Protein AF-0000000084934833 (afdb_homodimer)

Solvent-accessible surface area (backbone atoms only — not comparable to full-atom values): 34252 Å² total; per-residue (Å²): 130,84,77,78,69,78,85,46,54,41,43,64,57,50,47,69,66,39,55,29,42,50,41,44,22,23,47,27,40,52,50,52,29,27,51,71,47,42,46,58,76,69,54,52,85,82,41,74,50,31,28,41,59,51,14,61,78,47,73,44,45,51,70,42,43,42,53,52,50,48,32,36,35,31,34,58,46,26,35,73,41,86,92,50,44,84,56,68,53,63,14,30,31,28,51,30,95,57,37,67,57,52,47,24,46,19,10,36,38,39,32,50,48,55,14,37,31,44,54,45,76,40,40,52,58,50,41,70,34,74,81,60,62,57,72,78,54,60,56,39,62,68,44,39,54,54,17,48,50,29,34,26,68,67,20,48,47,52,55,55,48,53,57,47,57,74,64,62,50,54,24,36,29,29,41,52,29,51,48,31,60,70,56,50,53,49,40,68,75,33,80,84,28,35,36,31,32,28,21,60,49,64,68,32,43,53,48,19,53,52,48,26,47,76,70,70,43,39,94,38,48,45,76,43,81,37,50,68,68,51,32,48,83,49,45,67,82,43,60,65,15,35,28,40,35,33,54,69,44,72,46,77,32,21,65,89,37,43,70,51,50,50,38,29,47,28,39,51,46,66,28,30,36,94,75,11,36,38,39,37,34,40,57,32,49,57,39,77,47,92,88,28,6,24,32,8,11,44,56,38,43,47,32,42,75,53,62,62,24,44,61,50,43,70,64,54,49,50,52,54,44,45,72,36,61,30,75,46,75,44,80,40,83,35,27,31,61,36,31,35,37,37,42,30,33,75,130,84,76,78,69,79,86,44,53,40,42,64,56,51,47,69,65,38,55,30,42,50,40,44,22,25,48,26,40,52,50,51,30,28,51,70,48,43,45,58,76,70,53,52,87,82,40,74,48,31,28,42,59,53,13,63,77,47,74,45,46,51,69,40,41,43,54,51,51,47,33,36,36,31,35,58,47,25,35,72,42,86,92,50,45,84,57,69,53,62,14,29,33,27,52,30,94,57,36,67,57,52,46,26,46,19,10,35,37,38,32,50,48,54,13,38,31,45,54,46,77,40,40,53,58,50,42,71,34,74,80,59,62,55,72,77,54,61,56,41,63,70,44,38,53,53,16,47,50,30,33,27,67,64,18,47,46,51,56,55,48,52,58,49,57,74,63,62,49,56,25,36,29,29,40,51,29,51,48,31,62,70,56,51,54,50,41,70,76,34,81,82,28,36,37,32,32,28,21,63,48,64,69,33,44,53,48,19,52,52,48,28,48,75,71,71,43,39,92,39,49,45,76,43,81,38,50,68,69,50,31,48,81,49,45,69,80,43,61,66,16,35,28,40,35,32,54,70,43,71,47,77,32,20,64,88,38,42,68,50,50,49,38,28,48,29,38,52,45,67,26,31,38,94,77,11,37,38,39,37,34,39,56,32,50,57,37,76,46,92,88,28,6,24,32,7,11,44,56,36,45,47,31,41,74,52,61,62,25,43,61,50,42,71,63,54,48,49,51,52,45,44,72,35,60,30,75,45,73,44,80,41,84,34,27,30,62,37,31,33,36,36,42,29,32,73

pLDDT: mean 93.3, std 9.24, range [32.09, 98.88]

Secondary structure (DSSP, 8-state):
----GGGS--HHHHHHHPPPHHHHHHHHHHHHHHHHHTHHHHPPTT-EEEHHHHHHHHT--HHHHHHHHHHHHHHTSEEEPTTS--SSTT-EEEE-TTHHHHHHHHHHHIIIIIITHHHHHTHHHHHH-TT--GGGS---HHHHHHHHHHHHHHHTHHHHHHHHHHH--SEEEEET-TT-HHHHHHHHH-TT-EEEEEES-HHHHHHHHHHHHHTT-GGGEEEEE--GGGGGT--GGGTTEEEEEEES-GGGGTTTTHHHHHHHHHHHHHHEEEEEEEEEEEE-S---STTTHHHHHHHHHIIIIIS---PPPHHHHHHHHHHTT-SEEEEEE-SSTTEEEEEEE-/-----TTS--HHHHHHHPPPHHHHHHHHHHHHHHHHHTHHHHPPTT-EEEHHHHHHHHT--HHHHHHHHHHHHHHTSEEEPTTS--SSTT-EEEE-TTHHHHHHHHHHHIIIIIITHHHHHTHHHHHH-TT--GGGS---HHHHHHHHHHHHHHHTHHHHHHHHHHH--SEEEEET-TT-HHHHHHHHH-TT-EEEEEES-HHHHHHHHHHHHHTT-GGGEEEEE--GGGGGT--GGGTTEEEEEEES-GGGGTTTTHHHHHHHHHHHHHHEEEEEEEEEEEE-S---STTTHHHHHHHHHIIIIIS---PPPHHHHHHHHHHTT-SEEEEEE-SSTTEEEEEEE-

Structure (mmCIF, N/CA/C/O backbone):
data_AF-0000000084934833-model_v1
#
loop_
_entity.id
_entity.type
_entity.pdbx_description
1 polymer 'Methyltransferase type 12 domain-containing protein'
#
loop_
_atom_site.group_PDB
_atom_site.id
_atom_site.type_symbol
_atom_site.label_atom_id
_atom_site.label_alt_id
_atom_site.label_comp_id
_atom_site.label_asym_id
_atom_site.label_entity_id
_atom_site.label_seq_id
_atom_site.pdbx_PDB_ins_code
_atom_site.Cartn_x
_atom_site.Cartn_y
_atom_site.Cartn_z
_atom_site.occupancy
_atom_site.B_iso_or_equiv
_atom_site.auth_seq_id
_atom_site.auth_comp_id
_atom_site.auth_asym_id
_atom_site.auth_atom_id
_atom_site.pdbx_PDB_model_num
ATOM 1 N N . MET A 1 1 ? -5.719 39.406 -0.603 1 32.09 1 MET A N 1
ATOM 2 C CA . MET A 1 1 ? -4.605 38.812 -1.353 1 32.09 1 MET A CA 1
ATOM 3 C C . MET A 1 1 ? -5.012 37.5 -2.004 1 32.09 1 MET A C 1
ATOM 5 O O . MET A 1 1 ? -5.395 36.562 -1.313 1 32.09 1 MET A O 1
ATOM 9 N N . THR A 1 2 ? -5.488 37.625 -3.215 1 39.72 2 THR A N 1
ATOM 10 C CA . THR A 1 2 ? -5.895 36.438 -3.967 1 39.72 2 THR A CA 1
ATOM 11 C C . THR A 1 2 ? -4.699 35.531 -4.219 1 39.72 2 THR A C 1
ATOM 13 O O . THR A 1 2 ? -3.691 35.969 -4.789 1 39.72 2 THR A O 1
ATOM 16 N N . PHE A 1 3 ? -4.488 34.594 -3.428 1 42.62 3 PHE A N 1
ATOM 17 C CA . PHE A 1 3 ? -3.418 33.625 -3.559 1 42.62 3 PHE A CA 1
ATOM 18 C C . PHE A 1 3 ? -3.465 32.938 -4.926 1 42.62 3 PHE A C 1
ATOM 20 O O . PHE A 1 3 ? -4.531 32.531 -5.387 1 42.62 3 PHE A O 1
ATOM 27 N N . ASP A 1 4 ? -2.496 33.312 -5.812 1 43.16 4 ASP A N 1
ATOM 28 C CA . ASP A 1 4 ? -2.371 32.688 -7.141 1 43.16 4 ASP A CA 1
ATOM 29 C C . ASP A 1 4 ? -2.213 31.188 -7.043 1 43.16 4 ASP A C 1
ATOM 31 O O . ASP A 1 4 ? -1.311 30.688 -6.359 1 43.16 4 ASP A O 1
ATOM 35 N N . LYS A 1 5 ? -2.998 30.453 -7.555 1 47.62 5 LYS A N 1
ATOM 36 C CA . LYS A 1 5 ? -3.207 29 -7.574 1 47.62 5 LYS A CA 1
ATOM 37 C C . LYS A 1 5 ? -2.172 28.312 -8.461 1 47.62 5 LYS A C 1
ATOM 39 O O . LYS A 1 5 ? -2.166 27.078 -8.57 1 47.62 5 LYS A O 1
ATOM 44 N N . THR A 1 6 ? -1.358 29.125 -9.102 1 44 6 THR A N 1
ATOM 45 C CA . THR A 1 6 ? -0.667 28.578 -10.258 1 44 6 THR A CA 1
ATOM 46 C C . THR A 1 6 ? 0.425 27.609 -9.82 1 44 6 THR A C 1
ATOM 48 O O . THR A 1 6 ? 0.78 26.688 -10.562 1 44 6 THR A O 1
ATOM 51 N N . THR A 1 7 ? 1.211 27.734 -8.688 1 47.09 7 THR A N 1
ATOM 52 C CA . THR A 1 7 ? 2.387 26.938 -8.398 1 47.09 7 THR A CA 1
ATOM 53 C C . THR A 1 7 ? 1.989 25.641 -7.691 1 47.09 7 THR A C 1
ATOM 55 O O . THR A 1 7 ? 2.836 24.781 -7.43 1 47.09 7 THR A O 1
ATOM 58 N N . GLN A 1 8 ? 0.711 25.516 -7.406 1 55.84 8 GLN A N 1
ATOM 59 C CA . GLN A 1 8 ? 0.257 24.422 -6.551 1 55.84 8 GLN A CA 1
ATOM 60 C C . GLN A 1 8 ? -0.037 23.172 -7.371 1 55.84 8 GLN A C 1
ATOM 62 O O . GLN A 1 8 ? -0.68 23.25 -8.422 1 55.84 8 GLN A O 1
ATOM 67 N N . ARG A 1 9 ? 0.884 22.203 -7.105 1 63.25 9 ARG A N 1
ATOM 68 C CA . ARG A 1 9 ? 0.438 20.969 -7.738 1 63.25 9 ARG A CA 1
ATOM 69 C C . ARG A 1 9 ? -1.024 20.688 -7.41 1 63.25 9 ARG A C 1
ATOM 71 O O . ARG A 1 9 ? -1.407 20.641 -6.238 1 63.25 9 ARG A O 1
ATOM 78 N N . SER A 1 10 ? -1.708 20.656 -8.453 1 74.69 10 SER A N 1
ATOM 79 C CA . SER A 1 10 ? -3.137 20.422 -8.281 1 74.69 10 SER A CA 1
ATOM 80 C C . SER A 1 10 ? -3.422 18.953 -7.98 1 74.69 10 SER A C 1
ATOM 82 O O . SER A 1 10 ? -2.611 18.078 -8.297 1 74.69 10 SER A O 1
ATOM 84 N N . LEU A 1 11 ? -4.402 18.75 -7.227 1 77.75 11 LEU A N 1
ATOM 85 C CA . LEU A 1 11 ? -4.887 17.391 -6.992 1 77.75 11 LEU A CA 1
ATOM 86 C C . LEU A 1 11 ? -5.066 16.641 -8.305 1 77.75 11 LEU A C 1
ATOM 88 O O . LEU A 1 11 ? -4.773 15.445 -8.391 1 77.75 11 LEU A O 1
ATOM 92 N N . GLU A 1 12 ? -5.422 17.359 -9.281 1 78.88 12 GLU A N 1
ATOM 93 C CA . GLU A 1 12 ? -5.602 16.766 -10.594 1 78.88 12 GLU A CA 1
ATOM 94 C C . GLU A 1 12 ? -4.281 16.234 -11.148 1 78.88 12 GLU A C 1
ATOM 96 O O . GLU A 1 12 ? -4.223 15.117 -11.68 1 78.88 12 GLU A O 1
ATOM 101 N N . ALA A 1 13 ? -3.271 17.047 -10.984 1 78.12 13 ALA A N 1
ATOM 102 C CA . ALA A 1 13 ? -1.952 16.641 -11.461 1 78.12 13 ALA A CA 1
ATOM 103 C C . ALA A 1 13 ? -1.446 15.422 -10.688 1 78.12 13 ALA A C 1
ATOM 105 O O . ALA A 1 13 ? -0.81 14.531 -11.266 1 78.12 13 ALA A O 1
ATOM 106 N N . GLU A 1 14 ? -1.783 15.43 -9.477 1 75.06 14 GLU A N 1
ATOM 107 C CA . GLU A 1 14 ? -1.414 14.305 -8.625 1 75.06 14 GLU A CA 1
ATOM 108 C C . GLU A 1 14 ? -2.09 13.016 -9.094 1 75.06 14 GLU A C 1
ATOM 110 O O . GLU A 1 14 ? -1.447 11.969 -9.18 1 75.06 14 GLU A O 1
ATOM 115 N N . ILE A 1 15 ? -3.285 13.062 -9.367 1 77.31 15 ILE A N 1
ATOM 116 C CA . ILE A 1 15 ? -4.086 11.922 -9.789 1 77.31 15 ILE A CA 1
ATOM 117 C C . ILE A 1 15 ? -3.598 11.422 -11.148 1 77.31 15 ILE A C 1
ATOM 119 O O . ILE A 1 15 ? -3.43 10.219 -11.352 1 77.31 15 ILE A O 1
ATOM 123 N N . GLU A 1 16 ? -3.232 12.273 -11.953 1 79.06 16 GLU A N 1
ATOM 124 C CA . GLU A 1 16 ? -2.807 11.922 -13.305 1 79.06 16 GLU A CA 1
ATOM 125 C C . GLU A 1 16 ? -1.426 11.273 -13.297 1 79.06 16 GLU A C 1
ATOM 127 O O . GLU A 1 16 ? -1.131 10.422 -14.141 1 79.06 16 GLU A O 1
ATOM 132 N N . ALA A 1 17 ? -0.723 11.57 -12.32 1 79.5 17 ALA A N 1
ATOM 133 C CA . ALA A 1 17 ? 0.667 11.125 -12.281 1 79.5 17 ALA A CA 1
ATOM 134 C C . ALA A 1 17 ? 0.785 9.766 -11.602 1 79.5 17 ALA A C 1
ATOM 136 O O . ALA A 1 17 ? 1.845 9.133 -11.641 1 79.5 17 ALA A O 1
ATOM 137 N N . SER A 1 18 ? -0.295 9.266 -11.156 1 84.38 18 SER A N 1
ATOM 138 C CA . SER A 1 18 ? -0.21 8.047 -10.359 1 84.38 18 SER A CA 1
ATOM 139 C C . SER A 1 18 ? 0.046 6.828 -11.25 1 84.38 18 SER A C 1
ATOM 141 O O . SER A 1 18 ? -0.507 6.727 -12.344 1 84.38 18 SER A O 1
ATOM 143 N N . GLY A 1 19 ? 0.907 5.945 -10.82 1 83.81 19 GLY A N 1
ATOM 144 C CA . GLY A 1 19 ? 1.149 4.676 -11.492 1 83.81 19 GLY A CA 1
ATOM 145 C C . GLY A 1 19 ? 0.124 3.613 -11.148 1 83.81 19 GLY A C 1
ATOM 146 O O . GLY A 1 19 ? -0.735 3.828 -10.289 1 83.81 19 GLY A O 1
ATOM 147 N N . PRO A 1 20 ? 0.251 2.486 -11.875 1 91.88 20 PRO A N 1
ATOM 148 C CA . PRO A 1 20 ? -0.686 1.398 -11.586 1 91.88 20 PRO A CA 1
ATOM 149 C C . PRO A 1 20 ? -0.432 0.75 -10.227 1 91.88 20 PRO A C 1
ATOM 151 O O . PRO A 1 20 ? 0.669 0.859 -9.68 1 91.88 20 PRO A O 1
ATOM 154 N N . ALA A 1 21 ? -1.44 0.011 -9.711 1 94.56 21 ALA A N 1
ATOM 155 C CA . ALA A 1 21 ? -1.457 -0.54 -8.359 1 94.56 21 ALA A CA 1
ATOM 156 C C . ALA A 1 21 ? -0.23 -1.411 -8.102 1 94.56 21 ALA A C 1
ATOM 158 O O . ALA A 1 21 ? 0.463 -1.242 -7.098 1 94.56 21 ALA A O 1
ATOM 159 N N . PRO A 1 22 ? 0.141 -2.33 -9.047 1 95.31 22 PRO A N 1
ATOM 160 C CA . PRO A 1 22 ? 1.313 -3.16 -8.766 1 95.31 22 PRO A CA 1
ATOM 161 C C . PRO A 1 22 ? 2.607 -2.354 -8.703 1 95.31 22 PRO A C 1
ATOM 163 O O . PRO A 1 22 ? 3.475 -2.635 -7.871 1 95.31 22 PRO A O 1
ATOM 166 N N . ALA A 1 23 ? 2.734 -1.35 -9.547 1 95.75 23 ALA A N 1
ATOM 167 C CA . ALA A 1 23 ? 3.939 -0.525 -9.562 1 95.75 23 ALA A CA 1
ATOM 168 C C . ALA A 1 23 ? 4.043 0.316 -8.289 1 95.75 23 ALA A C 1
ATOM 170 O O . ALA A 1 23 ? 5.129 0.466 -7.727 1 95.75 23 ALA A O 1
ATOM 171 N N . LEU A 1 24 ? 2.926 0.852 -7.887 1 96.44 24 LEU A N 1
ATOM 172 C CA . LEU A 1 24 ? 2.893 1.661 -6.676 1 96.44 24 LEU A CA 1
ATOM 173 C C . LEU A 1 24 ? 3.256 0.825 -5.453 1 96.44 24 LEU A C 1
ATOM 175 O O . LEU A 1 24 ? 4.027 1.27 -4.598 1 96.44 24 LEU A O 1
ATOM 179 N N . ALA A 1 25 ? 2.729 -0.376 -5.383 1 97.69 25 ALA A N 1
ATOM 180 C CA . ALA A 1 25 ? 3.016 -1.283 -4.277 1 97.69 25 ALA A CA 1
ATOM 181 C C . ALA A 1 25 ? 4.5 -1.632 -4.223 1 97.69 25 ALA A C 1
ATOM 183 O O . ALA A 1 25 ? 5.117 -1.593 -3.156 1 97.69 25 ALA A O 1
ATOM 184 N N . ALA A 1 26 ? 5.023 -1.922 -5.367 1 98.12 26 ALA A N 1
ATOM 185 C CA . ALA A 1 26 ? 6.434 -2.289 -5.465 1 98.12 26 ALA A CA 1
ATOM 186 C C . ALA A 1 26 ? 7.332 -1.139 -5.027 1 98.12 26 ALA A C 1
ATOM 188 O O . ALA A 1 26 ? 8.258 -1.333 -4.238 1 98.12 26 ALA A O 1
ATOM 189 N N . ALA A 1 27 ? 7.039 0.029 -5.555 1 97.5 27 ALA A N 1
ATOM 190 C CA . ALA A 1 27 ? 7.84 1.207 -5.227 1 97.5 27 ALA A CA 1
ATOM 191 C C . ALA A 1 27 ? 7.781 1.51 -3.732 1 97.5 27 ALA A C 1
ATOM 193 O O . ALA A 1 27 ? 8.805 1.826 -3.117 1 97.5 27 ALA A O 1
ATOM 194 N N . ALA A 1 28 ? 6.609 1.407 -3.178 1 98.25 28 ALA A N 1
ATOM 195 C CA . ALA A 1 28 ? 6.445 1.704 -1.758 1 98.25 28 ALA A CA 1
ATOM 196 C C . ALA A 1 28 ? 7.258 0.74 -0.898 1 98.25 28 ALA A C 1
ATOM 198 O O . ALA A 1 28 ? 7.906 1.154 0.064 1 98.25 28 ALA A O 1
ATOM 199 N N . ALA A 1 29 ? 7.238 -0.547 -1.216 1 98.44 29 ALA A N 1
ATOM 200 C CA . ALA A 1 29 ? 7.996 -1.547 -0.467 1 98.44 29 ALA A CA 1
ATOM 201 C C . ALA A 1 29 ? 9.492 -1.292 -0.574 1 98.44 29 ALA A C 1
ATOM 203 O O . ALA A 1 29 ? 10.211 -1.309 0.433 1 98.44 29 ALA A O 1
ATOM 204 N N . LEU A 1 30 ? 9.914 -1.031 -1.777 1 98.44 30 LEU A N 1
ATOM 205 C CA . LEU A 1 30 ? 11.344 -0.81 -2.01 1 98.44 30 LEU A CA 1
ATOM 206 C C . LEU A 1 30 ? 11.812 0.471 -1.33 1 98.44 30 LEU A C 1
ATOM 208 O O . LEU A 1 30 ? 12.898 0.509 -0.751 1 98.44 30 LEU A O 1
ATOM 212 N N . MET A 1 31 ? 10.969 1.489 -1.375 1 97.44 31 MET A N 1
ATOM 213 C CA . MET A 1 31 ? 11.336 2.754 -0.741 1 97.44 31 MET A CA 1
ATOM 214 C C . MET A 1 31 ? 11.414 2.602 0.774 1 97.44 31 MET A C 1
ATOM 216 O O . MET A 1 31 ? 12.32 3.135 1.412 1 97.44 31 MET A O 1
ATOM 220 N N . GLU A 1 32 ? 10.484 1.915 1.37 1 97.06 32 GLU A N 1
ATOM 221 C CA . GLU A 1 32 ? 10.531 1.699 2.812 1 97.06 32 GLU A CA 1
ATOM 222 C C . GLU A 1 32 ? 11.766 0.9 3.217 1 97.06 32 GLU A C 1
ATOM 224 O O . GLU A 1 32 ? 12.406 1.201 4.227 1 97.06 32 GLU A O 1
ATOM 229 N N . MET A 1 33 ? 12.047 -0.129 2.463 1 97.5 33 MET A N 1
ATOM 230 C CA . MET A 1 33 ? 13.266 -0.888 2.736 1 97.5 33 MET A CA 1
ATOM 231 C C . MET A 1 33 ? 14.5 0.006 2.643 1 97.5 33 MET A C 1
ATOM 233 O O . MET A 1 33 ? 15.383 -0.06 3.498 1 97.5 33 MET A O 1
ATOM 237 N N . GLY A 1 34 ? 14.516 0.83 1.604 1 97.62 34 GLY A N 1
ATOM 238 C CA . GLY A 1 34 ? 15.625 1.75 1.44 1 97.62 34 GLY A CA 1
ATOM 239 C C . GLY A 1 34 ? 15.805 2.688 2.619 1 97.62 34 GLY A C 1
ATOM 240 O O . GLY A 1 34 ? 16.938 2.973 3.029 1 97.62 34 GLY A O 1
ATOM 241 N N . ASP A 1 35 ? 14.734 3.168 3.119 1 96.19 35 ASP A N 1
ATOM 242 C CA . ASP A 1 35 ? 14.773 4.027 4.297 1 96.19 35 ASP A CA 1
ATOM 243 C C . ASP A 1 35 ? 15.344 3.283 5.5 1 96.19 35 ASP A C 1
ATOM 245 O O . ASP A 1 35 ? 16.188 3.818 6.227 1 96.19 35 ASP A O 1
ATOM 249 N N . ARG A 1 36 ? 14.953 2.061 5.684 1 95 36 ARG A N 1
ATOM 250 C CA . ARG A 1 36 ? 15.406 1.26 6.816 1 95 36 ARG A CA 1
ATOM 251 C C . ARG A 1 36 ? 16.875 0.868 6.664 1 95 36 ARG A C 1
ATOM 253 O O . ARG A 1 36 ? 17.578 0.681 7.656 1 95 36 ARG A O 1
ATOM 260 N N . LEU A 1 37 ? 17.281 0.813 5.461 1 97.19 37 LEU A N 1
ATOM 261 C CA . LEU A 1 37 ? 18.672 0.473 5.172 1 97.19 37 LEU A CA 1
ATOM 262 C C . LEU A 1 37 ? 19.547 1.714 5.227 1 97.19 37 LEU A C 1
ATOM 264 O O . LEU A 1 37 ? 20.781 1.606 5.195 1 97.19 37 LEU A O 1
ATOM 268 N N . GLY A 1 38 ? 18.938 2.887 5.297 1 95.5 38 GLY A N 1
ATOM 269 C CA . GLY A 1 38 ? 19.672 4.137 5.27 1 95.5 38 GLY A CA 1
ATOM 270 C C . GLY A 1 38 ? 20.094 4.551 3.871 1 95.5 38 GLY A C 1
ATOM 271 O O . GLY A 1 38 ? 20.859 5.504 3.703 1 95.5 38 GLY A O 1
ATOM 272 N N . ILE A 1 39 ? 19.594 3.885 2.91 1 95.94 39 ILE A N 1
ATOM 273 C CA . ILE A 1 39 ? 20.062 4.098 1.547 1 95.94 39 ILE A CA 1
ATOM 274 C C . ILE A 1 39 ? 19.359 5.305 0.938 1 95.94 39 ILE A C 1
ATOM 276 O O . ILE A 1 39 ? 19.969 6.102 0.227 1 95.94 39 ILE A O 1
ATOM 280 N N . THR A 1 40 ? 18.078 5.48 1.199 1 93.06 40 THR A N 1
ATOM 281 C CA . THR A 1 40 ? 17.344 6.609 0.645 1 93.06 40 THR A CA 1
ATOM 282 C C . THR A 1 40 ? 17.938 7.93 1.128 1 93.06 40 THR A C 1
ATOM 284 O O . THR A 1 40 ? 17.906 8.93 0.404 1 93.06 40 THR A O 1
ATOM 287 N N . ASP A 1 41 ? 18.5 7.91 2.281 1 89.25 41 ASP A N 1
ATOM 288 C CA . ASP A 1 41 ? 19.141 9.102 2.822 1 89.25 41 ASP A CA 1
ATOM 289 C C . ASP A 1 41 ? 20.516 9.32 2.188 1 89.25 41 ASP A C 1
ATOM 291 O O . ASP A 1 41 ? 21 10.445 2.119 1 89.25 41 ASP A O 1
ATOM 295 N N . ALA A 1 42 ? 21.125 8.234 1.79 1 91.62 42 ALA A N 1
ATOM 296 C CA . ALA A 1 42 ? 22.5 8.273 1.301 1 91.62 42 ALA A CA 1
ATOM 297 C C . ALA A 1 42 ? 22.547 8.688 -0.167 1 91.62 42 ALA A C 1
ATOM 299 O O . ALA A 1 42 ? 23.594 9.078 -0.676 1 91.62 42 ALA A O 1
ATOM 300 N N . ILE A 1 43 ? 21.391 8.586 -0.792 1 89.81 43 ILE A N 1
ATOM 301 C CA . ILE A 1 43 ? 21.391 8.93 -2.209 1 89.81 43 ILE A CA 1
ATOM 302 C C . ILE A 1 43 ? 20.906 10.367 -2.391 1 89.81 43 ILE A C 1
ATOM 304 O O . ILE A 1 43 ? 20.016 10.828 -1.668 1 89.81 43 ILE A O 1
ATOM 308 N N . THR A 1 44 ? 21.609 11.125 -3.158 1 79.88 44 THR A N 1
ATOM 309 C CA . THR A 1 44 ? 21.234 12.492 -3.51 1 79.88 44 THR A CA 1
ATOM 310 C C . THR A 1 44 ? 20.656 12.547 -4.918 1 79.88 44 THR A C 1
ATOM 312 O O . THR A 1 44 ? 21.297 12.117 -5.879 1 79.88 44 THR A O 1
ATOM 315 N N . VAL A 1 45 ? 19.516 13.125 -4.938 1 79.31 45 VAL A N 1
ATOM 316 C CA . VAL A 1 45 ? 18.828 13.195 -6.227 1 79.31 45 VAL A CA 1
ATOM 317 C C . VAL A 1 45 ? 19.688 13.969 -7.227 1 79.31 45 VAL A C 1
ATOM 319 O O . VAL A 1 45 ? 20.188 15.047 -6.914 1 79.31 45 VAL A O 1
ATOM 322 N N . GLY A 1 46 ? 19.875 13.344 -8.383 1 80.62 46 GLY A N 1
ATOM 323 C CA . GLY A 1 46 ? 20.625 13.977 -9.461 1 80.62 46 GLY A CA 1
ATOM 324 C C . GLY A 1 46 ? 22.094 13.625 -9.445 1 80.62 46 GLY A C 1
ATOM 325 O O . GLY A 1 46 ? 22.797 13.836 -10.438 1 80.62 46 GLY A O 1
ATOM 326 N N . GLU A 1 47 ? 22.531 13.062 -8.406 1 89.31 47 GLU A N 1
ATOM 327 C CA . GLU A 1 47 ? 23.922 12.68 -8.32 1 89.31 47 GLU A CA 1
ATOM 328 C C . GLU A 1 47 ? 24.109 11.18 -8.516 1 89.31 47 GLU A C 1
ATOM 330 O O . GLU A 1 47 ? 23.188 10.398 -8.234 1 89.31 47 GLU A O 1
ATOM 335 N N . GLU A 1 48 ? 25.297 10.93 -9.008 1 95.38 48 GLU A N 1
ATOM 336 C CA . GLU A 1 48 ? 25.641 9.523 -9.203 1 95.38 48 GLU A CA 1
ATOM 337 C C . GLU A 1 48 ? 26.219 8.914 -7.922 1 95.38 48 GLU A C 1
ATOM 339 O O . GLU A 1 48 ? 26.766 9.625 -7.086 1 95.38 48 GLU A O 1
ATOM 344 N N . PHE A 1 49 ? 26.031 7.637 -7.73 1 96.69 49 PHE A N 1
ATOM 345 C CA . PHE A 1 49 ? 26.578 6.895 -6.594 1 96.69 49 PHE A CA 1
ATOM 346 C C . PHE A 1 49 ? 26.922 5.465 -6.996 1 96.69 49 PHE A C 1
ATOM 348 O O . PHE A 1 49 ? 26.375 4.938 -7.965 1 96.69 49 PHE A O 1
ATOM 355 N N . THR A 1 50 ? 27.859 4.883 -6.285 1 96.94 50 THR A N 1
ATOM 356 C CA . THR A 1 50 ? 28.266 3.51 -6.57 1 96.94 50 THR A CA 1
ATOM 357 C C . THR A 1 50 ? 27.828 2.57 -5.449 1 96.94 50 THR A C 1
ATOM 359 O O . THR A 1 50 ? 27.484 3.021 -4.355 1 96.94 50 THR A O 1
ATOM 362 N N . VAL A 1 51 ? 27.844 1.294 -5.75 1 97.75 51 VAL A N 1
ATOM 363 C CA . VAL A 1 51 ? 27.562 0.263 -4.754 1 97.75 51 VAL A CA 1
ATOM 364 C C . VAL A 1 51 ? 28.531 0.408 -3.582 1 97.75 51 VAL A C 1
ATOM 366 O O . VAL A 1 51 ? 28.109 0.372 -2.42 1 97.75 51 VAL A O 1
ATOM 369 N N . GLY A 1 52 ? 29.75 0.592 -3.859 1 97.62 52 GLY A N 1
ATOM 370 C CA . GLY A 1 52 ? 30.781 0.715 -2.826 1 97.62 52 GLY A CA 1
ATOM 371 C C . GLY A 1 52 ? 30.562 1.909 -1.916 1 97.62 52 GLY A C 1
ATOM 372 O O . GLY A 1 52 ? 30.734 1.81 -0.7 1 97.62 52 GLY A O 1
ATOM 373 N N . GLU A 1 53 ? 30.234 3.078 -2.482 1 96.94 53 GLU A N 1
ATOM 374 C CA . GLU A 1 53 ? 29.969 4.289 -1.709 1 96.94 53 GLU A CA 1
ATOM 375 C C . GLU A 1 53 ? 28.781 4.094 -0.764 1 96.94 53 GLU A C 1
ATOM 377 O O . GLU A 1 53 ? 28.859 4.469 0.409 1 96.94 53 GLU A O 1
ATOM 382 N N . ILE A 1 54 ? 27.719 3.459 -1.272 1 97.38 54 ILE A N 1
ATOM 383 C CA . ILE A 1 54 ? 26.516 3.248 -0.478 1 97.38 54 ILE A CA 1
ATOM 384 C C . ILE A 1 54 ? 26.797 2.236 0.63 1 97.38 54 ILE A C 1
ATOM 386 O O . ILE A 1 54 ? 26.359 2.412 1.768 1 97.38 54 ILE A O 1
ATOM 390 N N . ALA A 1 55 ? 27.531 1.197 0.291 1 97.75 55 ALA A N 1
ATOM 391 C CA . ALA A 1 55 ? 27.906 0.204 1.298 1 97.75 55 ALA A CA 1
ATOM 392 C C . ALA A 1 55 ? 28.688 0.843 2.436 1 97.75 55 ALA A C 1
ATOM 394 O O . ALA A 1 55 ? 28.438 0.569 3.609 1 97.75 55 ALA A O 1
ATOM 395 N N . ALA A 1 56 ? 29.562 1.684 2.137 1 97.38 56 ALA A N 1
ATOM 396 C CA . ALA A 1 56 ? 30.422 2.33 3.117 1 97.38 56 ALA A CA 1
ATOM 397 C C . ALA A 1 56 ? 29.625 3.256 4.031 1 97.38 56 ALA A C 1
ATOM 399 O O . ALA A 1 56 ? 29.766 3.205 5.254 1 97.38 56 ALA A O 1
ATOM 400 N N . VAL A 1 57 ? 28.766 4.07 3.457 1 96.06 57 VAL A N 1
ATOM 401 C CA . VAL A 1 57 ? 28.078 5.098 4.23 1 96.06 57 VAL A CA 1
ATOM 402 C C . VAL A 1 57 ? 27 4.449 5.098 1 96.06 57 VAL A C 1
ATOM 404 O O . VAL A 1 57 ? 26.688 4.945 6.184 1 96.06 57 VAL A O 1
ATOM 407 N N . THR A 1 58 ? 26.484 3.281 4.672 1 96.69 58 THR A N 1
ATOM 408 C CA . THR A 1 58 ? 25.391 2.641 5.395 1 96.69 58 THR A CA 1
ATOM 409 C C . THR A 1 58 ? 25.906 1.527 6.297 1 96.69 58 THR A C 1
ATOM 411 O O . THR A 1 58 ? 25.156 0.954 7.086 1 96.69 58 THR A O 1
ATOM 414 N N . ASP A 1 59 ? 27.156 1.215 6.188 1 96.88 59 ASP A N 1
ATOM 415 C CA . ASP A 1 59 ? 27.766 0.116 6.926 1 96.88 59 ASP A CA 1
ATOM 416 C C . ASP A 1 59 ? 27.047 -1.201 6.656 1 96.88 59 ASP A C 1
ATOM 418 O O . ASP A 1 59 ? 26.609 -1.88 7.586 1 96.88 59 ASP A O 1
ATOM 422 N N . LEU A 1 60 ? 26.844 -1.508 5.352 1 97.19 60 LEU A N 1
ATOM 423 C CA . LEU A 1 60 ? 26.203 -2.736 4.895 1 97.19 60 LEU A CA 1
ATOM 424 C C . LEU A 1 60 ? 27.141 -3.523 3.977 1 97.19 60 LEU A C 1
ATOM 426 O O . LEU A 1 60 ? 28.031 -2.947 3.344 1 97.19 60 LEU A O 1
ATOM 430 N N . PRO A 1 61 ? 26.969 -4.836 3.984 1 96.5 61 PRO A N 1
ATOM 431 C CA . PRO A 1 61 ? 27.781 -5.629 3.047 1 96.5 61 PRO A CA 1
ATOM 432 C C . PRO A 1 61 ? 27.531 -5.25 1.59 1 96.5 61 PRO A C 1
ATOM 434 O O . PRO A 1 61 ? 26.375 -5.047 1.189 1 96.5 61 PRO A O 1
ATOM 437 N N . GLU A 1 62 ? 28.562 -5.172 0.803 1 96.44 62 GLU A N 1
ATOM 438 C CA . GLU A 1 62 ? 28.516 -4.746 -0.592 1 96.44 62 GLU A CA 1
ATOM 439 C C . GLU A 1 62 ? 27.562 -5.621 -1.4 1 96.44 62 GLU A C 1
ATOM 441 O O . GLU A 1 62 ? 26.812 -5.121 -2.242 1 96.44 62 GLU A O 1
ATOM 446 N N . ASP A 1 63 ? 27.594 -6.922 -1.136 1 95.25 63 ASP A N 1
ATOM 447 C CA . ASP A 1 63 ? 26.75 -7.832 -1.901 1 95.25 63 ASP A CA 1
ATOM 448 C C . ASP A 1 63 ? 25.266 -7.535 -1.676 1 95.25 63 ASP A C 1
ATOM 450 O O . ASP A 1 63 ? 24.469 -7.586 -2.613 1 95.25 63 ASP A O 1
ATOM 454 N N . GLY A 1 64 ? 24.984 -7.273 -0.426 1 95.62 64 GLY A N 1
ATOM 455 C CA . GLY A 1 64 ? 23.609 -6.914 -0.098 1 95.62 64 GLY A CA 1
ATOM 456 C C . GLY A 1 64 ? 23.172 -5.609 -0.732 1 95.62 64 GLY A C 1
ATOM 457 O O . GLY A 1 64 ? 22.062 -5.516 -1.264 1 95.62 64 GLY A O 1
ATOM 458 N N . VAL A 1 65 ? 24.031 -4.621 -0.692 1 97.25 65 VAL A N 1
ATOM 459 C CA . VAL A 1 65 ? 23.734 -3.32 -1.292 1 97.25 65 VAL A CA 1
ATOM 460 C C . VAL A 1 65 ? 23.578 -3.475 -2.803 1 97.25 65 VAL A C 1
ATOM 462 O O . VAL A 1 65 ? 22.641 -2.912 -3.393 1 97.25 65 VAL A O 1
ATOM 465 N N . ALA A 1 66 ? 24.453 -4.262 -3.385 1 97.19 66 ALA A N 1
ATOM 466 C CA . ALA A 1 66 ? 24.375 -4.492 -4.824 1 97.19 66 ALA A CA 1
ATOM 467 C C . ALA A 1 66 ? 23.047 -5.113 -5.215 1 97.19 66 ALA A C 1
ATOM 469 O O . ALA A 1 66 ? 22.438 -4.715 -6.211 1 97.19 66 ALA A O 1
ATOM 470 N N . GLY A 1 67 ? 22.625 -6.125 -4.457 1 96.62 67 GLY A N 1
ATOM 471 C CA . GLY A 1 67 ? 21.359 -6.766 -4.719 1 96.62 67 GLY A CA 1
ATOM 472 C C . GLY A 1 67 ? 20.172 -5.816 -4.609 1 96.62 67 GLY A C 1
ATOM 473 O O . GLY A 1 67 ? 19.266 -5.852 -5.438 1 96.62 67 GLY A O 1
ATOM 474 N N . TYR A 1 68 ? 20.219 -5.027 -3.58 1 97.75 68 TYR A N 1
ATOM 475 C CA . TYR A 1 68 ? 19.141 -4.062 -3.385 1 97.75 68 TYR A CA 1
ATOM 476 C C . TYR A 1 68 ? 19.125 -3.023 -4.496 1 97.75 68 TYR A C 1
ATOM 478 O O . TYR A 1 68 ? 18.062 -2.688 -5.031 1 97.75 68 TYR A O 1
ATOM 486 N N . LEU A 1 69 ? 20.266 -2.506 -4.883 1 97.88 69 LEU A N 1
ATOM 487 C CA . LEU A 1 69 ? 20.344 -1.502 -5.938 1 97.88 69 LEU A CA 1
ATOM 488 C C . LEU A 1 69 ? 19.938 -2.096 -7.285 1 97.88 69 LEU A C 1
ATOM 490 O O . LEU A 1 69 ? 19.344 -1.408 -8.117 1 97.88 69 LEU A O 1
ATOM 494 N N . GLU A 1 70 ? 20.25 -3.332 -7.508 1 97.31 70 GLU A N 1
ATOM 495 C CA . GLU A 1 70 ? 19.766 -4.008 -8.703 1 97.31 70 GLU A CA 1
ATOM 496 C C . GLU A 1 70 ? 18.234 -4.027 -8.75 1 97.31 70 GLU A C 1
ATOM 498 O O . GLU A 1 70 ? 17.641 -3.812 -9.805 1 97.31 70 GLU A O 1
ATOM 503 N N . ALA A 1 71 ? 17.625 -4.316 -7.637 1 97.88 71 ALA A N 1
ATOM 504 C CA . ALA A 1 71 ? 16.172 -4.316 -7.562 1 97.88 71 ALA A CA 1
ATOM 505 C C . ALA A 1 71 ? 15.602 -2.934 -7.871 1 97.88 71 ALA A C 1
ATOM 507 O O . ALA A 1 71 ? 14.617 -2.807 -8.594 1 97.88 71 ALA A O 1
ATOM 508 N N . LEU A 1 72 ? 16.219 -1.877 -7.316 1 97.88 72 LEU A N 1
ATOM 509 C CA . LEU A 1 72 ? 15.773 -0.514 -7.594 1 97.88 72 LEU A CA 1
ATOM 510 C C . LEU A 1 72 ? 15.898 -0.193 -9.078 1 97.88 72 LEU A C 1
ATOM 512 O O . LEU A 1 72 ? 15.016 0.434 -9.664 1 97.88 72 LEU A O 1
ATOM 516 N N . GLU A 1 73 ? 17.062 -0.577 -9.641 1 97.25 73 GLU A N 1
ATOM 517 C CA . GLU A 1 73 ? 17.297 -0.338 -11.062 1 97.25 73 GLU A CA 1
ATOM 518 C C . GLU A 1 73 ? 16.281 -1.081 -11.922 1 97.25 73 GLU A C 1
ATOM 520 O O . GLU A 1 73 ? 15.711 -0.511 -12.859 1 97.25 73 GLU A O 1
ATOM 525 N N . SER A 1 74 ? 16.047 -2.344 -11.578 1 97.25 74 SER A N 1
ATOM 526 C CA . SER A 1 74 ? 15.07 -3.146 -12.305 1 97.25 74 SER A CA 1
ATOM 527 C C . SER A 1 74 ? 13.672 -2.543 -12.203 1 97.25 74 SER A C 1
ATOM 529 O O . SER A 1 74 ? 12.883 -2.627 -13.148 1 97.25 74 SER A O 1
ATOM 531 N N . ALA A 1 75 ? 13.367 -1.907 -11.109 1 97.75 75 ALA A N 1
ATOM 532 C CA . ALA A 1 75 ? 12.062 -1.302 -10.867 1 97.75 75 ALA A CA 1
ATOM 533 C C . ALA A 1 75 ? 11.945 0.047 -11.578 1 97.75 75 ALA A C 1
ATOM 535 O O . ALA A 1 75 ? 10.852 0.609 -11.68 1 97.75 75 ALA A O 1
ATOM 536 N N . GLY A 1 76 ? 13.023 0.578 -12.023 1 96.44 76 GLY A N 1
ATOM 537 C CA . GLY A 1 76 ? 13.016 1.872 -12.688 1 96.44 76 GLY A CA 1
ATOM 538 C C . GLY A 1 76 ? 13.062 3.039 -11.719 1 96.44 76 GLY A C 1
ATOM 539 O O . GLY A 1 76 ? 12.68 4.156 -12.07 1 96.44 76 GLY A O 1
ATOM 540 N N . ILE A 1 77 ? 13.508 2.814 -10.508 1 96.88 77 ILE A N 1
ATOM 541 C CA . ILE A 1 77 ? 13.602 3.854 -9.484 1 96.88 77 ILE A CA 1
ATOM 542 C C . ILE A 1 77 ? 14.945 4.566 -9.594 1 96.88 77 ILE A C 1
ATOM 544 O O . ILE A 1 77 ? 15.047 5.77 -9.336 1 96.88 77 ILE A O 1
ATOM 548 N N . ILE A 1 78 ? 15.945 3.809 -9.914 1 97 78 ILE A N 1
ATOM 549 C CA . ILE A 1 78 ? 17.25 4.359 -10.289 1 97 78 ILE A CA 1
ATOM 550 C C . ILE A 1 78 ? 17.656 3.826 -11.656 1 97 78 ILE A C 1
ATOM 552 O O . ILE A 1 78 ? 17.062 2.881 -12.172 1 97 78 ILE A O 1
ATOM 556 N N . ASP A 1 79 ? 18.641 4.465 -12.234 1 96.06 79 ASP A N 1
ATOM 557 C CA . ASP A 1 79 ? 19.125 4.07 -13.547 1 96.06 79 ASP A CA 1
ATOM 558 C C . ASP A 1 79 ? 20.625 3.768 -13.5 1 96.06 79 ASP A C 1
ATOM 560 O O . ASP A 1 79 ? 21.375 4.449 -12.797 1 96.06 79 ASP A O 1
ATOM 564 N N . ALA A 1 80 ? 20.969 2.723 -14.18 1 95.75 80 ALA A N 1
ATOM 565 C CA . ALA A 1 80 ? 22.406 2.518 -14.414 1 95.75 80 ALA A CA 1
ATOM 566 C C . ALA A 1 80 ? 22.984 3.65 -15.25 1 95.75 80 ALA A C 1
ATOM 568 O O . ALA A 1 80 ? 22.344 4.145 -16.172 1 95.75 80 ALA A O 1
ATOM 569 N N . VAL A 1 81 ? 24.172 4.039 -14.906 1 95.75 81 VAL A N 1
ATOM 570 C CA . VAL A 1 81 ? 24.844 5.074 -15.688 1 95.75 81 VAL A CA 1
ATOM 571 C C . VAL A 1 81 ? 25.453 4.461 -16.953 1 95.75 81 VAL A C 1
ATOM 573 O O . VAL A 1 81 ? 26.25 3.521 -16.875 1 95.75 81 VAL A O 1
ATOM 576 N N . PRO A 1 82 ? 25.031 5.023 -18.094 1 92.88 82 PRO A N 1
ATOM 577 C CA . PRO A 1 82 ? 25.594 4.469 -19.328 1 92.88 82 PRO A CA 1
ATOM 578 C C . PRO A 1 82 ? 27.125 4.484 -19.344 1 92.88 82 PRO A C 1
ATOM 580 O O . PRO A 1 82 ? 27.734 5.492 -19 1 92.88 82 PRO A O 1
ATOM 583 N N . GLY A 1 83 ? 27.688 3.395 -19.75 1 92.25 83 GLY A N 1
ATOM 584 C CA . GLY A 1 83 ? 29.125 3.316 -19.891 1 92.25 83 GLY A CA 1
ATOM 585 C C . GLY A 1 83 ? 29.844 2.971 -18.594 1 92.25 83 GLY A C 1
ATOM 586 O O . GLY A 1 83 ? 31.031 2.68 -18.609 1 92.25 83 GLY A O 1
ATOM 587 N N . ALA A 1 84 ? 29.172 3.016 -17.5 1 90.44 84 ALA A N 1
ATOM 588 C CA . ALA A 1 84 ? 29.766 2.68 -16.219 1 90.44 84 ALA A CA 1
ATOM 589 C C . ALA A 1 84 ? 29.641 1.188 -15.922 1 90.44 84 ALA A C 1
ATOM 591 O O . ALA A 1 84 ? 28.953 0.465 -16.641 1 90.44 84 ALA A O 1
ATOM 592 N N . ALA A 1 85 ? 30.406 0.788 -14.914 1 89.69 85 ALA A N 1
ATOM 593 C CA . ALA A 1 85 ? 30.312 -0.598 -14.461 1 89.69 85 ALA A CA 1
ATOM 594 C C . ALA A 1 85 ? 28.906 -0.91 -13.953 1 89.69 85 ALA A C 1
ATOM 596 O O . ALA A 1 85 ? 28.266 -0.07 -13.312 1 89.69 85 ALA A O 1
ATOM 597 N N . THR A 1 86 ? 28.469 -2.146 -14.195 1 86.44 86 THR A N 1
ATOM 598 C CA . THR A 1 86 ? 27.125 -2.531 -13.781 1 86.44 86 THR A CA 1
ATOM 599 C C . THR A 1 86 ? 27.172 -3.578 -12.672 1 86.44 86 THR A C 1
ATOM 601 O O . THR A 1 86 ? 26.141 -3.982 -12.141 1 86.44 86 THR A O 1
ATOM 604 N N . THR A 1 87 ? 28.391 -3.992 -12.375 1 87.62 87 THR A N 1
ATOM 605 C CA . THR A 1 87 ? 28.531 -5.008 -11.344 1 87.62 87 THR A CA 1
ATOM 606 C C . THR A 1 87 ? 29.656 -4.641 -10.375 1 87.62 87 THR A C 1
ATOM 608 O O . THR A 1 87 ? 30.516 -3.822 -10.703 1 87.62 87 THR A O 1
ATOM 611 N N . GLY A 1 88 ? 29.5 -5.254 -9.211 1 89.69 88 GLY A N 1
ATOM 612 C CA . GLY A 1 88 ? 30.547 -5.051 -8.227 1 89.69 88 GLY A CA 1
ATOM 613 C C . GLY A 1 88 ? 30.469 -3.701 -7.539 1 89.69 88 GLY A C 1
ATOM 614 O O . GLY A 1 88 ? 29.516 -2.951 -7.738 1 89.69 88 GLY A O 1
ATOM 615 N N . ALA A 1 89 ? 31.453 -3.393 -6.785 1 92.88 89 ALA A N 1
ATOM 616 C CA . ALA A 1 89 ? 31.484 -2.184 -5.965 1 92.88 89 ALA A CA 1
ATOM 617 C C . ALA A 1 89 ? 31.469 -0.931 -6.84 1 92.88 89 ALA A C 1
ATOM 619 O O . ALA A 1 89 ? 30.984 0.124 -6.414 1 92.88 89 ALA A O 1
ATOM 620 N N . SER A 1 90 ? 31.891 -1.069 -8.094 1 94.88 90 SER A N 1
ATOM 621 C CA . SER A 1 90 ? 32.031 0.089 -8.969 1 94.88 90 SER A CA 1
ATOM 622 C C . SER A 1 90 ? 30.781 0.322 -9.797 1 94.88 90 SER A C 1
ATOM 624 O O . SER A 1 90 ? 30.672 1.313 -10.523 1 94.88 90 SER A O 1
ATOM 626 N N . ALA A 1 91 ? 29.828 -0.589 -9.672 1 96.44 91 ALA A N 1
ATOM 627 C CA . ALA A 1 91 ? 28.562 -0.342 -10.352 1 96.44 91 ALA A CA 1
ATOM 628 C C . ALA A 1 91 ? 27.984 1.022 -9.977 1 96.44 91 ALA A C 1
ATOM 630 O O . ALA A 1 91 ? 27.938 1.375 -8.797 1 96.44 91 ALA A O 1
ATOM 631 N N . ARG A 1 92 ? 27.562 1.802 -10.977 1 96.75 92 ARG A N 1
ATOM 632 C CA . ARG A 1 92 ? 27.188 3.197 -10.773 1 96.75 92 ARG A CA 1
ATOM 633 C C . ARG A 1 92 ? 25.75 3.439 -11.203 1 96.75 92 ARG A C 1
ATOM 635 O O . ARG A 1 92 ? 25.312 2.955 -12.25 1 96.75 92 ARG A O 1
ATOM 642 N N . PHE A 1 93 ? 25.047 4.16 -10.383 1 97.69 93 PHE A N 1
ATOM 643 C CA . PHE A 1 93 ? 23.641 4.441 -10.609 1 97.69 93 PHE A CA 1
ATOM 644 C C . PHE A 1 93 ? 23.344 5.918 -10.375 1 97.69 93 PHE A C 1
ATOM 646 O O . PHE A 1 93 ? 24.172 6.645 -9.82 1 97.69 93 PHE A O 1
ATOM 653 N N . ARG A 1 94 ? 22.234 6.344 -10.852 1 96.5 94 ARG A N 1
ATOM 654 C CA . ARG A 1 94 ? 21.625 7.641 -10.562 1 96.5 94 ARG A CA 1
ATOM 655 C C . ARG A 1 94 ? 20.125 7.516 -10.367 1 96.5 94 ARG A C 1
ATOM 657 O O . ARG A 1 94 ? 19.5 6.602 -10.906 1 96.5 94 ARG A O 1
ATOM 664 N N . THR A 1 95 ? 19.594 8.422 -9.602 1 95.5 95 THR A N 1
ATOM 665 C CA . THR A 1 95 ? 18.141 8.391 -9.422 1 95.5 95 THR A CA 1
ATOM 666 C C . THR A 1 95 ? 17.422 8.68 -10.734 1 95.5 95 THR A C 1
ATOM 668 O O . THR A 1 95 ? 17.922 9.461 -11.555 1 95.5 95 THR A O 1
ATOM 671 N N . ALA A 1 96 ? 16.281 8.008 -10.945 1 94.5 96 ALA A N 1
ATOM 672 C CA . ALA A 1 96 ? 15.445 8.289 -12.117 1 94.5 96 ALA A CA 1
ATOM 673 C C . ALA A 1 96 ? 14.867 9.695 -12.055 1 94.5 96 ALA A C 1
ATOM 675 O O . ALA A 1 96 ? 14.836 10.32 -10.992 1 94.5 96 ALA A O 1
ATOM 676 N N . ALA A 1 97 ? 14.391 10.203 -13.195 1 92.25 97 ALA A N 1
ATOM 677 C CA . ALA A 1 97 ? 13.875 11.57 -13.312 1 92.25 97 ALA A CA 1
ATOM 678 C C . ALA A 1 97 ? 12.633 11.766 -12.453 1 92.25 97 ALA A C 1
ATOM 680 O O . ALA A 1 97 ? 12.391 12.859 -11.938 1 92.25 97 ALA A O 1
ATOM 681 N N . ASP A 1 98 ? 11.938 10.703 -12.273 1 91.62 98 ASP A N 1
ATOM 682 C CA . ASP A 1 98 ? 10.68 10.805 -11.547 1 91.62 98 ASP A CA 1
ATOM 683 C C . ASP A 1 98 ? 10.82 10.258 -10.125 1 91.62 98 ASP A C 1
ATOM 685 O O . ASP A 1 98 ? 9.828 9.914 -9.484 1 91.62 98 ASP A O 1
ATOM 689 N N . TYR A 1 99 ? 12.023 10.211 -9.586 1 94.19 99 TYR A N 1
ATOM 690 C CA . TYR A 1 99 ? 12.312 9.664 -8.266 1 94.19 99 TYR A CA 1
ATOM 691 C C . TYR A 1 99 ? 11.477 10.352 -7.195 1 94.19 99 TYR A C 1
ATOM 693 O O . TYR A 1 99 ? 10.891 9.695 -6.336 1 94.19 99 TYR A O 1
ATOM 701 N N . ALA A 1 100 ? 11.398 11.664 -7.223 1 90.62 100 ALA A N 1
ATOM 702 C CA . ALA A 1 100 ? 10.656 12.438 -6.223 1 90.62 100 ALA A CA 1
ATOM 703 C C . ALA A 1 100 ? 9.172 12.086 -6.246 1 90.62 100 ALA A C 1
ATOM 705 O O . ALA A 1 100 ? 8.531 11.984 -5.195 1 90.62 100 ALA A O 1
ATOM 706 N N . ARG A 1 101 ? 8.672 11.93 -7.41 1 91.62 101 ARG A N 1
ATOM 707 C CA . ARG A 1 101 ? 7.273 11.547 -7.559 1 91.62 101 ARG A CA 1
ATOM 708 C C . ARG A 1 101 ? 7.027 10.148 -7.008 1 91.62 101 ARG A C 1
ATOM 710 O O . ARG A 1 101 ? 6.02 9.906 -6.34 1 91.62 101 ARG A O 1
ATOM 717 N N . ILE A 1 102 ? 7.918 9.234 -7.309 1 94 102 ILE A N 1
ATOM 718 C CA . ILE A 1 102 ? 7.809 7.855 -6.84 1 94 102 ILE A CA 1
ATOM 719 C C . ILE A 1 102 ? 7.789 7.832 -5.312 1 94 102 ILE A C 1
ATOM 721 O O . ILE A 1 102 ? 6.941 7.172 -4.707 1 94 102 ILE A O 1
ATOM 725 N N . GLN A 1 103 ? 8.672 8.555 -4.742 1 94 103 GLN A N 1
ATOM 726 C CA . GLN A 1 103 ? 8.758 8.633 -3.285 1 94 103 GLN A CA 1
ATOM 727 C C . GLN A 1 103 ? 7.5 9.25 -2.688 1 94 103 GLN A C 1
ATOM 729 O O . GLN A 1 103 ? 6.98 8.773 -1.681 1 94 103 GLN A O 1
ATOM 734 N N . HIS A 1 104 ? 7.055 10.273 -3.311 1 93.31 104 HIS A N 1
ATOM 735 C CA . HIS A 1 104 ? 5.84 10.961 -2.887 1 93.31 104 HIS A CA 1
ATOM 736 C C . HIS A 1 104 ? 4.645 10.008 -2.883 1 93.31 104 HIS A C 1
ATOM 738 O O . HIS A 1 104 ? 3.928 9.914 -1.885 1 93.31 104 HIS A O 1
ATOM 744 N N . GLN A 1 105 ? 4.488 9.281 -3.93 1 94.94 105 GLN A N 1
ATOM 745 C CA . GLN A 1 105 ? 3.375 8.352 -4.062 1 94.94 105 GLN A CA 1
ATOM 746 C C . GLN A 1 105 ? 3.504 7.199 -3.068 1 94.94 105 GLN A C 1
ATOM 748 O O . GLN A 1 105 ? 2.506 6.742 -2.508 1 94.94 105 GLN A O 1
ATOM 753 N N . ALA A 1 106 ? 4.715 6.777 -2.859 1 96.31 106 ALA A N 1
ATOM 754 C CA . ALA A 1 106 ? 4.984 5.73 -1.876 1 96.31 106 ALA A CA 1
ATOM 755 C C . ALA A 1 106 ? 4.551 6.164 -0.479 1 96.31 106 ALA A C 1
ATOM 757 O O . ALA A 1 106 ? 4.121 5.34 0.328 1 96.31 106 ALA A O 1
ATOM 758 N N . GLY A 1 107 ? 4.617 7.418 -0.234 1 96.5 107 GLY A N 1
ATOM 759 C CA . GLY A 1 107 ? 4.219 7.961 1.055 1 96.5 107 GLY A CA 1
ATOM 760 C C . GLY A 1 107 ? 2.766 7.684 1.396 1 96.5 107 GLY A C 1
ATOM 761 O O . GLY A 1 107 ? 2.441 7.363 2.541 1 96.5 107 GLY A O 1
ATOM 762 N N . TYR A 1 108 ? 1.901 7.75 0.405 1 96.69 108 TYR A N 1
ATOM 763 C CA . TYR A 1 108 ? 0.485 7.488 0.637 1 96.69 108 TYR A CA 1
ATOM 764 C C . TYR A 1 108 ? 0.264 6.051 1.092 1 96.69 108 TYR A C 1
ATOM 766 O O . TYR A 1 108 ? -0.516 5.797 2.014 1 96.69 108 TYR A O 1
ATOM 774 N N . LEU A 1 109 ? 0.944 5.145 0.416 1 97.88 109 LEU A N 1
ATOM 775 C CA . LEU A 1 109 ? 0.791 3.736 0.76 1 97.88 109 LEU A CA 1
ATOM 776 C C . LEU A 1 109 ? 1.395 3.441 2.129 1 97.88 109 LEU A C 1
ATOM 778 O O . LEU A 1 109 ? 0.766 2.785 2.961 1 97.88 109 LEU A O 1
ATOM 782 N N . SER A 1 110 ? 2.566 3.955 2.357 1 97.88 110 SER A N 1
ATOM 783 C CA . SER A 1 110 ? 3.291 3.697 3.598 1 97.88 110 SER A CA 1
ATOM 784 C C . SER A 1 110 ? 2.545 4.266 4.801 1 97.88 110 SER A C 1
ATOM 786 O O . SER A 1 110 ? 2.434 3.607 5.836 1 97.88 110 SER A O 1
ATOM 788 N N . TRP A 1 111 ? 2.029 5.477 4.68 1 97.5 111 TRP A N 1
ATOM 789 C CA . TRP A 1 111 ? 1.303 6.094 5.785 1 97.5 111 TRP A CA 1
ATOM 790 C C . TRP A 1 111 ? 0.026 5.32 6.098 1 97.5 111 TRP A C 1
ATOM 792 O O . TRP A 1 111 ? -0.249 5.008 7.258 1 97.5 111 TRP A O 1
ATOM 802 N N . THR A 1 112 ? -0.681 4.973 5.07 1 98 112 THR A N 1
ATOM 803 C CA . THR A 1 112 ? -2.016 4.406 5.227 1 98 112 THR A CA 1
ATOM 804 C C . THR A 1 112 ? -1.938 2.961 5.711 1 98 112 THR A C 1
ATOM 806 O O . THR A 1 112 ? -2.68 2.561 6.609 1 98 112 THR A O 1
ATOM 809 N N . MET A 1 113 ? -1.017 2.219 5.156 1 96.75 113 MET A N 1
ATOM 810 C CA . MET A 1 113 ? -1.033 0.771 5.355 1 96.75 113 MET A CA 1
ATOM 811 C C . MET A 1 113 ? -0.055 0.363 6.449 1 96.75 113 MET A C 1
ATOM 813 O O . MET A 1 113 ? -0.309 -0.587 7.191 1 96.75 113 MET A O 1
ATOM 817 N N . ASN A 1 114 ? 1.053 1.121 6.59 1 95.81 114 ASN A N 1
ATOM 818 C CA . ASN A 1 114 ? 2.113 0.612 7.453 1 95.81 114 ASN A CA 1
ATOM 819 C C . ASN A 1 114 ? 2.283 1.475 8.703 1 95.81 114 ASN A C 1
ATOM 821 O O . ASN A 1 114 ? 2.406 0.953 9.812 1 95.81 114 ASN A O 1
ATOM 825 N N . ALA A 1 115 ? 2.281 2.787 8.523 1 95.75 115 ALA A N 1
ATOM 826 C CA . ALA A 1 115 ? 2.369 3.645 9.703 1 95.75 115 ALA A CA 1
ATOM 827 C C . ALA A 1 115 ? 1.18 3.42 10.633 1 95.75 115 ALA A C 1
ATOM 829 O O . ALA A 1 115 ? 1.317 3.496 11.859 1 95.75 115 ALA A O 1
ATOM 830 N N . ASN A 1 116 ? 0.053 3.088 10.055 1 96.12 116 ASN A N 1
ATOM 831 C CA . ASN A 1 116 ? -1.188 2.898 10.797 1 96.12 116 ASN A CA 1
ATOM 832 C C . ASN A 1 116 ? -1.575 1.425 10.883 1 96.12 116 ASN A C 1
ATOM 834 O O . ASN A 1 116 ? -2.725 1.096 11.18 1 96.12 116 ASN A O 1
ATOM 838 N N . ARG A 1 117 ? -0.638 0.535 10.719 1 94.88 117 ARG A N 1
ATOM 839 C CA . ARG A 1 117 ? -0.867 -0.903 10.625 1 94.88 117 ARG A CA 1
ATOM 840 C C . ARG A 1 117 ? -1.545 -1.433 11.883 1 94.88 117 ARG A C 1
ATOM 842 O O . ARG A 1 117 ? -2.42 -2.299 11.805 1 94.88 117 ARG A O 1
ATOM 849 N N . PRO A 1 118 ? -1.212 -0.969 13.109 1 93.94 118 PRO A N 1
ATOM 850 C CA . PRO A 1 118 ? -1.86 -1.48 14.312 1 93.94 118 PRO A CA 1
ATOM 851 C C . PRO A 1 118 ? -3.371 -1.262 14.312 1 93.94 118 PRO A C 1
ATOM 853 O O . PRO A 1 118 ? -4.117 -2.064 14.883 1 93.94 118 PRO A O 1
ATOM 856 N N . PHE A 1 119 ? -3.828 -0.202 13.656 1 94.75 119 PHE A N 1
ATOM 857 C CA . PHE A 1 119 ? -5.258 0.059 13.555 1 94.75 119 PHE A CA 1
ATOM 858 C C . PHE A 1 119 ? -5.941 -0.999 12.695 1 94.75 119 PHE A C 1
ATOM 860 O O . PHE A 1 119 ? -7.004 -1.509 13.062 1 94.75 119 PHE A O 1
ATOM 867 N N . ILE A 1 120 ? -5.277 -1.344 11.594 1 95.5 120 ILE A N 1
ATOM 868 C CA . ILE A 1 120 ? -5.828 -2.316 10.656 1 95.5 120 ILE A CA 1
ATOM 869 C C . ILE A 1 120 ? -5.836 -3.703 11.297 1 95.5 120 ILE A C 1
ATOM 871 O O . ILE A 1 120 ? -6.855 -4.398 11.281 1 95.5 120 ILE A O 1
ATOM 875 N N . GLU A 1 121 ? -4.77 -4.051 11.945 1 93.44 121 GLU A N 1
ATOM 876 C CA . GLU A 1 121 ? -4.59 -5.379 12.523 1 93.44 121 GLU A CA 1
ATOM 877 C C . GLU A 1 121 ? -5.523 -5.59 13.711 1 93.44 121 GLU A C 1
ATOM 879 O O . GLU A 1 121 ? -5.934 -6.719 13.984 1 93.44 121 GLU A O 1
ATOM 884 N N . ASN A 1 122 ? -5.859 -4.531 14.375 1 94.38 122 ASN A N 1
ATOM 885 C CA . ASN A 1 122 ? -6.648 -4.66 15.594 1 94.38 122 ASN A CA 1
ATOM 886 C C . ASN A 1 122 ? -8.031 -4.031 15.445 1 94.38 122 ASN A C 1
ATOM 888 O O . ASN A 1 122 ? -8.641 -3.611 16.422 1 94.38 122 ASN A O 1
ATOM 892 N N . ALA A 1 123 ? -8.477 -3.918 14.258 1 95.06 123 ALA A N 1
ATOM 893 C CA . ALA A 1 123 ? -9.766 -3.287 13.969 1 95.06 123 ALA A CA 1
ATOM 894 C C . ALA A 1 123 ? -10.883 -3.916 14.797 1 95.06 123 ALA A C 1
ATOM 896 O O . ALA A 1 123 ? -11.742 -3.209 15.328 1 95.06 123 ALA A O 1
ATOM 897 N N . ARG A 1 124 ? -10.875 -5.23 14.953 1 95.25 124 ARG A N 1
ATOM 898 C CA . ARG A 1 124 ? -11.93 -5.914 15.688 1 95.25 124 ARG A CA 1
ATOM 899 C C . ARG A 1 124 ? -11.922 -5.512 17.156 1 95.25 124 ARG A C 1
ATOM 901 O O . ARG A 1 124 ? -12.977 -5.285 17.75 1 95.25 124 ARG A O 1
ATOM 908 N N . ALA A 1 125 ? -10.781 -5.441 17.734 1 93.75 125 ALA A N 1
ATOM 909 C CA . ALA A 1 125 ? -10.664 -5.043 19.141 1 93.75 125 ALA A CA 1
ATOM 910 C C . ALA A 1 125 ? -11.227 -3.643 19.359 1 93.75 125 ALA A C 1
ATOM 912 O O . ALA A 1 125 ? -11.898 -3.389 20.359 1 93.75 125 ALA A O 1
ATOM 913 N N . TYR A 1 126 ? -11.008 -2.766 18.438 1 91.56 126 TYR A N 1
ATOM 914 C CA . TYR A 1 126 ? -11.477 -1.392 18.578 1 91.56 126 TYR A CA 1
ATOM 915 C C . TYR A 1 126 ? -12.992 -1.317 18.438 1 91.56 126 TYR A C 1
ATOM 917 O O . TYR A 1 126 ? -13.641 -0.473 19.062 1 91.56 126 TYR A O 1
ATOM 925 N N . LEU A 1 127 ? -13.523 -2.189 17.609 1 93 127 LEU A N 1
ATOM 926 C CA . LEU A 1 127 ? -14.969 -2.174 17.438 1 93 127 LEU A CA 1
ATOM 927 C C . LEU A 1 127 ? -15.672 -2.848 18.609 1 93 127 LEU A C 1
ATOM 929 O O . LEU A 1 127 ? -16.766 -2.428 19.016 1 93 127 LEU A O 1
ATOM 933 N N . THR A 1 128 ? -15.078 -3.84 19.188 1 94.25 128 THR A N 1
ATOM 934 C CA . THR A 1 128 ? -15.727 -4.609 20.234 1 94.25 128 THR A CA 1
ATOM 935 C C . THR A 1 128 ? -15.516 -3.951 21.594 1 94.25 128 THR A C 1
ATOM 937 O O . THR A 1 128 ? -16.266 -4.211 22.547 1 94.25 128 THR A O 1
ATOM 940 N N . GLU A 1 129 ? -14.5 -3.154 21.703 1 90.75 129 GLU A N 1
ATOM 941 C CA . GLU A 1 129 ? -14.211 -2.406 22.922 1 90.75 129 GLU A CA 1
ATOM 942 C C . GLU A 1 129 ? -14.133 -0.908 22.641 1 90.75 129 GLU A C 1
ATOM 944 O O . GLU A 1 129 ? -13.055 -0.311 22.734 1 90.75 129 GLU A O 1
ATOM 949 N N . PRO A 1 130 ? -15.211 -0.329 22.484 1 80 130 PRO A N 1
ATOM 950 C CA . PRO A 1 130 ? -15.219 1.08 22.078 1 80 130 PRO A CA 1
ATOM 951 C C . PRO A 1 130 ? -14.539 1.988 23.109 1 80 130 PRO A C 1
ATOM 953 O O . PRO A 1 130 ? -14.086 3.084 22.766 1 80 130 PRO A O 1
ATOM 956 N N . GLY A 1 131 ? -14.43 1.542 24.328 1 79.69 131 GLY A N 1
ATOM 957 C CA . GLY A 1 131 ? -13.789 2.33 25.359 1 79.69 131 GLY A CA 1
ATOM 958 C C . GLY A 1 131 ? -12.289 2.111 25.438 1 79.69 131 GLY A C 1
ATOM 959 O O . GLY A 1 131 ? -11.609 2.695 26.281 1 79.69 131 GLY A O 1
ATOM 960 N N . ARG A 1 132 ? -11.797 1.362 24.547 1 79.62 132 ARG A N 1
ATOM 961 C CA . ARG A 1 132 ? -10.367 1.098 24.531 1 79.62 132 ARG A CA 1
ATOM 962 C C . ARG A 1 132 ? -9.57 2.389 24.375 1 79.62 132 ARG A C 1
ATOM 964 O O . ARG A 1 132 ? -9.914 3.232 23.547 1 79.62 132 ARG A O 1
ATOM 971 N N . PRO A 1 133 ? -8.539 2.484 25.172 1 77.12 133 PRO A N 1
ATOM 972 C CA . PRO A 1 133 ? -7.727 3.699 25.078 1 77.12 133 PRO A CA 1
ATOM 973 C C . PRO A 1 133 ? -6.969 3.799 23.75 1 77.12 133 PRO A C 1
ATOM 975 O O . PRO A 1 133 ? -6.625 2.775 23.156 1 77.12 133 PRO A O 1
ATOM 978 N N . THR A 1 134 ? -6.723 4.941 23.188 1 75.5 134 THR A N 1
ATOM 979 C CA . THR A 1 134 ? -6.012 5.211 21.953 1 75.5 134 THR A CA 1
ATOM 980 C C . THR A 1 134 ? -4.586 4.672 22.016 1 75.5 134 THR A C 1
ATOM 982 O O . THR A 1 134 ? -3.998 4.328 20.984 1 75.5 134 THR A O 1
ATOM 985 N N . GLY A 1 135 ? -4.141 4.398 23.188 1 77.44 135 GLY A N 1
ATOM 986 C CA . GLY A 1 135 ? -2.756 3.992 23.344 1 77.44 135 GLY A CA 1
ATOM 987 C C . GLY A 1 135 ? -2.58 2.488 23.422 1 77.44 135 GLY A C 1
ATOM 988 O O . GLY A 1 135 ? -1.453 1.991 23.484 1 77.44 135 GLY A O 1
ATOM 989 N N . ALA A 1 136 ? -3.588 1.782 23.203 1 78.69 136 ALA A N 1
ATOM 990 C CA . ALA A 1 136 ? -3.494 0.329 23.312 1 78.69 136 ALA A CA 1
ATOM 991 C C . ALA A 1 136 ? -2.684 -0.251 22.156 1 78.69 136 ALA A C 1
ATOM 993 O O . ALA A 1 136 ? -1.895 -1.181 22.344 1 78.69 136 ALA A O 1
ATOM 994 N N . TYR A 1 137 ? -2.904 0.327 20.969 1 86.31 137 TYR A N 1
ATOM 995 C CA . TYR A 1 137 ? -2.146 -0.032 19.781 1 86.31 137 TYR A CA 1
ATOM 996 C C . TYR A 1 137 ? -1.594 1.21 19.094 1 86.31 137 TYR A C 1
ATOM 998 O O . TYR A 1 137 ? -2.305 1.877 18.328 1 86.31 137 TYR A O 1
ATOM 1006 N N . THR A 1 138 ? -0.367 1.417 19.328 1 86.06 138 THR A N 1
ATOM 1007 C CA . THR A 1 138 ? 0.232 2.666 18.875 1 86.06 138 THR A CA 1
ATOM 1008 C C . THR A 1 138 ? 0.741 2.533 17.438 1 86.06 138 THR A C 1
ATOM 1010 O O . THR A 1 138 ? 1.293 1.496 17.062 1 86.06 138 THR A O 1
ATOM 1013 N N . ARG A 1 139 ? 0.489 3.584 16.719 1 89.88 139 ARG A N 1
ATOM 1014 C CA . ARG A 1 139 ? 1.063 3.662 15.383 1 89.88 139 ARG A CA 1
ATOM 1015 C C . ARG A 1 139 ? 2.588 3.682 15.438 1 89.88 139 ARG A C 1
ATOM 1017 O O . ARG A 1 139 ? 3.17 3.91 16.5 1 89.88 139 ARG A O 1
ATOM 1024 N N . ASP A 1 140 ? 3.184 3.348 14.297 1 88.19 140 ASP A N 1
ATOM 1025 C CA . ASP A 1 140 ? 4.633 3.432 14.164 1 88.19 140 ASP A CA 1
ATOM 1026 C C . ASP A 1 140 ? 5.082 4.875 13.945 1 88.19 140 ASP A C 1
ATOM 1028 O O . ASP A 1 140 ? 5.125 5.352 12.805 1 88.19 140 ASP A O 1
ATOM 1032 N N . GLY A 1 141 ? 5.504 5.516 15.039 1 86 141 GLY A N 1
ATOM 1033 C CA . GLY A 1 141 ? 5.836 6.93 15 1 86 141 GLY A CA 1
ATOM 1034 C C . GLY A 1 141 ? 6.895 7.27 13.969 1 86 141 GLY A C 1
ATOM 1035 O O . GLY A 1 141 ? 6.797 8.289 13.281 1 86 141 GLY A O 1
ATOM 1036 N N . ARG A 1 142 ? 7.895 6.48 13.898 1 85.75 142 ARG A N 1
ATOM 1037 C CA . ARG A 1 142 ? 8.945 6.695 12.914 1 85.75 142 ARG A CA 1
ATOM 1038 C C . ARG A 1 142 ? 8.383 6.641 11.5 1 85.75 142 ARG A C 1
ATOM 1040 O O . ARG A 1 142 ? 8.68 7.508 10.672 1 85.75 142 ARG A O 1
ATOM 1047 N N . GLN A 1 143 ? 7.566 5.637 11.234 1 92 143 GLN A N 1
ATOM 1048 C CA . GLN A 1 143 ? 7 5.48 9.898 1 92 143 GLN A CA 1
ATOM 1049 C C . GLN A 1 143 ? 5.996 6.59 9.602 1 92 143 GLN A C 1
ATOM 1051 O O . GLN A 1 143 ? 5.859 7.012 8.453 1 92 143 GLN A O 1
ATOM 1056 N N . VAL A 1 144 ? 5.285 7.062 10.633 1 92.25 144 VAL A N 1
ATOM 1057 C CA . VAL A 1 144 ? 4.395 8.203 10.453 1 92.25 144 VAL A CA 1
ATOM 1058 C C . VAL A 1 144 ? 5.195 9.422 9.992 1 92.25 144 VAL A C 1
ATOM 1060 O O . VAL A 1 144 ? 4.824 10.086 9.016 1 92.25 144 VAL A O 1
ATOM 1063 N N . ALA A 1 145 ? 6.297 9.656 10.625 1 87.62 145 ALA A N 1
ATOM 1064 C CA . ALA A 1 145 ? 7.117 10.82 10.305 1 87.62 145 ALA A CA 1
ATOM 1065 C C . ALA A 1 145 ? 7.66 10.734 8.883 1 87.62 145 ALA A C 1
ATOM 1067 O O . ALA A 1 145 ? 7.543 11.688 8.102 1 87.62 145 ALA A O 1
ATOM 1068 N N . ILE A 1 146 ? 8.172 9.609 8.508 1 90.75 146 ILE A N 1
ATOM 1069 C CA . ILE A 1 146 ? 8.82 9.43 7.215 1 90.75 146 ILE A CA 1
ATOM 1070 C C . ILE A 1 146 ? 7.773 9.492 6.102 1 90.75 146 ILE A C 1
ATOM 1072 O O . ILE A 1 146 ? 7.953 10.203 5.113 1 90.75 146 ILE A O 1
ATOM 1076 N N . SER A 1 147 ? 6.711 8.75 6.258 1 95 147 SER A N 1
ATOM 1077 C CA . SER A 1 147 ? 5.684 8.711 5.223 1 95 147 SER A CA 1
ATOM 1078 C C . SER A 1 147 ? 4.988 10.055 5.082 1 95 147 SER A C 1
ATOM 1080 O O . SER A 1 147 ? 4.621 10.461 3.975 1 95 147 SER A O 1
ATOM 1082 N N . SER A 1 148 ? 4.785 10.781 6.168 1 93 148 SER A N 1
ATOM 1083 C CA . SER A 1 148 ? 4.211 12.117 6.109 1 93 148 SER A CA 1
ATOM 1084 C C . SER A 1 148 ? 5.117 13.078 5.344 1 93 148 SER A C 1
ATOM 1086 O O . SER A 1 148 ? 4.633 13.914 4.574 1 93 148 SER A O 1
ATOM 1088 N N . GLN A 1 149 ? 6.379 12.977 5.621 1 90.12 149 GLN A N 1
ATOM 1089 C CA . GLN A 1 149 ? 7.344 13.781 4.883 1 90.12 149 GLN A CA 1
ATOM 1090 C C . GLN A 1 149 ? 7.277 13.484 3.387 1 90.12 149 GLN A C 1
ATOM 1092 O O . GLN A 1 149 ? 7.285 14.406 2.566 1 90.12 149 GLN A O 1
ATOM 1097 N N . TRP A 1 150 ? 7.223 12.211 3.033 1 93.25 150 TRP A N 1
ATOM 1098 C CA . TRP A 1 150 ? 7.16 11.812 1.631 1 93.25 150 TRP A CA 1
ATOM 1099 C C . TRP A 1 150 ? 5.895 12.344 0.967 1 93.25 150 TRP A C 1
ATOM 1101 O O . TRP A 1 150 ? 5.949 12.914 -0.124 1 93.25 150 TRP A O 1
ATOM 1111 N N . MET A 1 151 ? 4.781 12.211 1.631 1 92.38 151 MET A N 1
ATOM 1112 C CA . MET A 1 151 ? 3.512 12.703 1.105 1 92.38 151 MET A CA 1
ATOM 1113 C C . MET A 1 151 ? 3.527 14.227 0.996 1 92.38 151 MET A C 1
ATOM 1115 O O . MET A 1 151 ? 3.146 14.781 -0.036 1 92.38 151 MET A O 1
ATOM 1119 N N . GLY A 1 152 ? 3.986 14.828 1.989 1 89.62 152 GLY A N 1
ATOM 1120 C CA . GLY A 1 152 ? 3.857 16.266 2.145 1 89.62 152 GLY A CA 1
ATOM 1121 C C . GLY A 1 152 ? 4.801 17.047 1.2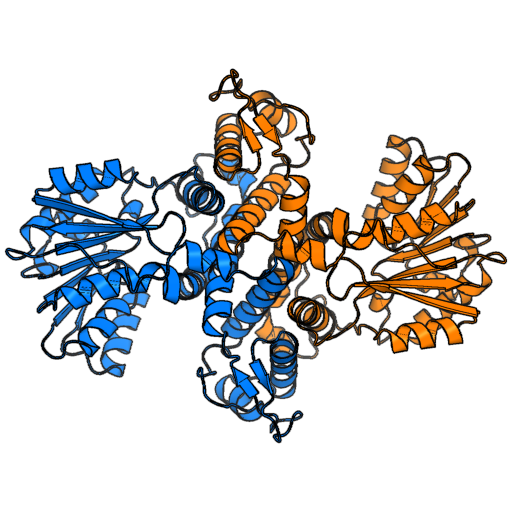53 1 89.62 152 GLY A C 1
ATOM 1122 O O . GLY A 1 152 ? 4.523 18.203 0.899 1 89.62 152 GLY A O 1
ATOM 1123 N N . ALA A 1 153 ? 5.883 16.422 0.873 1 85.81 153 ALA A N 1
ATOM 1124 C CA . ALA A 1 153 ? 6.914 17.109 0.098 1 85.81 153 ALA A CA 1
ATOM 1125 C C . ALA A 1 153 ? 6.328 17.703 -1.178 1 85.81 153 ALA A C 1
ATOM 1127 O O . ALA A 1 153 ? 6.754 18.781 -1.62 1 85.81 153 ALA A O 1
ATOM 1128 N N . GLU A 1 154 ? 5.262 17.062 -1.658 1 85.62 154 GLU A N 1
ATOM 1129 C CA . GLU A 1 154 ? 4.688 17.547 -2.908 1 85.62 154 GLU A CA 1
ATOM 1130 C C . GLU A 1 154 ? 3.221 17.938 -2.727 1 85.62 154 GLU A C 1
ATOM 1132 O O . GLU A 1 154 ? 2.648 18.625 -3.566 1 85.62 154 GLU A O 1
ATOM 1137 N N . ALA A 1 155 ? 2.67 17.547 -1.641 1 85.19 155 ALA A N 1
ATOM 1138 C CA . ALA A 1 155 ? 1.211 17.609 -1.644 1 85.19 155 ALA A CA 1
ATOM 1139 C C . ALA A 1 155 ? 0.713 18.672 -0.668 1 85.19 155 ALA A C 1
ATOM 1141 O O . ALA A 1 155 ? -0.352 19.266 -0.872 1 85.19 155 ALA A O 1
ATOM 1142 N N . PHE A 1 156 ? 1.322 18.922 0.389 1 81.25 156 PHE A N 1
ATOM 1143 C CA . PHE A 1 156 ? 0.703 19.922 1.244 1 81.25 156 PHE A CA 1
ATOM 1144 C C . PHE A 1 156 ? 1.738 20.922 1.73 1 81.25 156 PHE A C 1
ATOM 1146 O O . PHE A 1 156 ? 1.402 22.078 2.021 1 81.25 156 PHE A O 1
ATOM 1153 N N . TYR A 1 157 ? 2.982 20.734 1.748 1 85 157 TYR A N 1
ATOM 1154 C CA . TYR A 1 157 ? 3.965 21.688 2.238 1 85 157 TYR A CA 1
ATOM 1155 C C . TYR A 1 157 ? 4.16 22.828 1.243 1 85 157 TYR A C 1
ATOM 1157 O O . TYR A 1 157 ? 4.227 24 1.632 1 85 157 TYR A O 1
ATOM 1165 N N . PRO A 1 158 ? 4.148 22.531 0.012 1 85.69 158 PRO A N 1
ATOM 1166 C CA . PRO A 1 158 ? 4.445 23.594 -0.955 1 85.69 158 PRO A CA 1
ATOM 1167 C C . PRO A 1 158 ? 3.408 24.719 -0.937 1 85.69 158 PRO A C 1
ATOM 1169 O O . PRO A 1 158 ? 3.764 25.891 -1.044 1 85.69 158 PRO A O 1
ATOM 1172 N N . ALA A 1 159 ? 2.178 24.375 -0.808 1 87.81 159 ALA A N 1
ATOM 1173 C CA . ALA A 1 159 ? 1.134 25.391 -0.792 1 87.81 159 ALA A CA 1
ATOM 1174 C C . ALA A 1 159 ? 1.277 26.312 0.421 1 87.81 159 ALA A C 1
ATOM 1176 O O . ALA A 1 159 ? 1.108 27.531 0.313 1 87.81 159 ALA A O 1
ATOM 1177 N N . ALA A 1 160 ? 1.508 25.719 1.539 1 91.5 160 ALA A N 1
ATOM 1178 C CA . ALA A 1 160 ? 1.709 26.5 2.756 1 91.5 160 ALA A CA 1
ATOM 1179 C C . ALA A 1 160 ? 2.945 27.391 2.641 1 91.5 160 ALA A C 1
ATOM 1181 O O . ALA A 1 160 ? 2.902 28.562 2.988 1 91.5 160 ALA A O 1
ATOM 1182 N N . LEU A 1 161 ? 4.016 26.844 2.121 1 93 161 LEU A N 1
ATOM 1183 C CA . LEU A 1 161 ? 5.258 27.578 1.96 1 93 161 LEU A CA 1
ATOM 1184 C C . LEU A 1 161 ? 5.078 28.734 0.982 1 93 161 LEU A C 1
ATOM 1186 O O . LEU A 1 161 ? 5.551 29.844 1.232 1 93 161 LEU A O 1
ATOM 1190 N N . ASP A 1 162 ? 4.434 28.438 -0.076 1 91.75 162 ASP A N 1
ATOM 1191 C CA . ASP A 1 162 ? 4.188 29.484 -1.072 1 91.75 162 ASP A CA 1
ATOM 1192 C C . ASP A 1 162 ? 3.406 30.641 -0.471 1 91.75 162 ASP A C 1
ATOM 1194 O O . ASP A 1 162 ? 3.723 31.812 -0.727 1 91.75 162 ASP A O 1
ATOM 1198 N N . ALA A 1 163 ? 2.381 30.328 0.265 1 92 163 ALA A N 1
ATOM 1199 C CA . ALA A 1 163 ? 1.577 31.359 0.92 1 92 163 ALA A CA 1
ATOM 1200 C C . ALA A 1 163 ? 2.418 32.188 1.899 1 92 163 ALA A C 1
ATOM 1202 O O . ALA A 1 163 ? 2.305 33.406 1.958 1 92 163 ALA A O 1
ATOM 1203 N N . ILE A 1 164 ? 3.234 31.5 2.625 1 94.44 164 ILE A N 1
ATOM 1204 C CA . ILE A 1 164 ? 4.082 32.125 3.625 1 94.44 164 ILE A CA 1
ATOM 1205 C C . ILE A 1 164 ? 5.121 33.031 2.932 1 94.44 164 ILE A C 1
ATOM 1207 O O . ILE A 1 164 ? 5.352 34.156 3.346 1 94.44 164 ILE A O 1
ATOM 1211 N N . PHE A 1 165 ? 5.691 32.531 1.885 1 94.75 165 PHE A N 1
ATOM 1212 C CA . PHE A 1 165 ? 6.723 33.25 1.154 1 94.75 165 PHE A CA 1
ATOM 1213 C C . PHE A 1 165 ? 6.164 34.562 0.58 1 94.75 165 PHE A C 1
ATOM 1215 O O . PHE A 1 165 ? 6.836 35.594 0.593 1 94.75 165 PHE A O 1
ATOM 1222 N N . ARG A 1 166 ? 5 34.469 0.138 1 93.12 166 ARG A N 1
ATOM 1223 C CA . ARG A 1 166 ? 4.375 35.656 -0.451 1 93.12 166 ARG A CA 1
ATOM 1224 C C . ARG A 1 166 ? 4.176 36.75 0.593 1 93.12 166 ARG A C 1
ATOM 1226 O O . ARG A 1 166 ? 4.145 37.938 0.258 1 93.12 166 ARG A O 1
ATOM 1233 N N . LEU A 1 167 ? 4.07 36.375 1.826 1 93.94 167 LEU A N 1
ATOM 1234 C CA . LEU A 1 167 ? 3.838 37.312 2.91 1 93.94 167 LEU A CA 1
ATOM 1235 C C . LEU A 1 167 ? 5.148 37.938 3.391 1 93.94 167 LEU A C 1
ATOM 1237 O O . LEU A 1 167 ? 5.145 38.938 4.117 1 93.94 167 LEU A O 1
ATOM 1241 N N . GLU A 1 168 ? 6.273 37.344 3.004 1 95.31 168 GLU A N 1
ATOM 1242 C CA . GLU A 1 168 ? 7.605 37.844 3.369 1 95.31 168 GLU A CA 1
ATOM 1243 C C . GLU A 1 168 ? 7.688 38.156 4.859 1 95.31 168 GLU A C 1
ATOM 1245 O O . GLU A 1 168 ? 8.016 39.281 5.25 1 95.31 168 GLU A O 1
ATOM 1250 N N . PRO A 1 169 ? 7.453 37.156 5.637 1 97.25 169 PRO A N 1
ATOM 1251 C CA . PRO A 1 169 ? 7.34 37.438 7.066 1 97.25 169 PRO A CA 1
ATOM 1252 C C . PRO A 1 169 ? 8.672 37.844 7.695 1 97.25 169 PRO A C 1
ATOM 1254 O O . PRO A 1 169 ? 9.711 37.25 7.395 1 97.25 169 PRO A O 1
ATOM 1257 N N . GLY A 1 170 ? 8.594 38.906 8.547 1 98.06 170 GLY A N 1
ATOM 1258 C CA . GLY A 1 170 ? 9.719 39.219 9.414 1 98.06 170 GLY A CA 1
ATOM 1259 C C . GLY A 1 170 ? 9.844 38.281 10.602 1 98.06 170 GLY A C 1
ATOM 1260 O O . GLY A 1 170 ? 10.953 37.875 10.969 1 98.06 170 GLY A O 1
ATOM 1261 N N . HIS A 1 171 ? 8.773 37.906 11.172 1 98.69 171 HIS A N 1
ATOM 1262 C CA . HIS A 1 171 ? 8.703 36.969 12.305 1 98.69 171 HIS A CA 1
ATOM 1263 C C . HIS A 1 171 ? 7.598 35.938 12.109 1 98.69 171 HIS A C 1
ATOM 1265 O O . HIS A 1 171 ? 6.438 36.312 11.898 1 98.69 171 HIS A O 1
ATOM 1271 N N . ILE A 1 172 ? 7.969 34.656 12.141 1 98.75 172 ILE A N 1
ATOM 1272 C CA . ILE A 1 172 ? 7.02 33.562 11.875 1 98.75 172 ILE A CA 1
ATOM 1273 C C . ILE A 1 172 ? 7.027 32.594 13.039 1 98.75 172 ILE A C 1
ATOM 1275 O O . ILE A 1 172 ? 8.078 32.312 13.625 1 98.75 172 ILE A O 1
ATOM 1279 N N . VAL A 1 173 ? 5.859 32.062 13.344 1 98.81 173 VAL A N 1
ATOM 1280 C CA . VAL A 1 173 ? 5.684 31.047 14.367 1 98.81 173 VAL A CA 1
ATOM 1281 C C . VAL A 1 173 ? 5.031 29.812 13.766 1 98.81 173 VAL A C 1
ATOM 1283 O O . VAL A 1 173 ? 4.129 29.922 12.93 1 98.81 173 VAL A O 1
ATOM 1286 N N . ASP A 1 174 ? 5.527 28.625 14.133 1 98.69 174 ASP A N 1
ATOM 1287 C CA . ASP A 1 174 ? 4.922 27.359 13.734 1 98.69 174 ASP A CA 1
ATOM 1288 C C . ASP A 1 174 ? 4.504 26.531 14.945 1 98.69 174 ASP A C 1
ATOM 1290 O O . ASP A 1 174 ? 5.344 26.172 15.773 1 98.69 174 ASP A O 1
ATOM 1294 N N . LEU A 1 175 ? 3.205 26.297 15.062 1 98.5 175 LEU A N 1
ATOM 1295 C CA . LEU A 1 175 ? 2.633 25.469 16.125 1 98.5 175 LEU A CA 1
ATOM 1296 C C . LEU A 1 175 ? 2.611 24 15.734 1 98.5 175 LEU A C 1
ATOM 1298 O O . LEU A 1 175 ? 2.068 23.641 14.688 1 98.5 175 LEU A O 1
ATOM 1302 N N . GLY A 1 176 ? 3.129 23.141 16.594 1 96.94 176 GLY A N 1
ATOM 1303 C CA . GLY A 1 176 ? 3.361 21.766 16.188 1 96.94 176 GLY A CA 1
ATOM 1304 C C . GLY A 1 176 ? 4.422 21.641 15.109 1 96.94 176 GLY A C 1
ATOM 1305 O O . GLY A 1 176 ? 4.195 20.984 14.078 1 96.94 176 GLY A O 1
ATOM 1306 N N . ALA A 1 177 ? 5.578 22.172 15.398 1 96.56 177 ALA A N 1
ATOM 1307 C CA . ALA A 1 177 ? 6.551 22.453 14.352 1 96.56 177 ALA A CA 1
ATOM 1308 C C . ALA A 1 177 ? 7.398 21.234 14.031 1 96.56 177 ALA A C 1
ATOM 1310 O O . ALA A 1 177 ? 8.086 21.188 13.016 1 96.56 177 ALA A O 1
ATOM 1311 N N . GLY A 1 178 ? 7.324 20.172 14.906 1 93.31 178 GLY A N 1
ATOM 1312 C CA . GLY A 1 178 ? 8.195 19.016 14.711 1 93.31 178 GLY A CA 1
ATOM 1313 C C . GLY A 1 178 ? 9.664 19.375 14.695 1 93.31 178 GLY A C 1
ATOM 1314 O O . GLY A 1 178 ? 10.164 20.031 15.617 1 93.31 178 GLY A O 1
ATOM 1315 N N . THR A 1 179 ? 10.344 19.047 13.625 1 92.44 179 THR A N 1
ATOM 1316 C CA . THR A 1 179 ? 11.766 19.328 13.516 1 92.44 179 THR A CA 1
ATOM 1317 C C . THR A 1 179 ? 12.008 20.688 12.875 1 92.44 179 THR A C 1
ATOM 1319 O O . THR A 1 179 ? 13.125 21 12.453 1 92.44 179 THR A O 1
ATOM 1322 N N . CYS A 1 180 ? 11.008 21.422 12.68 1 96.56 180 CYS A N 1
ATOM 1323 C CA . CYS A 1 180 ? 11.031 22.812 12.227 1 96.56 180 CYS A CA 1
ATOM 1324 C C . CYS A 1 180 ? 11.562 22.906 10.797 1 96.56 180 CYS A C 1
ATOM 1326 O O . CYS A 1 180 ? 12.188 23.906 10.438 1 96.56 180 CYS A O 1
ATOM 1328 N N . ARG A 1 181 ? 11.312 21.953 9.992 1 93 181 ARG A N 1
ATOM 1329 C CA . ARG A 1 181 ? 11.789 21.969 8.617 1 93 181 ARG A CA 1
ATOM 1330 C C . ARG A 1 181 ? 11.18 23.141 7.844 1 93 181 ARG A C 1
ATOM 1332 O O . ARG A 1 181 ? 11.867 23.797 7.07 1 93 181 ARG A O 1
ATOM 1339 N N . LEU A 1 182 ? 9.914 23.359 7.996 1 94.62 182 LEU A N 1
ATOM 1340 C CA . LEU A 1 182 ? 9.234 24.469 7.336 1 94.62 182 LEU A CA 1
ATOM 1341 C C . LEU A 1 182 ? 9.875 25.797 7.707 1 94.62 182 LEU A C 1
ATOM 1343 O O . LEU A 1 182 ? 10.18 26.609 6.832 1 94.62 182 LEU A O 1
ATOM 1347 N N . LEU A 1 183 ? 10.141 25.984 8.961 1 97.88 183 LEU A N 1
ATOM 1348 C CA . LEU A 1 183 ? 10.711 27.234 9.445 1 97.88 183 LEU A CA 1
ATOM 1349 C C . LEU A 1 183 ? 12.125 27.422 8.914 1 97.88 183 LEU A C 1
ATOM 1351 O O . LEU A 1 183 ? 12.516 28.547 8.562 1 97.88 183 LEU A O 1
ATOM 1355 N N . ILE A 1 184 ? 12.852 26.375 8.93 1 97.31 184 ILE A N 1
ATOM 1356 C CA . ILE A 1 184 ? 14.227 26.438 8.438 1 97.31 184 ILE A CA 1
ATOM 1357 C C . ILE A 1 184 ? 14.219 26.875 6.969 1 97.31 184 ILE A C 1
ATOM 1359 O O . ILE A 1 184 ? 15.008 27.719 6.566 1 97.31 184 ILE A O 1
ATOM 1363 N N . GLU A 1 185 ? 13.328 26.344 6.215 1 95.69 185 GLU A N 1
ATOM 1364 C CA . GLU A 1 185 ? 13.211 26.734 4.809 1 95.69 185 GLU A CA 1
ATOM 1365 C C . GLU A 1 185 ? 12.852 28.203 4.664 1 95.69 185 GLU A C 1
ATOM 1367 O O . GLU A 1 185 ? 13.391 28.891 3.797 1 95.69 185 GLU A O 1
ATOM 1372 N N . VAL A 1 186 ? 12.008 28.688 5.445 1 97.25 186 VAL A N 1
ATOM 1373 C CA . VAL A 1 186 ? 11.602 30.094 5.406 1 97.25 186 VAL A CA 1
ATOM 1374 C C . VAL A 1 186 ? 12.789 30.984 5.777 1 97.25 186 VAL A C 1
ATOM 1376 O O . VAL A 1 186 ? 13.055 31.984 5.109 1 97.25 186 VAL A O 1
ATOM 1379 N N . LEU A 1 187 ? 13.477 30.578 6.832 1 98.25 187 LEU A N 1
ATOM 1380 C CA . LEU A 1 187 ? 14.602 31.375 7.312 1 98.25 187 LEU A CA 1
ATOM 1381 C C . LEU A 1 187 ? 15.719 31.406 6.281 1 98.25 187 LEU A C 1
ATOM 1383 O O . LEU A 1 187 ? 16.453 32.406 6.188 1 98.25 187 LEU A O 1
ATOM 1387 N N . GLN A 1 188 ? 15.852 30.375 5.551 1 97.5 188 GLN A N 1
ATOM 1388 C CA . GLN A 1 188 ? 16.844 30.344 4.477 1 97.5 188 GLN A CA 1
ATOM 1389 C C . GLN A 1 188 ? 16.438 31.281 3.338 1 97.5 188 GLN A C 1
ATOM 1391 O O . GLN A 1 188 ? 17.297 31.922 2.721 1 97.5 188 GLN A O 1
ATOM 1396 N N . ALA A 1 189 ? 15.211 31.438 3.078 1 96.62 189 ALA A N 1
ATOM 1397 C CA . ALA A 1 189 ? 14.711 32.25 1.985 1 96.62 189 ALA A CA 1
ATOM 1398 C C . ALA A 1 189 ? 14.727 33.75 2.365 1 96.62 189 ALA A C 1
ATOM 1400 O O . ALA A 1 189 ? 14.875 34.594 1.503 1 96.62 189 ALA A O 1
ATOM 1401 N N . PHE A 1 190 ? 14.555 34 3.646 1 97.94 190 PHE A N 1
ATOM 1402 C CA . PHE A 1 190 ? 14.477 35.375 4.137 1 97.94 190 PHE A CA 1
ATOM 1403 C C . PHE A 1 190 ? 15.516 35.625 5.227 1 97.94 190 PHE A C 1
ATOM 1405 O O . PHE A 1 190 ? 15.211 35.5 6.414 1 97.94 190 PHE A O 1
ATOM 1412 N N . PRO A 1 191 ? 16.609 36.156 4.91 1 97.12 191 PRO A N 1
ATOM 1413 C CA . PRO A 1 191 ? 17.75 36.25 5.82 1 97.12 191 PRO A CA 1
ATOM 1414 C C . PRO A 1 191 ? 17.484 37.156 7.027 1 97.12 191 PRO A C 1
ATOM 1416 O O . PRO A 1 191 ? 18.172 37.031 8.047 1 97.12 191 PRO A O 1
ATOM 1419 N N . ASP A 1 192 ? 16.547 38 6.938 1 97.62 192 ASP A N 1
ATOM 1420 C CA . ASP A 1 192 ? 16.297 38.938 8.023 1 97.62 192 ASP A CA 1
ATOM 1421 C C . ASP A 1 192 ? 15.148 38.469 8.914 1 97.62 192 ASP A C 1
ATOM 1423 O O . ASP A 1 192 ? 14.812 39.094 9.906 1 97.62 192 ASP A O 1
ATOM 1427 N N . SER A 1 193 ? 14.578 37.312 8.625 1 98.44 193 SER A N 1
ATOM 1428 C CA . SER A 1 193 ? 13.438 36.781 9.375 1 98.44 193 SER A CA 1
ATOM 1429 C C . SER A 1 193 ? 13.891 36.031 10.617 1 98.44 193 SER A C 1
ATOM 1431 O O . SER A 1 193 ? 15.016 35.531 10.68 1 98.44 193 SER A O 1
ATOM 1433 N N . THR A 1 194 ? 13.039 36.031 11.641 1 98.75 194 THR A N 1
ATOM 1434 C CA . THR A 1 194 ? 13.188 35.188 12.82 1 98.75 194 THR A CA 1
ATOM 1435 C C . THR A 1 194 ? 11.984 34.25 12.977 1 98.75 194 THR A C 1
ATOM 1437 O O . THR A 1 194 ? 10.938 34.469 12.367 1 98.75 194 THR A O 1
ATOM 1440 N N . ALA A 1 195 ? 12.234 33.156 13.758 1 98.81 195 ALA A N 1
ATOM 1441 C CA . ALA A 1 195 ? 11.156 32.188 13.844 1 98.81 195 ALA A CA 1
ATOM 1442 C C . ALA A 1 195 ? 11.094 31.547 15.234 1 98.81 195 ALA A C 1
ATOM 1444 O O . ALA A 1 195 ? 12.102 31.5 15.938 1 98.81 195 ALA A O 1
ATOM 1445 N N . VAL A 1 196 ? 9.906 31.156 15.586 1 98.88 196 VAL A N 1
ATOM 1446 C CA . VAL A 1 196 ? 9.656 30.359 16.766 1 98.88 196 VAL A CA 1
ATOM 1447 C C . VAL A 1 196 ? 8.922 29.078 16.375 1 98.88 196 VAL A C 1
ATOM 1449 O O . VAL A 1 196 ? 7.926 29.109 15.656 1 98.88 196 VAL A O 1
ATOM 1452 N N . GLY A 1 197 ? 9.438 27.953 16.781 1 98.69 197 GLY A N 1
ATOM 1453 C CA . GLY A 1 197 ? 8.758 26.672 16.641 1 98.69 197 GLY A CA 1
ATOM 1454 C C . GLY A 1 197 ? 8.359 26.062 17.969 1 98.69 197 GLY A C 1
ATOM 1455 O O . GLY A 1 197 ? 9.18 25.922 18.875 1 98.69 197 GLY A O 1
ATOM 1456 N N . LEU A 1 198 ? 7.133 25.734 18.094 1 98.44 198 LEU A N 1
ATOM 1457 C CA . LEU A 1 198 ? 6.594 25.125 19.312 1 98.44 198 LEU A CA 1
ATOM 1458 C C . LEU A 1 198 ? 6.199 23.672 19.047 1 98.44 198 LEU A C 1
ATOM 1460 O O . LEU A 1 198 ? 5.5 23.375 18.062 1 98.44 198 LEU A O 1
ATOM 1464 N N . ASP A 1 199 ? 6.672 22.719 19.859 1 97.31 199 ASP A N 1
ATOM 1465 C CA . ASP A 1 199 ? 6.301 21.312 19.75 1 97.31 199 ASP A CA 1
ATOM 1466 C C . ASP A 1 199 ? 6.363 20.625 21.109 1 97.31 199 ASP A C 1
ATOM 1468 O O . ASP A 1 199 ? 7.203 20.969 21.953 1 97.31 199 ASP A O 1
ATOM 1472 N N . LEU A 1 200 ? 5.543 19.625 21.297 1 96.31 200 LEU A N 1
ATOM 1473 C CA . LEU A 1 200 ? 5.453 18.953 22.594 1 96.31 200 LEU A CA 1
ATOM 1474 C C . LEU A 1 200 ? 6.52 17.875 22.719 1 96.31 200 LEU A C 1
ATOM 1476 O O . LEU A 1 200 ? 6.863 17.469 23.828 1 96.31 200 LEU A O 1
ATOM 1480 N N . ASP A 1 201 ? 7.039 17.359 21.672 1 94 201 ASP A N 1
ATOM 1481 C CA . ASP A 1 201 ? 7.945 16.219 21.672 1 94 201 ASP A CA 1
ATOM 1482 C C . ASP A 1 201 ? 9.391 16.656 21.859 1 94 201 ASP A C 1
ATOM 1484 O O . ASP A 1 201 ? 9.977 17.297 20.984 1 94 201 ASP A O 1
ATOM 1488 N N . PRO A 1 202 ? 10.039 16.188 22.906 1 96.12 202 PRO A N 1
ATOM 1489 C CA . PRO A 1 202 ? 11.414 16.625 23.188 1 96.12 202 PRO A CA 1
ATOM 1490 C C . PRO A 1 202 ? 12.406 16.188 22.109 1 96.12 202 PRO A C 1
ATOM 1492 O O . PRO A 1 202 ? 13.336 16.922 21.781 1 96.12 202 PRO A O 1
ATOM 1495 N N . ALA A 1 203 ? 12.211 15.07 21.609 1 92.62 203 ALA A N 1
ATOM 1496 C CA . ALA A 1 203 ? 13.125 14.57 20.578 1 92.62 203 ALA A CA 1
ATOM 1497 C C . ALA A 1 203 ? 13.047 15.43 19.312 1 92.62 203 ALA A C 1
ATOM 1499 O O . ALA A 1 203 ? 14.07 15.734 18.703 1 92.62 203 ALA A O 1
ATOM 1500 N N . SER A 1 204 ? 11.891 15.828 18.969 1 93.38 204 SER A N 1
ATOM 1501 C CA . SER A 1 204 ? 11.695 16.703 17.812 1 93.38 204 SER A CA 1
ATOM 1502 C C . SER A 1 204 ? 12.312 18.078 18.047 1 93.38 204 SER A C 1
ATOM 1504 O O . SER A 1 204 ? 12.938 18.641 17.141 1 93.38 204 SER A O 1
ATOM 1506 N N . CYS A 1 205 ? 12.172 18.531 19.219 1 97.19 205 CYS A N 1
ATOM 1507 C CA . CYS A 1 205 ? 12.734 19.844 19.547 1 97.19 205 CYS A CA 1
ATOM 1508 C C . CYS A 1 205 ? 14.25 19.828 19.453 1 97.19 205 CYS A C 1
ATOM 1510 O O . CYS A 1 205 ? 14.852 20.734 18.875 1 97.19 205 CYS A O 1
ATOM 1512 N N . ARG A 1 206 ? 14.82 18.766 19.969 1 97.19 206 ARG A N 1
ATOM 1513 C CA . ARG A 1 206 ? 16.266 18.641 19.891 1 97.19 206 ARG A CA 1
ATOM 1514 C C . ARG A 1 206 ? 16.734 18.516 18.453 1 97.19 206 ARG A C 1
ATOM 1516 O O . ARG A 1 206 ? 17.734 19.141 18.062 1 97.19 206 ARG A O 1
ATOM 1523 N N . ALA A 1 207 ? 16.031 17.797 17.719 1 94.25 207 ALA A N 1
ATOM 1524 C CA . ALA A 1 207 ? 16.359 17.641 16.312 1 94.25 207 ALA A CA 1
ATOM 1525 C C . ALA A 1 207 ? 16.234 18.969 15.562 1 94.25 207 ALA A C 1
ATOM 1527 O O . ALA A 1 207 ? 17.016 19.266 14.664 1 94.25 207 ALA A O 1
ATOM 1528 N N . ALA A 1 208 ? 15.273 19.703 15.898 1 96.5 208 ALA A N 1
ATOM 1529 C CA . ALA A 1 208 ? 15.055 21.016 15.289 1 96.5 208 ALA A CA 1
ATOM 1530 C C . ALA A 1 208 ? 16.234 21.953 15.555 1 96.5 208 ALA A C 1
ATOM 1532 O O . ALA A 1 208 ? 16.719 22.609 14.641 1 96.5 208 ALA A O 1
ATOM 1533 N N . GLU A 1 209 ? 16.656 21.938 16.75 1 98.06 209 GLU A N 1
ATOM 1534 C CA . GLU A 1 209 ? 17.781 22.797 17.125 1 98.06 209 GLU A CA 1
ATOM 1535 C C . GLU A 1 209 ? 19.047 22.375 16.391 1 98.06 209 GLU A C 1
ATOM 1537 O O . GLU A 1 209 ? 19.766 23.234 15.859 1 98.06 209 GLU A O 1
ATOM 1542 N N . LYS A 1 210 ? 19.281 21.125 16.359 1 97.38 210 LYS A N 1
ATOM 1543 C CA . LYS A 1 210 ? 20.438 20.609 15.656 1 97.38 210 LYS A CA 1
ATOM 1544 C C . LYS A 1 210 ? 20.375 20.953 14.172 1 97.38 210 LYS A C 1
ATOM 1546 O O . LYS A 1 210 ? 21.375 21.406 13.594 1 97.38 210 LYS A O 1
ATOM 1551 N N . ALA A 1 211 ? 19.281 20.781 13.609 1 95.69 211 ALA A N 1
ATOM 1552 C CA . ALA A 1 211 ? 19.094 21.078 12.188 1 95.69 211 ALA A CA 1
ATOM 1553 C C . ALA A 1 211 ? 19.297 22.578 11.914 1 95.69 211 ALA A C 1
ATOM 1555 O O . ALA A 1 211 ? 19.891 22.953 10.898 1 95.69 211 ALA A O 1
ATOM 1556 N N . ALA A 1 212 ? 18.781 23.375 12.758 1 97.94 212 ALA A N 1
ATOM 1557 C CA . ALA A 1 212 ? 18.891 24.828 12.594 1 97.94 212 ALA A CA 1
ATOM 1558 C C . ALA A 1 212 ? 20.344 25.266 12.586 1 97.94 212 ALA A C 1
ATOM 1560 O O . ALA A 1 212 ? 20.734 26.109 11.773 1 97.94 212 ALA A O 1
ATOM 1561 N N . VAL A 1 213 ? 21.094 24.672 13.453 1 97.94 213 VAL A N 1
ATOM 1562 C CA . VAL A 1 213 ? 22.516 24.984 13.531 1 97.94 213 VAL A CA 1
ATOM 1563 C C . VAL A 1 213 ? 23.219 24.516 12.258 1 97.94 213 VAL A C 1
ATOM 1565 O O . VAL A 1 213 ? 24 25.266 11.656 1 97.94 213 VAL A O 1
ATOM 1568 N N . GLN A 1 214 ? 22.938 23.359 11.906 1 96.38 214 GLN A N 1
ATOM 1569 C CA . GLN A 1 214 ? 23.562 22.781 10.727 1 96.38 214 GLN A CA 1
ATOM 1570 C C . GLN A 1 214 ? 23.234 23.578 9.469 1 96.38 214 GLN A C 1
ATOM 1572 O O . GLN A 1 214 ? 24.078 23.688 8.57 1 96.38 214 GLN A O 1
ATOM 1577 N N . GLU A 1 215 ? 22.078 24.172 9.477 1 96.62 215 GLU A N 1
ATOM 1578 C CA . GLU A 1 215 ? 21.609 24.891 8.281 1 96.62 215 GLU A CA 1
ATOM 1579 C C . GLU A 1 215 ? 21.938 26.375 8.367 1 96.62 215 GLU A C 1
ATOM 1581 O O . GLU A 1 215 ? 21.578 27.141 7.477 1 96.62 215 GLU A O 1
ATOM 1586 N N . GLY A 1 216 ? 22.5 26.781 9.398 1 97.38 216 GLY A N 1
ATOM 1587 C CA . GLY A 1 216 ? 23.031 28.141 9.516 1 97.38 216 GLY A CA 1
ATOM 1588 C C . GLY A 1 216 ? 21.984 29.141 9.977 1 97.38 216 GLY A C 1
ATOM 1589 O O . GLY A 1 216 ? 22.141 30.344 9.742 1 97.38 216 GLY A O 1
ATOM 1590 N N . VAL A 1 217 ? 20.906 28.688 10.625 1 98.31 217 VAL A N 1
ATOM 1591 C CA . VAL A 1 217 ? 19.859 29.625 11.023 1 98.31 217 VAL A CA 1
ATOM 1592 C C . VAL A 1 217 ? 19.609 29.516 12.523 1 98.31 217 VAL A C 1
ATOM 1594 O O . VAL A 1 217 ? 18.578 29.969 13.023 1 98.31 217 VAL A O 1
ATOM 1597 N N . GLY A 1 218 ? 20.469 28.906 13.242 1 98.06 218 GLY A N 1
ATOM 1598 C CA . GLY A 1 218 ? 20.312 28.594 14.656 1 98.06 218 GLY A CA 1
ATOM 1599 C C . GLY A 1 218 ? 20.062 29.828 15.508 1 98.06 218 GLY A C 1
ATOM 1600 O O . GLY A 1 218 ? 19.312 29.766 16.484 1 98.06 218 GLY A O 1
ATOM 1601 N N . SER A 1 219 ? 20.688 30.938 15.164 1 98.06 219 SER A N 1
ATOM 1602 C CA . SER A 1 219 ? 20.578 32.156 15.969 1 98.06 219 SER A CA 1
ATOM 1603 C C . SER A 1 219 ? 19.234 32.844 15.742 1 98.06 219 SER A C 1
ATOM 1605 O O . SER A 1 219 ? 18.844 33.719 16.516 1 98.06 219 SER A O 1
ATOM 1607 N N . ARG A 1 220 ? 18.5 32.406 14.719 1 98.56 220 ARG A N 1
ATOM 1608 C CA . ARG A 1 220 ? 17.266 33.094 14.352 1 98.56 220 ARG A CA 1
ATOM 1609 C C . ARG A 1 220 ? 16.047 32.219 14.617 1 98.56 220 ARG A C 1
ATOM 1611 O O . ARG A 1 220 ? 14.914 32.625 14.406 1 98.56 220 ARG A O 1
ATOM 1618 N N . LEU A 1 221 ? 16.312 30.984 15.055 1 98.75 221 LEU A N 1
ATOM 1619 C CA . LEU A 1 221 ? 15.227 30.047 15.359 1 98.75 221 LEU A CA 1
ATOM 1620 C C . LEU A 1 221 ? 15.164 29.766 16.859 1 98.75 221 LEU A C 1
ATOM 1622 O O . LEU A 1 221 ? 16.156 29.328 17.453 1 98.75 221 LEU A O 1
ATOM 1626 N N . THR A 1 222 ? 14.086 30.062 17.453 1 98.75 222 THR A N 1
ATOM 1627 C CA . THR A 1 222 ? 13.828 29.672 18.828 1 98.75 222 THR A CA 1
ATOM 1628 C C . THR A 1 222 ? 12.891 28.469 18.891 1 98.75 222 THR A C 1
ATOM 1630 O O . THR A 1 222 ? 11.812 28.484 18.297 1 98.75 222 THR A O 1
ATOM 1633 N N . VAL A 1 223 ? 13.305 27.438 19.578 1 98.69 223 VAL A N 1
ATOM 1634 C CA . VAL A 1 223 ? 12.484 26.25 19.75 1 98.69 223 VAL A CA 1
ATOM 1635 C C . VAL A 1 223 ? 11.914 26.203 21.156 1 98.69 223 VAL A C 1
ATOM 1637 O O . VAL A 1 223 ? 12.656 26.312 22.141 1 98.69 223 VAL A O 1
ATOM 1640 N N . VAL A 1 224 ? 10.648 26.031 21.234 1 98.5 224 VAL A N 1
ATOM 1641 C CA . VAL A 1 224 ? 9.945 25.984 22.516 1 98.5 224 VAL A CA 1
ATOM 1642 C C . VAL A 1 224 ? 9.305 24.609 22.688 1 98.5 224 VAL A C 1
ATOM 1644 O O . VAL A 1 224 ? 8.445 24.219 21.906 1 98.5 224 VAL A O 1
ATOM 1647 N N . GLU A 1 225 ? 9.75 23.859 23.75 1 98.31 225 GLU A N 1
ATOM 1648 C CA . GLU A 1 225 ? 9.133 22.578 24.062 1 98.31 225 GLU A CA 1
ATOM 1649 C C . GLU A 1 225 ? 7.867 22.766 24.891 1 98.31 225 GLU A C 1
ATOM 1651 O O . GLU A 1 225 ? 7.938 22.969 26.109 1 98.31 225 GLU A O 1
ATOM 1656 N N . ALA A 1 226 ? 6.742 22.688 24.266 1 98 226 ALA A N 1
ATOM 1657 C CA . ALA A 1 226 ? 5.441 22.875 24.906 1 98 226 ALA A CA 1
ATOM 1658 C C . ALA A 1 226 ? 4.312 22.375 24.016 1 98 226 ALA A C 1
ATOM 1660 O O . ALA A 1 226 ? 4.434 22.391 22.781 1 98 226 ALA A O 1
ATOM 1661 N N . PRO A 1 227 ? 3.254 21.953 24.578 1 97.5 227 PRO A N 1
ATOM 1662 C CA . PRO A 1 227 ? 2.076 21.625 23.766 1 97.5 227 PRO A CA 1
ATOM 1663 C C . PRO A 1 227 ? 1.369 22.859 23.219 1 97.5 227 PRO A C 1
ATOM 1665 O O . PRO A 1 227 ? 1.432 23.938 23.828 1 97.5 227 PRO A O 1
ATOM 1668 N N . ILE A 1 228 ? 0.708 22.75 22.125 1 97.81 228 ILE A N 1
ATOM 1669 C CA . ILE A 1 228 ? 0.009 23.875 21.516 1 97.81 228 ILE A CA 1
ATOM 1670 C C . ILE A 1 228 ? -1.062 24.391 22.469 1 97.81 228 ILE A C 1
ATOM 1672 O O . ILE A 1 228 ? -1.401 25.578 22.438 1 97.81 228 ILE A O 1
ATOM 1676 N N . GLN A 1 229 ? -1.536 23.594 23.344 1 98 229 GLN A N 1
ATOM 1677 C CA . GLN A 1 229 ? -2.535 23.984 24.344 1 98 229 GLN A CA 1
ATOM 1678 C C . GLN A 1 229 ? -2.01 25.078 25.25 1 98 229 GLN A C 1
ATOM 1680 O O . GLN A 1 229 ? -2.783 25.891 25.766 1 98 229 GLN A O 1
ATOM 1685 N N . SER A 1 230 ? -0.761 25.062 25.453 1 98.06 230 SER A N 1
ATOM 1686 C CA . SER A 1 230 ? -0.15 26.016 26.359 1 98.06 230 SER A CA 1
ATOM 1687 C C . SER A 1 230 ? -0.351 27.453 25.875 1 98.06 230 SER A C 1
ATOM 1689 O O . SER A 1 230 ? -0.346 28.391 26.672 1 98.06 230 SER A O 1
ATOM 1691 N N . VAL A 1 231 ? -0.541 27.641 24.594 1 98.06 231 VAL A N 1
ATOM 1692 C CA . VAL A 1 231 ? -0.718 28.969 23.984 1 98.06 231 VAL A CA 1
ATOM 1693 C C . VAL A 1 231 ? -1.979 29.625 24.547 1 98.06 231 VAL A C 1
ATOM 1695 O O . VAL A 1 231 ? -2.057 30.844 24.641 1 98.06 231 VAL A O 1
ATOM 1698 N N . ALA A 1 232 ? -2.932 28.844 24.938 1 98 232 ALA A N 1
ATOM 1699 C CA . ALA A 1 232 ? -4.191 29.359 25.453 1 98 232 ALA A CA 1
ATOM 1700 C C . ALA A 1 232 ? -3.959 30.25 26.672 1 98 232 ALA A C 1
ATOM 1702 O O . ALA A 1 232 ? -4.656 31.25 26.859 1 98 232 ALA A O 1
ATOM 1703 N N . THR A 1 233 ? -2.939 29.875 27.469 1 97.12 233 THR A N 1
ATOM 1704 C CA . THR A 1 233 ? -2.709 30.609 28.719 1 97.12 233 THR A CA 1
ATOM 1705 C C . THR A 1 233 ? -1.42 31.422 28.641 1 97.12 233 THR A C 1
ATOM 1707 O O . THR A 1 233 ? -1.241 32.375 29.375 1 97.12 233 THR A O 1
ATOM 1710 N N . ASP A 1 234 ? -0.533 31.016 27.734 1 97.44 234 ASP A N 1
ATOM 1711 C CA . ASP A 1 234 ? 0.728 31.734 27.562 1 97.44 234 ASP A CA 1
ATOM 1712 C C . ASP A 1 234 ? 1.015 31.984 26.078 1 97.44 234 ASP A C 1
ATOM 1714 O O . ASP A 1 234 ? 1.788 31.266 25.453 1 97.44 234 ASP A O 1
ATOM 1718 N N . PRO A 1 235 ? 0.535 33.094 25.562 1 96.62 235 PRO A N 1
ATOM 1719 C CA . PRO A 1 235 ? 0.743 33.375 24.156 1 96.62 235 PRO A CA 1
ATOM 1720 C C . PRO A 1 235 ? 2.084 34.062 23.875 1 96.62 235 PRO A C 1
ATOM 1722 O O . PRO A 1 235 ? 2.326 34.531 22.766 1 96.62 235 PRO A O 1
ATOM 1725 N N . GLY A 1 236 ? 2.988 34.125 24.844 1 97.12 236 GLY A N 1
ATOM 1726 C CA . GLY A 1 236 ? 4.273 34.781 24.734 1 97.12 236 GLY A CA 1
ATOM 1727 C C . GLY A 1 236 ? 5.051 34.406 23.484 1 97.12 236 GLY A C 1
ATOM 1728 O O . GLY A 1 236 ? 5.527 35.281 22.75 1 97.12 236 GLY A O 1
ATOM 1729 N N . PRO A 1 237 ? 5.141 33.188 23.25 1 97.25 237 PRO A N 1
ATOM 1730 C CA . PRO A 1 237 ? 5.918 32.719 22.094 1 97.25 237 PRO A CA 1
ATOM 1731 C C . PRO A 1 237 ? 5.383 33.25 20.766 1 97.25 237 PRO A C 1
ATOM 1733 O O . PRO A 1 237 ? 6.09 33.25 19.766 1 97.25 237 PRO A O 1
ATOM 1736 N N . LEU A 1 238 ? 4.148 33.75 20.719 1 98.25 238 LEU A N 1
ATOM 1737 C CA . LEU A 1 238 ? 3.512 34.188 19.469 1 98.25 238 LEU A CA 1
ATOM 1738 C C . LEU A 1 238 ? 3.725 35.688 19.25 1 98.25 238 LEU A C 1
ATOM 1740 O O . LEU A 1 238 ? 3.475 36.188 18.156 1 98.25 238 LEU A O 1
ATOM 1744 N N . ALA A 1 239 ? 4.246 36.375 20.203 1 95.75 239 ALA A N 1
ATOM 1745 C CA . ALA A 1 239 ? 4.254 37.844 20.234 1 95.75 239 ALA A CA 1
ATOM 1746 C C . ALA A 1 239 ? 4.957 38.406 19 1 95.75 239 ALA A C 1
ATOM 1748 O O . ALA A 1 239 ? 6.09 38.031 18.688 1 95.75 239 ALA A O 1
ATOM 1749 N N . GLY A 1 240 ? 4.203 39.219 18.297 1 93.88 240 GLY A N 1
ATOM 1750 C CA . GLY A 1 240 ? 4.793 39.969 17.188 1 93.88 240 GLY A CA 1
ATOM 1751 C C . GLY A 1 240 ? 4.879 39.188 15.906 1 93.88 240 GLY A C 1
ATOM 1752 O O . GLY A 1 240 ? 5.629 39.531 14.992 1 93.88 240 GLY A O 1
ATOM 1753 N N . ALA A 1 241 ? 4.137 38.188 15.766 1 98.31 241 ALA A N 1
ATOM 1754 C CA . ALA A 1 241 ? 4.207 37.312 14.586 1 98.31 241 ALA A CA 1
ATOM 1755 C C . ALA A 1 241 ? 3.559 37.969 13.383 1 98.31 241 ALA A C 1
ATOM 1757 O O . ALA A 1 241 ? 2.521 38.625 13.508 1 98.31 241 ALA A O 1
ATOM 1758 N N . ASP A 1 242 ? 4.25 37.875 12.234 1 98.44 242 ASP A N 1
ATOM 1759 C CA . ASP A 1 242 ? 3.646 38.219 10.953 1 98.44 242 ASP A CA 1
ATOM 1760 C C . ASP A 1 242 ? 2.789 37.062 10.422 1 98.44 242 ASP A C 1
ATOM 1762 O O . ASP A 1 242 ? 1.784 37.312 9.75 1 98.44 242 ASP A O 1
ATOM 1766 N N . VAL A 1 243 ? 3.271 35.906 10.68 1 98.62 243 VAL A N 1
ATOM 1767 C CA . VAL A 1 243 ? 2.594 34.688 10.242 1 98.62 243 VAL A CA 1
ATOM 1768 C C . VAL A 1 243 ? 2.631 33.625 11.359 1 98.62 243 VAL A C 1
ATOM 1770 O O . VAL A 1 243 ? 3.654 33.469 12.023 1 98.62 243 VAL A O 1
ATOM 1773 N N . ILE A 1 244 ? 1.559 33.062 11.625 1 98.81 244 ILE A N 1
ATOM 1774 C CA . ILE A 1 244 ? 1.463 31.875 12.477 1 98.81 244 ILE A CA 1
ATOM 1775 C C . ILE A 1 244 ? 0.96 30.688 11.648 1 98.81 244 ILE A C 1
ATOM 1777 O O . ILE A 1 244 ? -0.081 30.781 10.992 1 98.81 244 ILE A O 1
ATOM 1781 N N . HIS A 1 245 ? 1.737 29.656 11.648 1 98.44 245 HIS A N 1
ATOM 1782 C CA . HIS A 1 245 ? 1.373 28.438 10.938 1 98.44 245 HIS A CA 1
ATOM 1783 C C . HIS A 1 245 ? 1.062 27.312 11.906 1 98.44 245 HIS A C 1
ATOM 1785 O O . HIS A 1 245 ? 1.657 27.219 12.984 1 98.44 245 HIS A O 1
ATOM 1791 N N . ALA A 1 246 ? 0.115 26.516 11.625 1 98.19 246 ALA A N 1
ATOM 1792 C CA . ALA A 1 246 ? -0.205 25.266 12.312 1 98.19 246 ALA A CA 1
ATOM 1793 C C . ALA A 1 246 ? -0.581 24.172 11.312 1 98.19 246 ALA A C 1
ATOM 1795 O O . ALA A 1 246 ? -1.638 24.234 10.68 1 98.19 246 ALA A O 1
ATOM 1796 N N . GLY A 1 247 ? 0.276 23.203 11.195 1 96.25 247 GLY A N 1
ATOM 1797 C CA . GLY A 1 247 ? 0.036 22.141 10.234 1 96.25 247 GLY A CA 1
ATOM 1798 C C . GLY A 1 247 ? -0.312 20.812 10.875 1 96.25 247 GLY A C 1
ATOM 1799 O O . GLY A 1 247 ? 0.535 20.188 11.516 1 96.25 247 GLY A O 1
ATOM 1800 N N . PHE A 1 248 ? -1.54 20.359 10.656 1 95.06 248 PHE A N 1
ATOM 1801 C CA . PHE A 1 248 ? -2.016 19.047 11.07 1 95.06 248 PHE A CA 1
ATOM 1802 C C . PHE A 1 248 ? -1.803 18.844 12.57 1 95.06 248 PHE A C 1
ATOM 1804 O O . PHE A 1 248 ? -1.265 17.812 12.992 1 95.06 248 PHE A O 1
ATOM 1811 N N . VAL A 1 249 ? -2.242 19.812 13.383 1 96 249 VAL A N 1
ATOM 1812 C CA . VAL A 1 249 ? -2.008 19.703 14.82 1 96 249 VAL A CA 1
ATOM 1813 C C . VAL A 1 249 ? -3.271 20.094 15.586 1 96 249 VAL A C 1
ATOM 1815 O O . VAL A 1 249 ? -3.529 19.578 16.672 1 96 249 VAL A O 1
ATOM 1818 N N . PHE A 1 250 ? -4.117 20.984 15.039 1 96.81 250 PHE A N 1
ATOM 1819 C CA . PHE A 1 250 ? -5.25 21.516 15.781 1 96.81 250 PHE A CA 1
ATOM 1820 C C . PHE A 1 250 ? -6.27 20.422 16.062 1 96.81 250 PHE A C 1
ATOM 1822 O O . PHE A 1 250 ? -6.945 20.453 17.094 1 96.81 250 PHE A O 1
ATOM 1829 N N . HIS A 1 251 ? -6.379 19.484 15.141 1 95.31 251 HIS A N 1
ATOM 1830 C CA . HIS A 1 251 ? -7.363 18.422 15.32 1 95.31 251 HIS A CA 1
ATOM 1831 C C . HIS A 1 251 ? -7.051 17.578 16.562 1 95.31 251 HIS A C 1
ATOM 1833 O O . HIS A 1 251 ? -7.906 16.844 17.047 1 95.31 251 HIS A O 1
ATOM 1839 N N . ASP A 1 252 ? -5.895 17.688 17.078 1 93.5 252 ASP A N 1
ATOM 1840 C CA . ASP A 1 252 ? -5.512 16.938 18.266 1 93.5 252 ASP A CA 1
ATOM 1841 C C . ASP A 1 252 ? -6.289 17.422 19.484 1 93.5 252 ASP A C 1
ATOM 1843 O O . ASP A 1 252 ? -6.34 16.734 20.516 1 93.5 252 ASP A O 1
ATOM 1847 N N . MET A 1 253 ? -6.836 18.531 19.375 1 96.56 253 MET A N 1
ATOM 1848 C CA . MET A 1 253 ? -7.574 19.109 20.5 1 96.56 253 MET A CA 1
ATOM 1849 C C . MET A 1 253 ? -9.07 18.812 20.375 1 96.56 253 MET A C 1
ATOM 1851 O O . MET A 1 253 ? -9.836 19.094 21.297 1 96.56 253 MET A O 1
ATOM 1855 N N . MET A 1 254 ? -9.438 18.328 19.25 1 95.81 254 MET A N 1
ATOM 1856 C CA . MET A 1 254 ? -10.852 18.062 18.984 1 95.81 254 MET A CA 1
ATOM 1857 C C . MET A 1 254 ? -11.195 16.609 19.266 1 95.81 254 MET A C 1
ATOM 1859 O O . MET A 1 254 ? -10.43 15.711 18.906 1 95.81 254 MET A O 1
ATOM 1863 N N . PRO A 1 255 ? -12.336 16.141 19.984 1 94.19 255 PRO A N 1
ATOM 1864 C CA . PRO A 1 255 ? -13.383 17.094 20.391 1 94.19 255 PRO A CA 1
ATOM 1865 C C . PRO A 1 255 ? -13.242 17.516 21.844 1 94.19 255 PRO A C 1
ATOM 1867 O O . PRO A 1 255 ? -13.828 18.531 22.25 1 94.19 255 PRO A O 1
ATOM 1870 N N . GLU A 1 256 ? -12.414 16.922 22.578 1 93.56 256 GLU A N 1
ATOM 1871 C CA . GLU A 1 256 ? -12.453 17.016 24.031 1 93.56 256 GLU A CA 1
ATOM 1872 C C . GLU A 1 256 ? -11.969 18.375 24.516 1 93.56 256 GLU A C 1
ATOM 1874 O O . GLU A 1 256 ? -12.438 18.875 25.547 1 93.56 256 GLU A O 1
ATOM 1879 N N . GLU A 1 257 ? -11.031 18.953 23.828 1 97.44 257 GLU A N 1
ATOM 1880 C CA . GLU A 1 257 ? -10.453 20.234 24.219 1 97.44 257 GLU A CA 1
ATOM 1881 C C . GLU A 1 257 ? -10.797 21.328 23.234 1 97.44 257 GLU A C 1
ATOM 1883 O O . GLU A 1 257 ? -9.969 22.188 22.938 1 97.44 257 GLU A O 1
ATOM 1888 N N . GLU A 1 258 ? -11.93 21.219 22.719 1 97.44 258 GLU A N 1
ATOM 1889 C CA . GLU A 1 258 ? -12.359 22.172 21.703 1 97.44 258 GLU A CA 1
ATOM 1890 C C . GLU A 1 258 ? -12.32 23.594 22.234 1 97.44 258 GLU A C 1
ATOM 1892 O O . GLU A 1 258 ? -11.961 24.531 21.516 1 97.44 258 GLU A O 1
ATOM 1897 N N . HIS A 1 259 ? -12.68 23.828 23.484 1 97.38 259 HIS A N 1
ATOM 1898 C CA . HIS A 1 259 ? -12.648 25.141 24.094 1 97.38 259 HIS A CA 1
ATOM 1899 C C . HIS A 1 259 ? -11.227 25.688 24.172 1 97.38 259 HIS A C 1
ATOM 1901 O O . HIS A 1 259 ? -11.008 26.891 24.016 1 97.38 259 HIS A O 1
ATOM 1907 N N . VAL A 1 260 ? -10.281 24.812 24.422 1 98.25 260 VAL A N 1
ATOM 1908 C CA . VAL A 1 260 ? -8.875 25.203 24.438 1 98.25 260 VAL A CA 1
ATOM 1909 C C . VAL A 1 260 ? -8.43 25.609 23.047 1 98.25 260 VAL A C 1
ATOM 1911 O O . VAL A 1 260 ? -7.711 26.609 22.875 1 98.25 260 VAL A O 1
ATOM 1914 N N . ALA A 1 261 ? -8.852 24.859 22.047 1 98.31 261 ALA A N 1
ATOM 1915 C CA . ALA A 1 261 ? -8.539 25.203 20.656 1 98.31 261 ALA A CA 1
ATOM 1916 C C . ALA A 1 261 ? -9.055 26.594 20.312 1 98.31 261 ALA A C 1
ATOM 1918 O O . ALA A 1 261 ? -8.359 27.375 19.656 1 98.31 261 ALA A O 1
ATOM 1919 N N . ASP A 1 262 ? -10.242 26.906 20.766 1 98.44 262 ASP A N 1
ATOM 1920 C CA . ASP A 1 262 ? -10.828 28.234 20.516 1 98.44 262 ASP A CA 1
ATOM 1921 C C . ASP A 1 262 ? -10 29.328 21.172 1 98.44 262 ASP A C 1
ATOM 1923 O O . ASP A 1 262 ? -9.789 30.391 20.594 1 98.44 262 ASP A O 1
ATOM 1927 N N . GLN A 1 263 ? -9.562 29.047 22.359 1 98.5 263 GLN A N 1
ATOM 1928 C CA . GLN A 1 263 ? -8.727 30 23.062 1 98.5 263 GLN A CA 1
ATOM 1929 C C . GLN A 1 263 ? -7.387 30.203 22.359 1 98.5 263 GLN A C 1
ATOM 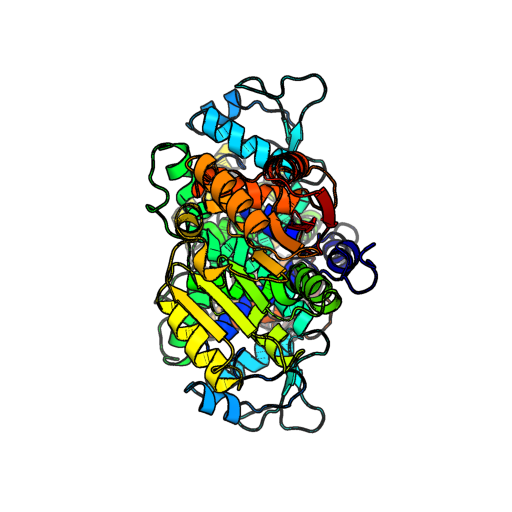1931 O O . GLN A 1 263 ? -6.879 31.312 22.266 1 98.5 263 GLN A O 1
ATOM 1936 N N . VAL A 1 264 ? -6.793 29.078 21.891 1 98.75 264 VAL A N 1
ATOM 1937 C CA . VAL A 1 264 ? -5.535 29.156 21.156 1 98.75 264 VAL A CA 1
ATOM 1938 C C . VAL A 1 264 ? -5.711 30.016 19.906 1 98.75 264 VAL A C 1
ATOM 1940 O O . VAL A 1 264 ? -4.875 30.875 19.609 1 98.75 264 VAL A O 1
ATOM 1943 N N . LEU A 1 265 ? -6.797 29.828 19.172 1 98.75 265 LEU A N 1
ATOM 1944 C CA . LEU A 1 265 ? -7.074 30.609 17.969 1 98.75 265 LEU A CA 1
ATOM 1945 C C . LEU A 1 265 ? -7.203 32.094 18.312 1 98.75 265 LEU A C 1
ATOM 1947 O O . LEU A 1 265 ? -6.688 32.938 17.594 1 98.75 265 LEU A O 1
ATOM 1951 N N . ALA A 1 266 ? -7.871 32.406 19.406 1 98.44 266 ALA A N 1
ATOM 1952 C CA . ALA A 1 266 ? -8.039 33.781 19.844 1 98.44 266 ALA A CA 1
ATOM 1953 C C . ALA A 1 266 ? -6.691 34.438 20.172 1 98.44 266 ALA A C 1
ATOM 1955 O O . ALA A 1 266 ? -6.438 35.594 19.812 1 98.44 266 ALA A O 1
ATOM 1956 N N . GLN A 1 267 ? -5.906 33.656 20.891 1 98.62 267 GLN A N 1
ATOM 1957 C CA . GLN A 1 267 ? -4.578 34.156 21.234 1 98.62 267 GLN A CA 1
ATOM 1958 C C . GLN A 1 267 ? -3.729 34.375 19.984 1 98.62 267 GLN A C 1
ATOM 1960 O O . GLN A 1 267 ? -2.957 35.344 19.906 1 98.62 267 GLN A O 1
ATOM 1965 N N . CYS A 1 268 ? -3.818 33.469 19.016 1 98.75 268 CYS A N 1
ATOM 1966 C CA . CYS A 1 268 ? -3.109 33.625 17.75 1 98.75 268 CYS A CA 1
ATOM 1967 C C . CYS A 1 268 ? -3.523 34.938 17.062 1 98.75 268 CYS A C 1
ATOM 1969 O O . CYS A 1 268 ? -2.674 35.719 16.625 1 98.75 268 CYS A O 1
ATOM 1971 N N . ARG A 1 269 ? -4.82 35.188 16.969 1 98.25 269 ARG A N 1
ATOM 1972 C CA . ARG A 1 269 ? -5.336 36.406 16.359 1 98.25 269 ARG A CA 1
ATOM 1973 C C . ARG A 1 269 ? -4.781 37.656 17.078 1 98.25 269 ARG A C 1
ATOM 1975 O O . ARG A 1 269 ? -4.324 38.594 16.422 1 98.25 269 ARG A O 1
ATOM 1982 N N . GLU A 1 270 ? -4.797 37.594 18.375 1 97.88 270 GLU A N 1
ATOM 1983 C CA . GLU A 1 270 ? -4.355 38.719 19.172 1 97.88 270 GLU A CA 1
ATOM 1984 C C . GLU A 1 270 ? -2.857 38.969 19 1 97.88 270 GLU A C 1
ATOM 1986 O O . GLU A 1 270 ? -2.4 40.125 19.016 1 97.88 270 GLU A O 1
ATOM 1991 N N . ALA A 1 271 ? -2.137 37.938 18.891 1 98 271 ALA A N 1
ATOM 1992 C CA . ALA A 1 271 ? -0.679 38.031 18.859 1 98 271 ALA A CA 1
ATOM 1993 C C . ALA A 1 271 ? -0.19 38.5 17.484 1 98 271 ALA A C 1
ATOM 1995 O O . ALA A 1 271 ? 0.92 39.031 17.375 1 98 271 ALA A O 1
ATOM 1996 N N . LEU A 1 272 ? -0.959 38.281 16.469 1 98.12 272 LEU A N 1
ATOM 1997 C CA . LEU A 1 272 ? -0.579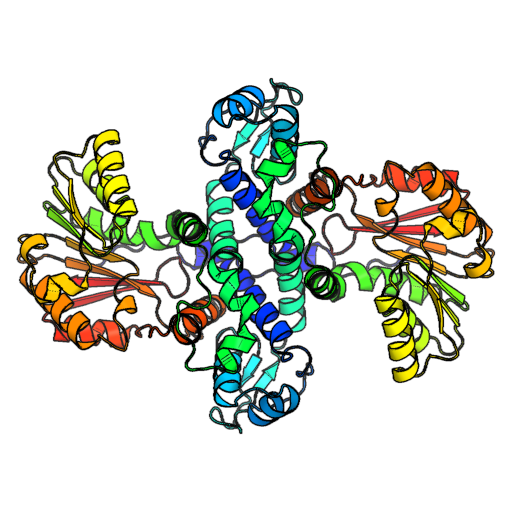 38.688 15.117 1 98.12 272 LEU A CA 1
ATOM 1998 C C . LEU A 1 272 ? -0.511 40.188 15.008 1 98.12 272 LEU A C 1
ATOM 2000 O O . LEU A 1 272 ? -1.363 40.906 15.555 1 98.12 272 LEU A O 1
ATOM 2004 N N . ARG A 1 273 ? 0.472 40.75 14.359 1 96.69 273 ARG A N 1
ATOM 2005 C CA . ARG A 1 273 ? 0.503 42.156 14.031 1 96.69 273 ARG A CA 1
ATOM 2006 C C . ARG A 1 273 ? -0.634 42.531 13.086 1 96.69 273 ARG A C 1
ATOM 2008 O O . ARG A 1 273 ? -1.22 41.656 12.438 1 96.69 273 ARG A O 1
ATOM 2015 N N . PRO A 1 274 ? -0.86 43.875 13.016 1 95 274 PRO A N 1
ATOM 2016 C CA . PRO A 1 274 ? -1.827 44.25 11.992 1 95 274 PRO A CA 1
ATOM 2017 C C . PRO A 1 274 ? -1.43 43.812 10.594 1 95 274 PRO A C 1
ATOM 2019 O O . PRO A 1 274 ? -0.282 44 10.18 1 95 274 PRO A O 1
ATOM 2022 N N . GLY A 1 275 ? -2.312 43.125 9.984 1 94.19 275 GLY A N 1
ATOM 2023 C CA . GLY A 1 275 ? -2.035 42.594 8.648 1 94.19 275 GLY A CA 1
ATOM 2024 C C . GLY A 1 275 ? -1.457 41.219 8.672 1 94.19 275 GLY A C 1
ATOM 2025 O O . GLY A 1 275 ? -1.272 40.594 7.613 1 94.19 275 GLY A O 1
ATOM 2026 N N . GLY A 1 276 ? -1.216 40.688 9.828 1 97.44 276 GLY A N 1
ATOM 2027 C CA . GLY A 1 276 ? -0.682 39.344 9.953 1 97.44 276 GLY A CA 1
ATOM 2028 C C . GLY A 1 276 ? -1.669 38.25 9.547 1 97.44 276 GLY A C 1
ATOM 2029 O O . GLY A 1 276 ? -2.859 38.531 9.375 1 97.44 276 GLY A O 1
ATOM 2030 N N . VAL A 1 277 ? -1.122 37.031 9.281 1 98.25 277 VAL A N 1
ATOM 2031 C CA . VAL A 1 277 ? -1.949 35.969 8.742 1 98.25 277 VAL A CA 1
ATOM 2032 C C . VAL A 1 277 ? -1.706 34.656 9.531 1 98.25 277 VAL A C 1
ATOM 2034 O O . VAL A 1 277 ? -0.566 34.344 9.891 1 98.25 277 VAL A O 1
ATOM 2037 N N . MET A 1 278 ? -2.779 34.031 9.812 1 98.5 278 MET A N 1
ATOM 2038 C CA . MET A 1 278 ? -2.691 32.656 10.305 1 98.5 278 MET A CA 1
ATOM 2039 C C . MET A 1 278 ? -2.918 31.672 9.172 1 98.5 278 MET A C 1
ATOM 2041 O O . MET A 1 278 ? -3.875 31.797 8.406 1 98.5 278 MET A O 1
ATOM 2045 N N . ALA A 1 279 ? -1.992 30.75 9.047 1 98 279 ALA A N 1
ATOM 2046 C CA . ALA A 1 279 ? -2.09 29.672 8.062 1 98 279 ALA A CA 1
ATOM 2047 C C . ALA A 1 279 ? -2.27 28.328 8.742 1 98 279 ALA A C 1
ATOM 2049 O O . ALA A 1 279 ? -1.373 27.859 9.445 1 98 279 ALA A O 1
ATOM 2050 N N . ILE A 1 280 ? -3.418 27.688 8.523 1 98.19 280 ILE A N 1
ATOM 2051 C CA . ILE A 1 280 ? -3.684 26.375 9.109 1 98.19 280 ILE A CA 1
ATOM 2052 C C . ILE A 1 280 ? -3.814 25.328 8.008 1 98.19 280 ILE A C 1
ATOM 2054 O O . ILE A 1 280 ? -4.629 25.484 7.094 1 98.19 280 ILE A O 1
ATOM 2058 N N . THR A 1 281 ? -3.002 24.375 8.055 1 96.44 281 THR A N 1
ATOM 2059 C CA . THR A 1 281 ? -3.141 23.203 7.199 1 96.44 281 THR A CA 1
ATOM 2060 C C . THR A 1 281 ? -3.736 22.031 7.973 1 96.44 281 THR A C 1
ATOM 2062 O O . THR A 1 281 ? -3.189 21.625 9 1 96.44 281 THR A O 1
ATOM 2065 N N . ASP A 1 282 ? -4.84 21.484 7.52 1 97.12 282 ASP A N 1
ATOM 2066 C CA . ASP A 1 282 ? -5.461 20.344 8.188 1 97.12 282 ASP A CA 1
ATOM 2067 C C . ASP A 1 282 ? -6.336 19.547 7.215 1 97.12 282 ASP A C 1
ATOM 2069 O O . ASP A 1 282 ? -6.441 19.891 6.039 1 97.12 282 ASP A O 1
ATOM 2073 N N . ALA A 1 283 ? -6.824 18.438 7.68 1 97.12 283 ALA A N 1
ATOM 2074 C CA . ALA A 1 283 ? -7.703 17.594 6.871 1 97.12 283 ALA A CA 1
ATOM 2075 C C . ALA A 1 283 ? -9.172 17.859 7.199 1 97.12 283 ALA A C 1
ATOM 2077 O O . ALA A 1 283 ? -9.508 18.172 8.344 1 97.12 283 ALA A O 1
ATOM 2078 N N . VAL A 1 284 ? -10.039 17.766 6.203 1 97.62 284 VAL A N 1
ATOM 2079 C CA . VAL A 1 284 ? -11.477 17.859 6.395 1 97.62 284 VAL A CA 1
ATOM 2080 C C . VAL A 1 284 ? -12.117 16.484 6.207 1 97.62 284 VAL A C 1
ATOM 2082 O O . VAL A 1 284 ? -11.609 15.664 5.445 1 97.62 284 VAL A O 1
ATOM 2085 N N . PRO A 1 285 ? -13.242 16.25 6.898 1 97.75 285 PRO A N 1
ATOM 2086 C CA . PRO A 1 285 ? -13.758 14.883 6.988 1 97.75 285 PRO A CA 1
ATOM 2087 C C . PRO A 1 285 ? -14.68 14.523 5.828 1 97.75 285 PRO A C 1
ATOM 2089 O O . PRO A 1 285 ? -15.438 15.375 5.355 1 97.75 285 PRO A O 1
ATOM 2092 N N . TYR A 1 286 ? -14.688 13.219 5.371 1 95.88 286 TYR A N 1
ATOM 2093 C CA . TYR A 1 286 ? -15.617 12.469 4.535 1 95.88 286 TYR A CA 1
ATOM 2094 C C . TYR A 1 286 ? -16.094 13.305 3.361 1 95.88 286 TYR A C 1
ATOM 2096 O O . TYR A 1 286 ? -17.312 13.5 3.178 1 95.88 286 TYR A O 1
ATOM 2104 N N . LEU A 1 287 ? -15.195 13.727 2.561 1 95.12 287 LEU A N 1
ATOM 2105 C CA . LEU A 1 287 ? -15.547 14.328 1.279 1 95.12 287 LEU A CA 1
ATOM 2106 C C . LEU A 1 287 ? -16.109 13.289 0.321 1 95.12 287 LEU A C 1
ATOM 2108 O O . LEU A 1 287 ? -15.648 12.148 0.287 1 95.12 287 LEU A O 1
ATOM 2112 N N . ARG A 1 288 ? -17.125 13.562 -0.383 1 91 288 ARG A N 1
ATOM 2113 C CA . ARG A 1 288 ? -17.781 12.562 -1.214 1 91 288 ARG A CA 1
ATOM 2114 C C . ARG A 1 288 ? -17.656 12.914 -2.693 1 91 288 ARG A C 1
ATOM 2116 O O . ARG A 1 288 ? -18.5 12.5 -3.506 1 91 288 ARG A O 1
ATOM 2123 N N . ASN A 1 289 ? -16.672 13.641 -3.045 1 92.44 289 ASN A N 1
ATOM 2124 C CA . ASN A 1 289 ? -16.391 13.859 -4.457 1 92.44 289 ASN A CA 1
ATOM 2125 C C . ASN A 1 289 ? -15.406 12.812 -4.996 1 92.44 289 ASN A C 1
ATOM 2127 O O . ASN A 1 289 ? -14.57 12.305 -4.254 1 92.44 289 ASN A O 1
ATOM 2131 N N . PRO A 1 290 ? -15.469 12.469 -6.262 1 88.5 290 PRO A N 1
ATOM 2132 C CA . PRO A 1 290 ? -14.727 11.344 -6.828 1 88.5 290 PRO A CA 1
ATOM 2133 C C . PRO A 1 290 ? -13.219 11.492 -6.684 1 88.5 290 PRO A C 1
ATOM 2135 O O . PRO A 1 290 ? -12.5 10.492 -6.602 1 88.5 290 PRO A O 1
ATOM 2138 N N . ARG A 1 291 ? -12.758 12.672 -6.547 1 89.44 291 ARG A N 1
ATOM 2139 C CA . ARG A 1 291 ? -11.312 12.898 -6.551 1 89.44 291 ARG A CA 1
ATOM 2140 C C . ARG A 1 291 ? -10.719 12.672 -5.164 1 89.44 291 ARG A C 1
ATOM 2142 O O . ARG A 1 291 ? -9.578 12.227 -5.043 1 89.44 291 ARG A O 1
ATOM 2149 N N . GLU A 1 292 ? -11.555 12.914 -4.109 1 95.25 292 GLU A N 1
ATOM 2150 C CA . GLU A 1 292 ? -10.969 12.969 -2.773 1 95.25 292 GLU A CA 1
ATOM 2151 C C . GLU A 1 292 ? -11.539 11.875 -1.876 1 95.25 292 GLU A C 1
ATOM 2153 O O . GLU A 1 292 ? -10.977 11.57 -0.824 1 95.25 292 GLU A O 1
ATOM 2158 N N . ARG A 1 293 ? -12.578 11.281 -2.291 1 96.31 293 ARG A N 1
ATOM 2159 C CA . ARG A 1 293 ? -13.461 10.578 -1.358 1 96.31 293 ARG A CA 1
ATOM 2160 C C . ARG A 1 293 ? -12.734 9.414 -0.697 1 96.31 293 ARG A C 1
ATOM 2162 O O . ARG A 1 293 ? -12.859 9.203 0.512 1 96.31 293 ARG A O 1
ATOM 2169 N N . ALA A 1 294 ? -11.969 8.656 -1.443 1 96.38 294 ALA A N 1
ATOM 2170 C CA . ALA A 1 294 ? -11.383 7.445 -0.875 1 96.38 294 ALA A CA 1
ATOM 2171 C C . ALA A 1 294 ? -10.398 7.785 0.239 1 96.38 294 ALA A C 1
ATOM 2173 O O . ALA A 1 294 ? -10.516 7.273 1.355 1 96.38 294 ALA A O 1
ATOM 2174 N N . PHE A 1 295 ? -9.5 8.648 -0.03 1 97.25 295 PHE A N 1
ATOM 2175 C CA . PHE A 1 295 ? -8.484 8.984 0.961 1 97.25 295 PHE A CA 1
ATOM 2176 C C . PHE A 1 295 ? -9.094 9.789 2.109 1 97.25 295 PHE A C 1
ATOM 2178 O O . PHE A 1 295 ? -8.695 9.625 3.264 1 97.25 295 PHE A O 1
ATOM 2185 N N . SER A 1 296 ? -10.031 10.656 1.795 1 98 296 SER A N 1
ATOM 2186 C CA . SER A 1 296 ? -10.758 11.367 2.844 1 98 296 SER A CA 1
ATOM 2187 C C . SER A 1 296 ? -11.422 10.398 3.816 1 98 296 SER A C 1
ATOM 2189 O O . SER A 1 296 ? -11.414 10.625 5.027 1 98 296 SER A O 1
ATOM 2191 N N . ALA A 1 297 ? -11.93 9.344 3.297 1 98.44 297 ALA A N 1
ATOM 2192 C CA . ALA A 1 297 ? -12.641 8.352 4.105 1 98.44 297 ALA A CA 1
ATOM 2193 C C . ALA A 1 297 ? -11.695 7.676 5.094 1 98.44 297 ALA A C 1
ATOM 2195 O O . ALA A 1 297 ? -12 7.574 6.285 1 98.44 297 ALA A O 1
ATOM 2196 N N . ILE A 1 298 ? -10.531 7.258 4.641 1 98.62 298 ILE A N 1
ATOM 2197 C CA . ILE A 1 298 ? -9.641 6.492 5.512 1 98.62 298 ILE A CA 1
ATOM 2198 C C . ILE A 1 298 ? -9 7.422 6.539 1 98.62 298 ILE A C 1
ATOM 2200 O O . ILE A 1 298 ? -8.82 7.043 7.699 1 98.62 298 ILE A O 1
ATOM 2204 N N . VAL A 1 299 ? -8.656 8.617 6.113 1 98.25 299 VAL A N 1
ATOM 2205 C CA . VAL A 1 299 ? -8.094 9.586 7.047 1 98.25 299 VAL A CA 1
ATOM 2206 C C . VAL A 1 299 ? -9.109 9.891 8.148 1 98.25 299 VAL A C 1
ATOM 2208 O O . VAL A 1 299 ? -8.766 9.883 9.328 1 98.25 299 VAL A O 1
ATOM 2211 N N . THR A 1 300 ? -10.336 10.133 7.766 1 98.44 300 THR A N 1
ATOM 2212 C CA . THR A 1 300 ? -11.391 10.43 8.727 1 98.44 300 THR A CA 1
ATOM 2213 C C . THR A 1 300 ? -11.633 9.242 9.656 1 98.44 300 THR A C 1
ATOM 2215 O O . THR A 1 300 ? -11.734 9.406 10.875 1 98.44 300 THR A O 1
ATOM 2218 N N . TYR A 1 301 ? -11.703 8.055 9.102 1 98 301 TYR A N 1
ATOM 2219 C CA . TYR A 1 301 ? -11.984 6.859 9.891 1 98 301 TYR A CA 1
ATOM 2220 C C . TYR A 1 301 ? -10.875 6.598 10.898 1 98 301 TYR A C 1
ATOM 2222 O O . TYR A 1 301 ? -11.148 6.281 12.062 1 98 301 TYR A O 1
ATOM 2230 N N . TYR A 1 302 ? -9.625 6.691 10.516 1 96.75 302 TYR A N 1
ATOM 2231 C CA . TYR A 1 302 ? -8.508 6.527 11.438 1 96.75 302 TYR A CA 1
ATOM 2232 C C . TYR A 1 302 ? -8.617 7.504 12.602 1 96.75 302 TYR A C 1
ATOM 2234 O O . TYR A 1 302 ? -8.469 7.113 13.766 1 96.75 302 TYR A O 1
ATOM 2242 N N . HIS A 1 303 ? -8.875 8.758 12.281 1 96.19 303 HIS A N 1
ATOM 2243 C CA . HIS A 1 303 ? -8.922 9.789 13.312 1 96.19 303 HIS A CA 1
ATOM 2244 C C . HIS A 1 303 ? -10.102 9.578 14.258 1 96.19 303 HIS A C 1
ATOM 2246 O O . HIS A 1 303 ? -9.945 9.648 15.477 1 96.19 303 HIS A O 1
ATOM 2252 N N . ARG A 1 304 ? -11.195 9.258 13.711 1 94.62 304 ARG A N 1
ATOM 2253 C CA . ARG A 1 304 ? -12.406 9.133 14.516 1 94.62 304 ARG A CA 1
ATOM 2254 C C . ARG A 1 304 ? -12.406 7.832 15.305 1 94.62 304 ARG A C 1
ATOM 2256 O O . ARG A 1 304 ? -12.609 7.84 16.531 1 94.62 304 ARG A O 1
ATOM 2263 N N . GLN A 1 305 ? -12.164 6.699 14.664 1 92.06 305 GLN A N 1
ATOM 2264 C CA . GLN A 1 305 ? -12.375 5.379 15.25 1 92.06 305 GLN A CA 1
ATOM 2265 C C . GLN A 1 305 ? -11.203 4.98 16.141 1 92.06 305 GLN A C 1
ATOM 2267 O O . GLN A 1 305 ? -11.398 4.363 17.188 1 92.06 305 GLN A O 1
ATOM 2272 N N . PHE A 1 306 ? -10.039 5.336 15.766 1 90.12 306 PHE A N 1
ATOM 2273 C CA . PHE A 1 306 ? -8.875 4.77 16.453 1 90.12 306 PHE A CA 1
ATOM 2274 C C . PHE A 1 306 ? -8.164 5.832 17.281 1 90.12 306 PHE A C 1
ATOM 2276 O O . PHE A 1 306 ? -7.715 5.559 18.391 1 90.12 306 PHE A O 1
ATOM 2283 N N . MET A 1 307 ? -8.133 7.086 16.766 1 90.56 307 MET A N 1
ATOM 2284 C CA . MET A 1 307 ? -7.406 8.148 17.453 1 90.56 307 MET A CA 1
ATOM 2285 C C . MET A 1 307 ? -8.344 8.977 18.328 1 90.56 307 MET A C 1
ATOM 2287 O O . MET A 1 307 ? -7.891 9.781 19.141 1 90.56 307 MET A O 1
ATOM 2291 N N . LYS A 1 308 ? -9.648 8.773 18.125 1 91.81 308 LYS A N 1
ATOM 2292 C CA . LYS A 1 308 ? -10.688 9.469 18.891 1 91.81 308 LYS A CA 1
ATOM 2293 C C . LYS A 1 308 ? -10.578 10.984 18.719 1 91.81 308 LYS A C 1
ATOM 2295 O O . LYS A 1 308 ? -10.633 11.727 19.703 1 91.81 308 LYS A O 1
ATOM 2300 N N . ARG A 1 309 ? -10.336 11.359 17.453 1 94.75 309 ARG A N 1
ATOM 2301 C CA . ARG A 1 309 ? -10.258 12.766 17.078 1 94.75 309 ARG A CA 1
ATOM 2302 C C . ARG A 1 309 ? -11.344 13.133 16.078 1 94.75 309 ARG A C 1
ATOM 2304 O O . ARG A 1 309 ? -11.734 12.312 15.25 1 94.75 309 ARG A O 1
ATOM 2311 N N . LYS A 1 310 ? -11.758 14.305 16.219 1 97.25 310 LYS A N 1
ATOM 2312 C CA . LYS A 1 310 ? -12.734 14.852 15.273 1 97.25 310 LYS A CA 1
ATOM 2313 C C . LYS A 1 310 ? -12.078 15.82 14.305 1 97.25 310 LYS A C 1
ATOM 2315 O O . LYS A 1 310 ? -11.445 16.797 14.719 1 97.25 310 LYS A O 1
ATOM 2320 N N . LEU A 1 311 ? -12.188 15.555 13.023 1 98.25 311 LEU A N 1
ATOM 2321 C CA . LEU A 1 311 ? -11.805 16.516 12 1 98.25 311 LEU A CA 1
ATOM 2322 C C . LEU A 1 311 ? -12.914 17.531 11.758 1 98.25 311 LEU A C 1
ATOM 2324 O O . LEU A 1 311 ? -14.094 17.172 11.773 1 98.25 311 LEU A O 1
ATOM 2328 N N . LEU A 1 312 ? -12.531 18.719 11.57 1 98.31 312 LEU A N 1
ATOM 2329 C CA . LEU A 1 312 ? -13.516 19.781 11.328 1 98.31 312 LEU A CA 1
ATOM 2330 C C . LEU A 1 312 ? -13.773 19.953 9.844 1 98.31 312 LEU A C 1
ATOM 2332 O O . LEU A 1 312 ? -12.852 19.859 9.023 1 98.31 312 LEU A O 1
ATOM 2336 N N . THR A 1 313 ? -15.023 20.266 9.508 1 98 313 THR A N 1
ATOM 2337 C CA . THR A 1 313 ? -15.367 20.609 8.133 1 98 313 THR A CA 1
ATOM 2338 C C . THR A 1 313 ? -14.797 21.969 7.762 1 98 313 THR A C 1
ATOM 2340 O O . THR A 1 313 ? -14.352 22.719 8.633 1 98 313 THR A O 1
ATOM 2343 N N . GLU A 1 314 ? -14.805 22.281 6.453 1 97.56 314 GLU A N 1
ATOM 2344 C CA . GLU A 1 314 ? -14.383 23.594 5.996 1 97.56 314 GLU A CA 1
ATOM 2345 C C . GLU A 1 314 ? -15.195 24.703 6.668 1 97.56 314 GLU A C 1
ATOM 2347 O O . GLU A 1 314 ? -14.633 25.703 7.121 1 97.56 314 GLU A O 1
ATOM 2352 N N . GLN A 1 315 ? -16.438 24.453 6.75 1 98.12 315 GLN A N 1
ATOM 2353 C CA . GLN A 1 315 ? -17.328 25.438 7.344 1 98.12 315 GLN A CA 1
ATOM 2354 C C . GLN A 1 315 ? -17.047 25.625 8.836 1 98.12 315 GLN A C 1
ATOM 2356 O O . GLN A 1 315 ? -17.031 26.75 9.344 1 98.12 315 GLN A O 1
ATOM 2361 N N . GLU A 1 316 ? -16.859 24.516 9.508 1 98.25 316 GLU A N 1
ATOM 2362 C CA . GLU A 1 316 ? -16.547 24.594 10.93 1 98.25 316 GLU A CA 1
ATOM 2363 C C . GLU A 1 316 ? -15.25 25.375 11.164 1 98.25 316 GLU A C 1
ATOM 2365 O O . GLU A 1 316 ? -15.164 26.172 12.102 1 98.25 316 GLU A O 1
ATOM 2370 N N . TRP A 1 317 ? -14.227 25.172 10.375 1 98.5 317 TRP A N 1
ATOM 2371 C CA . TRP A 1 317 ? -12.977 25.922 10.461 1 98.5 317 TRP A CA 1
ATOM 2372 C C . TRP A 1 317 ? -13.227 27.422 10.242 1 98.5 317 TRP A C 1
ATOM 2374 O O . TRP A 1 317 ? -12.742 28.25 11.008 1 98.5 317 TRP A O 1
ATOM 2384 N N . GLN A 1 318 ? -13.93 27.719 9.18 1 98.38 318 GLN A N 1
ATOM 2385 C CA . GLN A 1 318 ? -14.227 29.109 8.883 1 98.38 318 GLN A CA 1
ATOM 2386 C C . GLN A 1 318 ? -14.969 29.781 10.047 1 98.38 318 GLN A C 1
ATOM 2388 O O . GLN A 1 318 ? -14.617 30.891 10.453 1 98.38 318 GLN A O 1
ATOM 2393 N N . ASP A 1 319 ? -15.953 29.078 10.562 1 98.5 319 ASP A N 1
ATOM 2394 C CA . ASP A 1 319 ? -16.734 29.594 11.68 1 98.5 319 ASP A CA 1
ATOM 2395 C C . ASP A 1 319 ? -15.844 29.844 12.898 1 98.5 319 ASP A C 1
ATOM 2397 O O . ASP A 1 319 ? -15.953 30.891 13.547 1 98.5 319 ASP A O 1
ATOM 2401 N N . LYS A 1 320 ? -14.977 28.922 13.219 1 98.56 320 LYS A N 1
ATOM 2402 C CA . LYS A 1 320 ? -14.102 29.047 14.383 1 98.56 320 LYS A CA 1
ATOM 2403 C C . LYS A 1 320 ? -13.125 30.203 14.211 1 98.56 320 LYS A C 1
ATOM 2405 O O . LYS A 1 320 ? -12.797 30.891 15.18 1 98.56 320 LYS A O 1
ATOM 2410 N N . LEU A 1 321 ? -12.578 30.359 13.031 1 98.75 321 LEU A N 1
ATOM 2411 C CA . LEU A 1 321 ? -11.594 31.406 12.773 1 98.75 321 LEU A CA 1
ATOM 2412 C C . LEU A 1 321 ? -12.25 32.781 12.828 1 98.75 321 LEU A C 1
ATOM 2414 O O . LEU A 1 321 ? -11.688 33.719 13.406 1 98.75 321 LEU A O 1
ATOM 2418 N N . LEU A 1 322 ? -13.445 32.906 12.266 1 98.5 322 LEU A N 1
ATOM 2419 C CA . LEU A 1 322 ? -14.172 34.188 12.328 1 98.5 322 LEU A CA 1
ATOM 2420 C C . LEU A 1 322 ? -14.594 34.5 13.758 1 98.5 322 LEU A C 1
ATOM 2422 O O . LEU A 1 322 ? -14.492 35.656 14.188 1 98.5 322 LEU A O 1
ATOM 2426 N N . ALA A 1 323 ? -14.992 33.531 14.5 1 98.44 323 ALA A N 1
ATOM 2427 C CA . ALA A 1 323 ? -15.391 33.688 15.891 1 98.44 323 ALA A CA 1
ATOM 2428 C C . ALA A 1 323 ? -14.203 34.125 16.75 1 98.44 323 ALA A C 1
ATOM 2430 O O . ALA A 1 323 ? -14.367 34.875 17.719 1 98.44 323 ALA A O 1
ATOM 2431 N N . ALA A 1 324 ? -13.039 33.719 16.375 1 98.44 324 ALA A N 1
ATOM 2432 C CA . ALA A 1 324 ? -11.82 34.062 17.094 1 98.44 324 ALA A CA 1
ATOM 2433 C C . ALA A 1 324 ? -11.422 35.5 16.828 1 98.44 324 ALA A C 1
ATOM 2435 O O . ALA A 1 324 ? -10.539 36.062 17.5 1 98.44 324 ALA A O 1
ATOM 2436 N N . GLY A 1 325 ? -12.016 36.125 15.781 1 98.19 325 GLY A N 1
ATOM 2437 C CA . GLY A 1 325 ? -11.789 37.531 15.555 1 98.19 325 GLY A CA 1
ATOM 2438 C C . GLY A 1 325 ? -11.078 37.812 14.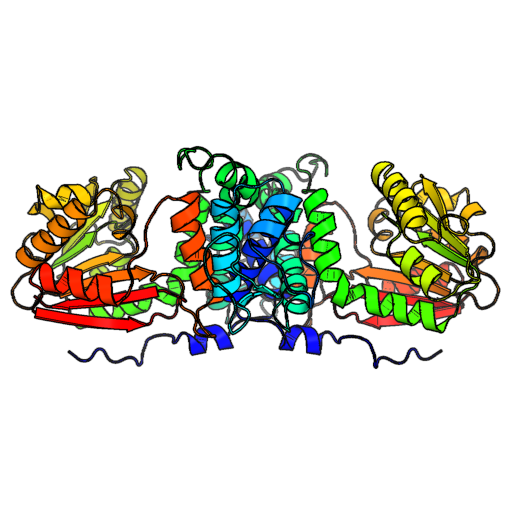242 1 98.19 325 GLY A C 1
ATOM 2439 O O . GLY A 1 325 ? -10.797 38.969 13.93 1 98.19 325 GLY A O 1
ATOM 2440 N N . PHE A 1 326 ? -10.766 36.781 13.453 1 98.56 326 PHE A N 1
ATOM 2441 C CA . PHE A 1 326 ? -10.141 37.031 12.148 1 98.56 326 PHE A CA 1
ATOM 2442 C C . PHE A 1 326 ? -11.125 37.719 11.203 1 98.56 326 PHE A C 1
ATOM 2444 O O . PHE A 1 326 ? -12.328 37.438 11.234 1 98.56 326 PHE A O 1
ATOM 2451 N N . SER A 1 327 ? -10.633 38.594 10.328 1 97.62 327 SER A N 1
ATOM 2452 C CA . SER A 1 327 ? -11.484 39.438 9.5 1 97.62 327 SER A CA 1
ATOM 2453 C C . SER A 1 327 ? -11.93 38.688 8.242 1 97.62 327 SER A C 1
ATOM 2455 O O . SER A 1 327 ? -12.992 39 7.68 1 97.62 327 SER A O 1
ATOM 2457 N N . SER A 1 328 ? -11.094 37.781 7.758 1 97.38 328 SER A N 1
ATOM 2458 C CA . SER A 1 328 ? -11.398 37 6.566 1 97.38 328 SER A CA 1
ATOM 2459 C C . SER A 1 328 ? -10.703 35.656 6.605 1 97.38 328 SER A C 1
ATOM 2461 O O . SER A 1 328 ? -9.695 35.469 7.297 1 97.38 328 SER A O 1
ATOM 2463 N N . VAL A 1 329 ? -11.289 34.719 5.895 1 97.94 329 VAL A N 1
ATOM 2464 C CA . VAL A 1 329 ? -10.727 33.375 5.773 1 97.94 329 VAL A CA 1
ATOM 2465 C C . VAL A 1 329 ? -10.789 32.938 4.316 1 97.94 329 VAL A C 1
ATOM 2467 O O . VAL A 1 329 ? -11.852 32.938 3.693 1 97.94 329 VAL A O 1
ATOM 2470 N N . GLU A 1 330 ? -9.664 32.562 3.803 1 96.31 330 GLU A N 1
ATOM 2471 C CA . GLU A 1 330 ? -9.555 31.938 2.492 1 96.31 330 GLU A CA 1
ATOM 2472 C C . GLU A 1 330 ? -9.211 30.453 2.619 1 96.31 330 GLU A C 1
ATOM 2474 O O . GLU A 1 330 ? -8.375 30.078 3.445 1 96.31 330 GLU A O 1
ATOM 2479 N N . VAL A 1 331 ? -9.875 29.656 1.831 1 95.69 331 VAL A N 1
ATOM 2480 C CA . VAL A 1 331 ? -9.633 28.219 1.854 1 95.69 331 VAL A CA 1
ATOM 2481 C C . VAL A 1 331 ? -8.984 27.781 0.545 1 95.69 331 VAL A C 1
ATOM 2483 O O . VAL A 1 331 ? -9.5 28.062 -0.539 1 95.69 331 VAL A O 1
ATOM 2486 N N . VAL A 1 332 ? -7.871 27.047 0.684 1 92.44 332 VAL A N 1
ATOM 2487 C CA . VAL A 1 332 ? -7.129 26.547 -0.47 1 92.44 332 VAL A CA 1
ATOM 2488 C C . VAL A 1 332 ? -7.121 25.016 -0.46 1 92.44 332 VAL A C 1
ATOM 2490 O O . VAL A 1 332 ? -6.727 24.406 0.533 1 92.44 332 VAL A O 1
ATOM 2493 N N . GLU A 1 333 ? -7.598 24.422 -1.587 1 91.06 333 GLU A N 1
ATOM 2494 C CA . GLU A 1 333 ? -7.488 22.969 -1.749 1 91.06 333 GLU A CA 1
ATOM 2495 C C . GLU A 1 333 ? -6.043 22.547 -2.014 1 91.06 333 GLU A C 1
ATOM 2497 O O . GLU A 1 333 ? -5.352 23.172 -2.826 1 91.06 333 GLU A O 1
ATOM 2502 N N . LEU A 1 334 ? -5.602 21.531 -1.345 1 91.31 334 LEU A N 1
ATOM 2503 C CA . LEU A 1 334 ? -4.23 21.062 -1.484 1 91.31 334 LEU A CA 1
ATOM 2504 C C . LEU A 1 334 ? -4.152 19.875 -2.443 1 91.31 334 LEU A C 1
ATOM 2506 O O . LEU A 1 334 ? -5.184 19.312 -2.809 1 91.31 334 LEU A O 1
ATOM 2510 N N . GLY A 1 335 ? -2.924 19.594 -2.865 1 86.56 335 GLY A N 1
ATOM 2511 C CA . GLY A 1 335 ? -2.682 18.391 -3.656 1 86.56 335 GLY A CA 1
ATOM 2512 C C . GLY A 1 335 ? -2.844 17.109 -2.863 1 86.56 335 GLY A C 1
ATOM 2513 O O . GLY A 1 335 ? -2.891 16.016 -3.438 1 86.56 335 GLY A O 1
ATOM 2514 N N . PHE A 1 336 ? -2.984 17.172 -1.698 1 87.88 336 PHE A N 1
ATOM 2515 C CA . PHE A 1 336 ? -3.273 16.109 -0.74 1 87.88 336 PHE A CA 1
ATOM 2516 C C . PHE A 1 336 ? -4.777 15.922 -0.573 1 87.88 336 PHE A C 1
ATOM 2518 O O . PHE A 1 336 ? -5.461 16.797 -0.047 1 87.88 336 PHE A O 1
ATOM 2525 N N . PRO A 1 337 ? -5.309 14.758 -0.975 1 92.31 337 PRO A N 1
ATOM 2526 C CA . PRO A 1 337 ? -6.758 14.633 -0.807 1 92.31 337 PRO A CA 1
ATOM 2527 C C . PRO A 1 337 ? -7.203 14.828 0.641 1 92.31 337 PRO A C 1
ATOM 2529 O O . PRO A 1 337 ? -6.59 14.273 1.559 1 92.31 337 PRO A O 1
ATOM 2532 N N . THR A 1 338 ? -8.273 15.703 0.832 1 95.38 338 THR A N 1
ATOM 2533 C CA . THR A 1 338 ? -8.922 16.062 2.092 1 95.38 338 THR A CA 1
ATOM 2534 C C . THR A 1 338 ? -8.148 17.172 2.793 1 95.38 338 THR A C 1
ATOM 2536 O O . THR A 1 338 ? -8.633 17.734 3.779 1 95.38 338 THR A O 1
ATOM 2539 N N . GLY A 1 339 ? -6.957 17.5 2.277 1 95.06 339 GLY A N 1
ATOM 2540 C CA . GLY A 1 339 ? -6.176 18.578 2.863 1 95.06 339 GLY A CA 1
ATOM 2541 C C . GLY A 1 339 ? -6.637 19.953 2.434 1 95.06 339 GLY A C 1
ATOM 2542 O O . GLY A 1 339 ? -6.988 20.172 1.271 1 95.06 339 GLY A O 1
ATOM 2543 N N . ARG A 1 340 ? -6.68 20.859 3.359 1 96 340 ARG A N 1
ATOM 2544 C CA . ARG A 1 340 ? -7 22.266 3.113 1 96 340 ARG A CA 1
ATOM 2545 C C . ARG A 1 340 ? -6.008 23.188 3.82 1 96 340 ARG A C 1
ATOM 2547 O O . ARG A 1 340 ? -5.5 22.844 4.891 1 96 340 ARG A O 1
ATOM 2554 N N . LEU A 1 341 ? -5.719 24.203 3.166 1 96.06 341 LEU A N 1
ATOM 2555 C CA . LEU A 1 341 ? -5.012 25.328 3.77 1 96.06 341 LEU A CA 1
ATOM 2556 C C . LEU A 1 341 ? -5.965 26.5 4.035 1 96.06 341 LEU A C 1
ATOM 25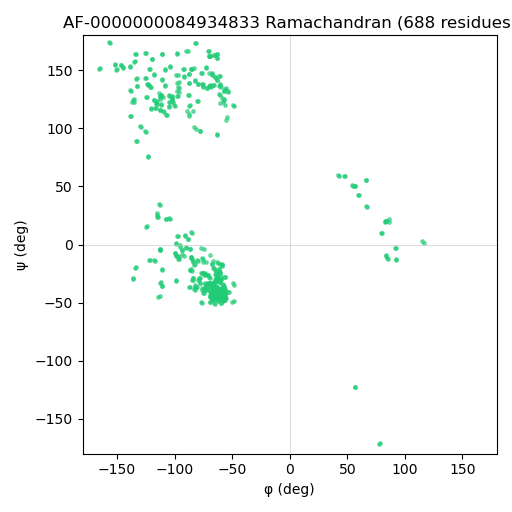58 O O . LEU A 1 341 ? -6.637 26.969 3.115 1 96.06 341 LEU A O 1
ATOM 2562 N N . PHE A 1 342 ? -6.094 26.875 5.293 1 97.75 342 PHE A N 1
ATOM 2563 C CA . PHE A 1 342 ? -6.891 28.016 5.703 1 97.75 342 PHE A CA 1
ATOM 2564 C C . PHE A 1 342 ? -6 29.219 5.977 1 97.75 342 PHE A C 1
ATOM 2566 O O . PHE A 1 342 ? -5.109 29.156 6.828 1 97.75 342 PHE A O 1
ATOM 2573 N N . LEU A 1 343 ? -6.246 30.25 5.23 1 97.75 343 LEU A N 1
ATOM 2574 C CA . LEU A 1 343 ? -5.543 31.516 5.441 1 97.75 343 LEU A CA 1
ATOM 2575 C C . LEU A 1 343 ? -6.469 32.562 6.066 1 97.75 343 LEU A C 1
ATOM 2577 O O . LEU A 1 343 ? -7.387 33.062 5.414 1 97.75 343 LEU A O 1
ATOM 2581 N N . ALA A 1 344 ? -6.172 32.906 7.32 1 98.5 344 ALA A N 1
ATOM 2582 C CA . ALA A 1 344 ? -7.016 33.844 8.062 1 98.5 344 ALA A CA 1
ATOM 2583 C C . ALA A 1 344 ? -6.277 35.125 8.344 1 98.5 344 ALA A C 1
ATOM 2585 O O . ALA A 1 344 ? -5.172 35.125 8.898 1 98.5 344 ALA A O 1
ATOM 2586 N N . SER A 1 345 ? -6.938 36.219 8.016 1 97.06 345 SER A N 1
ATOM 2587 C CA . SER A 1 345 ? -6.305 37.531 8.172 1 97.06 345 SER A CA 1
ATOM 2588 C C . SER A 1 345 ? -6.738 38.188 9.477 1 97.06 345 SER A C 1
ATOM 2590 O O . SER A 1 345 ? -7.906 38.094 9.867 1 97.06 345 SER A O 1
ATOM 2592 N N . ARG A 1 346 ? -5.855 38.781 10.109 1 95.12 346 ARG A N 1
ATOM 2593 C CA . ARG A 1 346 ? -6.184 39.562 11.305 1 95.12 346 ARG A CA 1
ATOM 2594 C C . ARG A 1 346 ? -7.031 40.781 10.953 1 95.12 346 ARG A C 1
ATOM 2596 O O . ARG A 1 346 ? -6.746 41.469 9.977 1 95.12 346 ARG A O 1
ATOM 2603 N N . MET B 1 1 ? -2.625 -25.625 -30.609 1 32.81 1 MET B N 1
ATOM 2604 C CA . MET B 1 1 ? -3.83 -24.953 -30.141 1 32.81 1 MET B CA 1
ATOM 2605 C C . MET B 1 1 ? -3.531 -23.5 -29.781 1 32.81 1 MET B C 1
ATOM 2607 O O . MET B 1 1 ? -2.711 -23.234 -28.906 1 32.81 1 MET B O 1
ATOM 2611 N N . THR B 1 2 ? -3.697 -22.656 -30.75 1 40.94 2 THR B N 1
ATOM 2612 C CA . THR B 1 2 ? -3.475 -21.234 -30.531 1 40.94 2 THR B CA 1
ATOM 2613 C C . THR B 1 2 ? -4.461 -20.688 -29.5 1 40.94 2 THR B C 1
ATOM 2615 O O . THR B 1 2 ? -5.676 -20.797 -29.688 1 40.94 2 THR B O 1
ATOM 2618 N N . PHE B 1 3 ? -4.109 -20.641 -28.297 1 43.41 3 PHE B N 1
ATOM 2619 C CA . PHE B 1 3 ? -4.922 -20.109 -27.219 1 43.41 3 PHE B CA 1
ATOM 2620 C C . PHE B 1 3 ? -5.367 -18.688 -27.516 1 43.41 3 PHE B C 1
ATOM 2622 O O . PHE B 1 3 ? -4.566 -17.859 -27.938 1 43.41 3 PHE B O 1
ATOM 2629 N N . ASP B 1 4 ? -6.715 -18.5 -27.797 1 44.47 4 ASP B N 1
ATOM 2630 C CA . ASP B 1 4 ? -7.305 -17.188 -28.047 1 44.47 4 ASP B CA 1
ATOM 2631 C C . ASP B 1 4 ? -7.117 -16.281 -26.828 1 44.47 4 ASP B C 1
ATOM 2633 O O . ASP B 1 4 ? -7.496 -16.625 -25.719 1 44.47 4 ASP B O 1
ATOM 2637 N N . LYS B 1 5 ? -6.535 -15.227 -26.938 1 48.44 5 LYS B N 1
ATOM 2638 C CA . LYS B 1 5 ? -6.086 -14.195 -26 1 48.44 5 LYS B CA 1
ATOM 2639 C C . LYS B 1 5 ? -7.246 -13.312 -25.547 1 48.44 5 LYS B C 1
ATOM 2641 O O . LYS B 1 5 ? -7.059 -12.391 -24.766 1 48.44 5 LYS B O 1
ATOM 2646 N N . THR B 1 6 ? -8.406 -13.609 -26.125 1 44.53 6 THR B N 1
ATOM 2647 C CA . THR B 1 6 ? -9.406 -12.555 -26.078 1 44.53 6 THR B CA 1
ATOM 2648 C C . THR B 1 6 ? -9.969 -12.406 -24.672 1 44.53 6 THR B C 1
ATOM 2650 O O . THR B 1 6 ? -10.398 -11.312 -24.281 1 44.53 6 THR B O 1
ATOM 2653 N N . THR B 1 7 ? -10.172 -13.453 -23.766 1 48.16 7 THR B N 1
ATOM 2654 C CA . THR B 1 7 ? -10.906 -13.328 -22.5 1 48.16 7 THR B CA 1
ATOM 2655 C C . THR B 1 7 ? -9.977 -12.852 -21.391 1 48.16 7 THR B C 1
ATOM 2657 O O . THR B 1 7 ? -10.43 -12.594 -20.266 1 48.16 7 THR B O 1
ATOM 2660 N N . GLN B 1 8 ? -8.719 -12.719 -21.719 1 56.69 8 GLN B N 1
ATOM 2661 C CA . GLN B 1 8 ? -7.723 -12.469 -20.688 1 56.69 8 GLN B CA 1
ATOM 2662 C C . GLN B 1 8 ? -7.574 -10.977 -20.406 1 56.69 8 GLN B C 1
ATOM 2664 O O . GLN B 1 8 ? -7.516 -10.172 -21.344 1 56.69 8 GLN B O 1
ATOM 2669 N N . ARG B 1 9 ? -8.016 -10.672 -19.172 1 63.78 9 ARG B N 1
ATOM 2670 C CA . ARG B 1 9 ? -7.66 -9.289 -18.875 1 63.78 9 ARG B CA 1
ATOM 2671 C C . ARG B 1 9 ? -6.184 -9.031 -19.172 1 63.78 9 ARG B C 1
ATOM 2673 O O . ARG B 1 9 ? -5.312 -9.734 -18.656 1 63.78 9 ARG B O 1
ATOM 2680 N N . SER B 1 10 ? -6.059 -8.141 -20.031 1 75.56 10 SER B N 1
ATOM 2681 C CA . SER B 1 10 ? -4.691 -7.812 -20.422 1 75.56 10 SER B CA 1
ATOM 2682 C C . SER B 1 10 ? -4 -6.949 -19.375 1 75.56 10 SER B C 1
ATOM 2684 O O . SER B 1 10 ? -4.668 -6.289 -18.578 1 75.56 10 SER B O 1
ATOM 2686 N N . LEU B 1 11 ? -2.756 -7.137 -19.266 1 78.12 11 LEU B N 1
ATOM 2687 C CA . LEU B 1 11 ? -1.944 -6.266 -18.422 1 78.12 11 LEU B CA 1
ATOM 2688 C C . LEU B 1 11 ? -2.238 -4.797 -18.703 1 78.12 11 LEU B C 1
ATOM 2690 O O . LEU B 1 11 ? -2.285 -3.977 -17.797 1 78.12 11 LEU B O 1
ATOM 2694 N N . GLU B 1 12 ? -2.506 -4.543 -19.922 1 79.38 12 GLU B N 1
ATOM 2695 C CA . GLU B 1 12 ? -2.828 -3.178 -20.312 1 79.38 12 GLU B CA 1
ATOM 2696 C C . GLU B 1 12 ? -4.121 -2.701 -19.656 1 79.38 12 GLU B C 1
ATOM 2698 O O . GLU B 1 12 ? -4.191 -1.577 -19.156 1 79.38 12 GLU B O 1
ATOM 2703 N N . ALA B 1 13 ? -5.086 -3.598 -19.672 1 78.81 13 ALA B N 1
ATOM 2704 C CA . ALA B 1 13 ? -6.363 -3.256 -19.062 1 78.81 13 ALA B CA 1
ATOM 2705 C C . ALA B 1 13 ? -6.207 -3.053 -17.547 1 78.81 13 ALA B C 1
ATOM 2707 O O . ALA B 1 13 ? -6.848 -2.176 -16.969 1 78.81 13 ALA B O 1
ATOM 2708 N N . GLU B 1 14 ? -5.367 -3.826 -17.031 1 76.12 14 GLU B N 1
ATOM 2709 C CA . GLU B 1 14 ? -5.074 -3.705 -15.602 1 76.12 14 GLU B CA 1
ATOM 2710 C C . GLU B 1 14 ? -4.445 -2.35 -15.281 1 76.12 14 GLU B C 1
ATOM 2712 O O . GLU B 1 14 ? -4.836 -1.695 -14.312 1 76.12 14 GLU B O 1
ATOM 2717 N N . ILE B 1 15 ? -3.535 -1.945 -16.016 1 77.56 15 ILE B N 1
ATOM 2718 C CA . ILE B 1 15 ? -2.807 -0.696 -15.82 1 77.56 15 ILE B CA 1
ATOM 2719 C C . ILE B 1 15 ? -3.754 0.487 -16.016 1 77.56 15 ILE B C 1
ATOM 2721 O O . ILE B 1 15 ? -3.754 1.427 -15.219 1 77.56 15 ILE B O 1
ATOM 2725 N N . GLU B 1 16 ? -4.602 0.385 -16.891 1 79.75 16 GLU B N 1
ATOM 2726 C CA . GLU B 1 16 ? -5.52 1.475 -17.219 1 79.75 16 GLU B CA 1
ATOM 2727 C C . GLU B 1 16 ? -6.586 1.638 -16.141 1 79.75 16 GLU B C 1
ATOM 2729 O O . GLU B 1 16 ? -7.055 2.748 -15.883 1 79.75 16 GLU B O 1
ATOM 2734 N N . ALA B 1 17 ? -6.812 0.593 -15.484 1 79.69 17 ALA B N 1
ATOM 2735 C CA . ALA B 1 17 ? -7.914 0.589 -14.523 1 79.69 17 ALA B CA 1
ATOM 2736 C C . ALA B 1 17 ? -7.445 1.042 -13.148 1 79.69 17 ALA B C 1
ATOM 2738 O O . ALA B 1 17 ? -8.266 1.304 -12.258 1 79.69 17 ALA B O 1
ATOM 2739 N N . SER B 1 18 ? -6.207 1.278 -13.031 1 84.69 18 SER B N 1
ATOM 2740 C CA . SER B 1 18 ? -5.684 1.556 -11.695 1 84.69 18 SER B CA 1
ATOM 2741 C C . SER B 1 18 ? -6.059 2.961 -11.234 1 84.69 18 SER B C 1
ATOM 2743 O O . SER B 1 18 ? -6.043 3.904 -12.031 1 84.69 18 SER B O 1
ATOM 2745 N N . GLY B 1 19 ? -6.441 3.113 -10 1 84.25 19 GLY B N 1
ATOM 2746 C CA . GLY B 1 19 ? -6.703 4.406 -9.391 1 84.25 19 GLY B CA 1
ATOM 2747 C C . GLY B 1 19 ? -5.441 5.102 -8.906 1 84.25 19 GLY B C 1
ATOM 2748 O O . GLY B 1 19 ? -4.352 4.523 -8.953 1 84.25 19 GLY B O 1
ATOM 2749 N N . PRO B 1 20 ? -5.648 6.355 -8.461 1 92 20 PRO B N 1
ATOM 2750 C CA . PRO B 1 20 ? -4.484 7.086 -7.953 1 92 20 PRO B CA 1
ATOM 2751 C C . PRO B 1 20 ? -3.979 6.531 -6.621 1 92 20 PRO B C 1
ATOM 2753 O O . PRO B 1 20 ? -4.723 5.855 -5.906 1 92 20 PRO B O 1
ATOM 2756 N N . ALA B 1 21 ? -2.729 6.879 -6.258 1 94.5 21 ALA B N 1
ATOM 2757 C CA . ALA B 1 21 ? -2.008 6.316 -5.121 1 94.5 21 ALA B CA 1
ATOM 2758 C C . ALA B 1 21 ? -2.799 6.496 -3.826 1 94.5 21 ALA B C 1
ATOM 2760 O O . ALA B 1 21 ? -2.996 5.539 -3.074 1 94.5 21 ALA B O 1
ATOM 2761 N N . PRO B 1 22 ? -3.344 7.711 -3.551 1 95.19 22 PRO B N 1
ATOM 2762 C CA . PRO B 1 22 ? -4.082 7.855 -2.293 1 95.19 22 PRO B CA 1
ATOM 2763 C C . PRO B 1 22 ? -5.344 7 -2.248 1 95.19 22 PRO B C 1
ATOM 2765 O O . PRO B 1 22 ? -5.68 6.441 -1.202 1 95.19 22 PRO B O 1
ATOM 2768 N N . ALA B 1 23 ? -6.035 6.891 -3.361 1 95.62 23 ALA B N 1
ATOM 2769 C CA . ALA B 1 23 ? -7.258 6.098 -3.41 1 95.62 23 ALA B CA 1
ATOM 2770 C C . ALA B 1 23 ? -6.957 4.609 -3.242 1 95.62 23 ALA B C 1
ATOM 2772 O O . ALA B 1 23 ? -7.688 3.896 -2.551 1 95.62 23 ALA B O 1
ATOM 2773 N N . LEU B 1 24 ? -5.914 4.172 -3.891 1 96.44 24 LEU B N 1
ATOM 2774 C CA . LEU B 1 24 ? -5.512 2.771 -3.791 1 96.44 24 LEU B CA 1
ATOM 2775 C C . LEU B 1 24 ? -5.125 2.418 -2.357 1 96.44 24 LEU B C 1
ATOM 2777 O O . LEU B 1 24 ? -5.512 1.364 -1.85 1 96.44 24 LEU B O 1
ATOM 2781 N N . ALA B 1 25 ? -4.387 3.293 -1.712 1 97.62 25 ALA B N 1
ATOM 2782 C CA . ALA B 1 25 ? -3.969 3.084 -0.329 1 97.62 25 ALA B CA 1
ATOM 2783 C C . ALA B 1 25 ? -5.176 2.99 0.602 1 97.62 25 ALA B C 1
ATOM 2785 O O . ALA B 1 25 ? -5.25 2.094 1.445 1 97.62 25 ALA B O 1
ATOM 2786 N N . ALA B 1 26 ? -6.074 3.896 0.396 1 98.06 26 ALA B N 1
ATOM 2787 C CA . ALA B 1 26 ? -7.277 3.939 1.223 1 98.06 26 ALA B CA 1
ATOM 2788 C C . ALA B 1 26 ? -8.102 2.666 1.06 1 98.06 26 ALA B C 1
ATOM 2790 O O . ALA B 1 26 ? -8.523 2.061 2.047 1 98.06 26 ALA B O 1
ATOM 2791 N N . ALA B 1 27 ? -8.312 2.299 -0.181 1 97.44 27 ALA B N 1
ATOM 2792 C CA . ALA B 1 27 ? -9.102 1.105 -0.469 1 97.44 27 ALA B CA 1
ATOM 2793 C C . ALA B 1 27 ? -8.453 -0.14 0.128 1 97.44 27 ALA B C 1
ATOM 2795 O O . ALA B 1 27 ? -9.141 -0.989 0.703 1 97.44 27 ALA B O 1
ATOM 2796 N N . ALA B 1 28 ? -7.164 -0.235 -0.018 1 98.25 28 ALA B N 1
ATOM 2797 C CA . ALA B 1 28 ? -6.453 -1.402 0.495 1 98.25 28 ALA B CA 1
ATOM 2798 C C . ALA B 1 28 ? -6.594 -1.507 2.012 1 98.25 28 ALA B C 1
ATOM 2800 O O . ALA B 1 28 ? -6.82 -2.594 2.547 1 98.25 28 ALA B O 1
ATOM 2801 N N . ALA B 1 29 ? -6.453 -0.399 2.73 1 98.44 29 ALA B N 1
ATOM 2802 C CA . ALA B 1 29 ? -6.582 -0.392 4.184 1 98.44 29 ALA B CA 1
ATOM 2803 C C . ALA B 1 29 ? -7.996 -0.788 4.609 1 98.44 29 ALA B C 1
ATOM 2805 O O . ALA B 1 29 ? -8.172 -1.628 5.496 1 98.44 29 ALA B O 1
ATOM 2806 N N . LEU B 1 30 ? -8.945 -0.204 3.943 1 98.38 30 LEU B N 1
ATOM 2807 C CA . LEU B 1 30 ? -10.336 -0.473 4.289 1 98.38 30 LEU B CA 1
ATOM 2808 C C . LEU B 1 30 ? -10.703 -1.92 3.979 1 98.38 30 LEU B C 1
ATOM 2810 O O . LEU B 1 30 ? -11.406 -2.568 4.758 1 98.38 30 LEU B O 1
ATOM 2814 N N . MET B 1 31 ? -10.195 -2.412 2.863 1 97.38 31 MET B N 1
ATOM 2815 C CA . MET B 1 31 ? -10.492 -3.795 2.494 1 97.38 31 MET B CA 1
ATOM 2816 C C . MET B 1 31 ? -9.852 -4.77 3.482 1 97.38 31 MET B C 1
ATOM 2818 O O . MET B 1 31 ? -10.477 -5.758 3.869 1 97.38 31 MET B O 1
ATOM 2822 N N . GLU B 1 32 ? -8.641 -4.535 3.889 1 97.06 32 GLU B N 1
ATOM 2823 C CA . GLU B 1 32 ? -8 -5.41 4.863 1 97.06 32 GLU B CA 1
ATOM 2824 C C . GLU B 1 32 ? -8.742 -5.391 6.199 1 97.06 32 GLU B C 1
ATOM 2826 O O . GLU B 1 32 ? -8.906 -6.434 6.836 1 97.06 32 GLU B O 1
ATOM 2831 N N . MET B 1 33 ? -9.117 -4.211 6.621 1 97.5 33 MET B N 1
ATOM 2832 C CA . MET B 1 33 ? -9.906 -4.125 7.844 1 97.5 33 MET B CA 1
ATOM 2833 C C . MET B 1 33 ? -11.203 -4.922 7.711 1 97.5 33 MET B C 1
ATOM 2835 O O . MET B 1 33 ? -11.586 -5.652 8.625 1 97.5 33 MET B O 1
ATOM 2839 N N . GLY B 1 34 ? -11.844 -4.758 6.57 1 97.62 34 GLY B N 1
ATOM 2840 C CA . GLY B 1 34 ? -13.07 -5.496 6.328 1 97.62 34 GLY B CA 1
ATOM 2841 C C . GLY B 1 34 ? -12.891 -7 6.406 1 97.62 34 GLY B C 1
ATOM 2842 O O . GLY B 1 34 ? -13.75 -7.711 6.938 1 97.62 34 GLY B O 1
ATOM 2843 N N . ASP B 1 35 ? -11.828 -7.473 5.867 1 96.19 35 ASP B N 1
ATOM 2844 C CA . ASP B 1 35 ? -11.508 -8.891 5.941 1 96.19 35 ASP B CA 1
ATOM 2845 C C . ASP B 1 35 ? -11.328 -9.344 7.391 1 96.19 35 ASP B C 1
ATOM 2847 O O . ASP B 1 35 ? -11.859 -10.383 7.793 1 96.19 35 ASP B O 1
ATOM 2851 N N . ARG B 1 36 ? -10.656 -8.555 8.18 1 95.06 36 ARG B N 1
ATOM 2852 C CA . ARG B 1 36 ? -10.391 -8.891 9.578 1 95.06 36 ARG B CA 1
ATOM 2853 C C . ARG B 1 36 ? -11.664 -8.805 10.414 1 95.06 36 ARG B C 1
ATOM 2855 O O . ARG B 1 36 ? -11.805 -9.508 11.414 1 95.06 36 ARG B O 1
ATOM 2862 N N . LEU B 1 37 ? -12.547 -8 9.961 1 97.12 37 LEU B N 1
ATOM 2863 C CA . LEU B 1 37 ? -13.82 -7.836 10.648 1 97.12 37 LEU B CA 1
ATOM 2864 C C . LEU B 1 37 ? -14.82 -8.898 10.203 1 97.12 37 LEU B C 1
ATOM 2866 O O . LEU B 1 37 ? -15.883 -9.039 10.805 1 97.12 37 LEU B O 1
ATOM 2870 N N . GLY B 1 38 ? -14.492 -9.633 9.148 1 95.5 38 GLY B N 1
ATOM 2871 C CA . GLY B 1 38 ? -15.406 -10.617 8.586 1 95.5 38 GLY B CA 1
ATOM 2872 C C . GLY B 1 38 ? -16.469 -10 7.695 1 95.5 38 GLY B C 1
ATOM 2873 O O . GLY B 1 38 ? -17.406 -10.688 7.277 1 95.5 38 GLY B O 1
ATOM 2874 N N . ILE B 1 39 ? -16.312 -8.773 7.402 1 95.75 39 ILE B N 1
ATOM 2875 C CA . ILE B 1 39 ? -17.375 -8.055 6.699 1 95.75 39 ILE B CA 1
ATOM 2876 C C . ILE B 1 39 ? -17.266 -8.312 5.199 1 95.75 39 ILE B C 1
ATOM 2878 O O . ILE B 1 39 ? -18.281 -8.477 4.516 1 95.75 39 ILE B O 1
ATOM 2882 N N . THR B 1 40 ? -16.062 -8.375 4.652 1 92.88 40 THR B N 1
ATOM 2883 C CA . THR B 1 40 ? -15.891 -8.609 3.225 1 92.88 40 THR B CA 1
ATOM 2884 C C . THR B 1 40 ? -16.453 -9.969 2.826 1 92.88 40 THR B C 1
ATOM 2886 O O . THR B 1 40 ? -16.953 -10.133 1.708 1 92.88 40 THR B O 1
ATOM 2889 N N . ASP B 1 41 ? -16.453 -10.867 3.736 1 89.12 41 ASP B N 1
ATOM 2890 C CA . ASP B 1 41 ? -17.016 -12.188 3.488 1 89.12 41 ASP B CA 1
ATOM 2891 C C . ASP B 1 41 ? -18.547 -12.156 3.59 1 89.12 41 ASP B C 1
ATOM 2893 O O . ASP B 1 41 ? -19.234 -12.977 2.977 1 89.12 41 ASP B O 1
ATOM 2897 N N . ALA B 1 42 ? -19.016 -11.25 4.391 1 91.31 42 ALA B N 1
ATOM 2898 C CA . ALA B 1 42 ? -20.438 -11.203 4.695 1 91.31 42 ALA B CA 1
ATOM 2899 C C . ALA B 1 42 ? -21.219 -10.453 3.609 1 91.31 42 ALA B C 1
ATOM 2901 O O . ALA B 1 42 ? -22.438 -10.578 3.512 1 91.31 42 ALA B O 1
ATOM 2902 N N . ILE B 1 43 ? -20.469 -9.703 2.846 1 89.38 43 ILE B N 1
ATOM 2903 C CA . ILE B 1 43 ? -21.156 -8.945 1.813 1 89.38 43 ILE B CA 1
ATOM 2904 C C . ILE B 1 43 ? -21.109 -9.703 0.489 1 89.38 43 ILE B C 1
ATOM 2906 O O . ILE B 1 43 ? -20.109 -10.344 0.176 1 89.38 43 ILE B O 1
ATOM 2910 N N . THR B 1 44 ? -22.219 -9.836 -0.158 1 78.94 44 THR B N 1
ATOM 2911 C CA . THR B 1 44 ? -22.312 -10.453 -1.474 1 78.94 44 THR B CA 1
ATOM 2912 C C . THR B 1 44 ? -22.438 -9.398 -2.564 1 78.94 44 THR B C 1
ATOM 2914 O O . THR B 1 44 ? -23.328 -8.555 -2.521 1 78.94 44 THR B O 1
ATOM 2917 N N . VAL B 1 45 ? -21.578 -9.57 -3.482 1 78.19 45 VAL B N 1
ATOM 2918 C CA . VAL B 1 45 ? -21.562 -8.586 -4.562 1 78.19 45 VAL B CA 1
ATOM 2919 C C . VAL B 1 45 ? -22.906 -8.594 -5.285 1 78.19 45 VAL B C 1
ATOM 2921 O O . VAL B 1 45 ? -23.422 -9.664 -5.641 1 78.19 45 VAL B O 1
ATOM 2924 N N . GLY B 1 46 ? -23.453 -7.398 -5.426 1 80.31 46 GLY B N 1
ATOM 2925 C CA . GLY B 1 46 ? -24.719 -7.234 -6.145 1 80.31 46 GLY B CA 1
ATOM 2926 C C . GLY B 1 46 ? -25.922 -7.285 -5.238 1 80.31 46 GLY B C 1
ATOM 2927 O O . GLY B 1 46 ? -27.031 -6.887 -5.637 1 80.31 46 GLY B O 1
ATOM 2928 N N . GLU B 1 47 ? -25.719 -7.707 -4.066 1 88.81 47 GLU B N 1
ATOM 2929 C CA . GLU B 1 47 ? -26.844 -7.777 -3.129 1 88.81 47 GLU B CA 1
ATOM 2930 C C . GLU B 1 47 ? -26.781 -6.641 -2.109 1 88.81 47 GLU B C 1
ATOM 2932 O O . GLU B 1 47 ? -25.688 -6.129 -1.813 1 88.81 47 GLU B O 1
ATOM 2937 N N . GLU B 1 48 ? -27.984 -6.363 -1.674 1 95.25 48 GLU B N 1
ATOM 2938 C CA . GLU B 1 48 ? -28.094 -5.332 -0.645 1 95.25 48 GLU B CA 1
ATOM 2939 C C . GLU B 1 48 ? -27.906 -5.926 0.75 1 95.25 48 GLU B C 1
ATOM 2941 O O . GLU B 1 48 ? -28.172 -7.109 0.966 1 95.25 48 GLU B O 1
ATOM 2946 N N . PHE B 1 49 ? -27.406 -5.152 1.663 1 96.56 49 PHE B N 1
ATOM 2947 C CA . PHE B 1 49 ? -27.234 -5.543 3.057 1 96.56 49 PHE B CA 1
ATOM 2948 C C . PHE B 1 49 ? -27.422 -4.352 3.984 1 96.56 49 PHE B C 1
ATOM 2950 O O . PHE B 1 49 ? -27.266 -3.203 3.568 1 96.56 49 PHE B O 1
ATOM 2957 N N . THR B 1 50 ? -27.812 -4.629 5.207 1 96.81 50 THR B N 1
ATOM 2958 C CA . THR B 1 50 ? -28.016 -3.57 6.188 1 96.81 50 THR B CA 1
ATOM 2959 C C . THR B 1 50 ? -26.953 -3.627 7.277 1 96.81 50 THR B C 1
ATOM 2961 O O . THR B 1 50 ? -26.266 -4.637 7.426 1 96.81 50 THR B O 1
ATOM 2964 N N . VAL B 1 51 ? -26.844 -2.545 8.008 1 97.62 51 VAL B N 1
ATOM 2965 C CA . VAL B 1 51 ? -25.953 -2.482 9.172 1 97.62 51 VAL B CA 1
ATOM 2966 C C . VAL B 1 51 ? -26.312 -3.594 10.156 1 97.62 51 VAL B C 1
ATOM 2968 O O . VAL B 1 51 ? -25.438 -4.305 10.648 1 97.62 51 VAL B O 1
ATOM 2971 N N . GLY B 1 52 ? -27.547 -3.76 10.414 1 97.56 52 GLY B N 1
ATOM 2972 C CA . GLY B 1 52 ? -28 -4.766 11.359 1 97.56 52 GLY B CA 1
ATOM 2973 C C . GLY B 1 52 ? -27.656 -6.184 10.938 1 97.56 52 GLY B C 1
ATOM 2974 O O . GLY B 1 52 ? -27.25 -7 11.766 1 97.56 52 GLY B O 1
ATOM 2975 N N . GLU B 1 53 ? -27.844 -6.527 9.664 1 96.81 53 GLU B N 1
ATOM 2976 C CA . GLU B 1 53 ? -27.516 -7.848 9.133 1 96.81 53 GLU B CA 1
ATOM 2977 C C . GLU B 1 53 ? -26.031 -8.141 9.273 1 96.81 53 GLU B C 1
ATOM 2979 O O . GLU B 1 53 ? -25.641 -9.234 9.703 1 96.81 53 GLU B O 1
ATOM 2984 N N . ILE B 1 54 ? -25.203 -7.145 8.953 1 97.25 54 ILE B N 1
ATOM 2985 C CA . ILE B 1 54 ? -23.75 -7.32 9.016 1 97.25 54 ILE B CA 1
ATOM 2986 C C . ILE B 1 54 ? -23.312 -7.461 10.469 1 97.25 54 ILE B C 1
ATOM 2988 O O . ILE B 1 54 ? -22.453 -8.289 10.789 1 97.25 54 ILE B O 1
ATOM 2992 N N . ALA B 1 55 ? -23.891 -6.648 11.336 1 97.69 55 ALA B N 1
ATOM 2993 C CA . ALA B 1 55 ? -23.562 -6.746 12.75 1 97.69 55 ALA B CA 1
ATOM 2994 C C . ALA B 1 55 ? -23.875 -8.141 13.297 1 97.69 55 ALA B C 1
ATOM 2996 O O . ALA B 1 55 ? -23.078 -8.727 14.023 1 97.69 55 ALA B O 1
ATOM 2997 N N . ALA B 1 56 ? -24.938 -8.68 12.922 1 97.31 56 ALA B N 1
ATOM 2998 C CA . ALA B 1 56 ? -25.391 -9.977 13.406 1 97.31 56 ALA B CA 1
ATOM 2999 C C . ALA B 1 56 ? -24.469 -11.094 12.906 1 97.31 56 ALA B C 1
ATOM 3001 O O . ALA B 1 56 ? -24.047 -11.953 13.695 1 97.31 56 ALA B O 1
ATOM 3002 N N . VAL B 1 57 ? -24.156 -11.086 11.641 1 95.94 57 VAL B N 1
ATOM 3003 C CA . VAL B 1 57 ? -23.406 -12.195 11.047 1 95.94 57 VAL B CA 1
ATOM 3004 C C . VAL B 1 57 ? -21.953 -12.148 11.508 1 95.94 57 VAL B C 1
ATOM 3006 O O . VAL B 1 57 ? -21.297 -13.188 11.625 1 95.94 57 VAL B O 1
ATOM 3009 N N . THR B 1 58 ? -21.453 -10.945 11.859 1 96.62 58 THR B N 1
ATOM 3010 C CA . THR B 1 58 ? -20.047 -10.797 12.219 1 96.62 58 THR B CA 1
ATOM 3011 C C . THR B 1 58 ? -19.891 -10.766 13.734 1 96.62 58 THR B C 1
ATOM 3013 O O . THR B 1 58 ? -18.766 -10.781 14.242 1 96.62 58 THR B O 1
ATOM 3016 N N . ASP B 1 59 ? -20.969 -10.719 14.445 1 96.94 59 ASP B N 1
ATOM 3017 C CA . ASP B 1 59 ? -20.953 -10.609 15.906 1 96.94 59 ASP B CA 1
ATOM 3018 C C . ASP B 1 59 ? -20.172 -9.375 16.359 1 96.94 59 ASP B C 1
ATOM 3020 O O . ASP B 1 59 ? -19.25 -9.477 17.156 1 96.94 59 ASP B O 1
ATOM 3024 N N . LEU B 1 60 ? -20.516 -8.211 15.758 1 97.25 60 LEU B N 1
ATOM 3025 C CA . LEU B 1 60 ? -19.906 -6.926 16.078 1 97.25 60 LEU B CA 1
ATOM 3026 C C . LEU B 1 60 ? -20.969 -5.926 16.531 1 97.25 60 LEU B C 1
ATOM 3028 O O . LEU B 1 60 ? -22.141 -6.051 16.156 1 97.25 60 LEU B O 1
ATOM 3032 N N . PRO B 1 61 ? -20.562 -4.988 17.375 1 96.56 61 PRO B N 1
ATOM 3033 C CA . PRO B 1 61 ? -21.516 -3.949 17.766 1 96.56 61 PRO B CA 1
ATOM 3034 C C . PRO B 1 61 ? -22.016 -3.137 16.578 1 96.56 61 PRO B C 1
ATOM 3036 O O . PRO B 1 61 ? -21.234 -2.77 15.695 1 96.56 61 PRO B O 1
ATOM 3039 N N . GLU B 1 62 ? -23.297 -2.846 16.531 1 96.5 62 GLU B N 1
ATOM 3040 C CA . GLU B 1 62 ? -23.953 -2.15 15.43 1 96.5 62 GLU B CA 1
ATOM 3041 C C . GLU B 1 62 ? -23.297 -0.795 15.172 1 96.5 62 GLU B C 1
ATOM 3043 O O . GLU B 1 62 ? -23.109 -0.401 14.016 1 96.5 62 GLU B O 1
ATOM 3048 N N . ASP B 1 63 ? -22.938 -0.087 16.234 1 95.31 63 ASP B N 1
ATOM 3049 C CA . ASP B 1 63 ? -22.359 1.241 16.078 1 95.31 63 ASP B CA 1
ATOM 3050 C C . ASP B 1 63 ? -21.031 1.169 15.336 1 95.31 63 ASP B C 1
ATOM 3052 O O . ASP B 1 63 ? -20.734 2.02 14.492 1 95.31 63 ASP B O 1
ATOM 3056 N N . GLY B 1 64 ? -20.266 0.168 15.734 1 95.75 64 GLY B N 1
ATOM 3057 C CA . GLY B 1 64 ? -19 -0.039 15.055 1 95.75 64 GLY B CA 1
ATOM 3058 C C . GLY B 1 64 ? -19.156 -0.401 13.594 1 95.75 64 GLY B C 1
ATOM 3059 O O . GLY B 1 64 ? -18.438 0.125 12.734 1 95.75 64 GLY B O 1
ATOM 3060 N N . VAL B 1 65 ? -20.094 -1.278 13.305 1 97.25 65 VAL B N 1
ATOM 3061 C CA . VAL B 1 65 ? -20.359 -1.69 11.93 1 97.25 65 VAL B CA 1
ATOM 3062 C C . VAL B 1 65 ? -20.859 -0.494 11.117 1 97.25 65 VAL B C 1
ATOM 3064 O O . VAL B 1 65 ? -20.422 -0.284 9.984 1 97.25 65 VAL B O 1
ATOM 3067 N N . ALA B 1 66 ? -21.734 0.278 11.727 1 97.25 66 ALA B N 1
ATOM 3068 C CA . ALA B 1 66 ? -22.25 1.462 11.055 1 97.25 66 ALA B CA 1
ATOM 3069 C C . ALA B 1 66 ? -21.125 2.422 10.68 1 97.25 66 ALA B C 1
ATOM 3071 O O . ALA B 1 66 ? -21.125 2.967 9.57 1 97.25 66 ALA B O 1
ATOM 3072 N N . GLY B 1 67 ? -20.234 2.668 11.633 1 96.62 67 GLY B N 1
ATOM 3073 C CA . GLY B 1 67 ? -19.109 3.543 11.359 1 96.62 67 GLY B CA 1
ATOM 3074 C C . GLY B 1 67 ? -18.219 3.045 10.234 1 96.62 67 GLY B C 1
ATOM 3075 O O . GLY B 1 67 ? -17.781 3.83 9.398 1 96.62 67 GLY B O 1
ATOM 3076 N N . TYR B 1 68 ? -17.953 1.77 10.281 1 97.75 68 TYR B N 1
ATOM 3077 C CA . TYR B 1 68 ? -17.125 1.185 9.242 1 97.75 68 TYR B CA 1
ATOM 3078 C C . TYR B 1 68 ? -17.812 1.252 7.883 1 97.75 68 TYR B C 1
ATOM 3080 O O . TYR B 1 68 ? -17.188 1.602 6.879 1 97.75 68 TYR B O 1
ATOM 3088 N N . LEU B 1 69 ? -19.078 0.945 7.809 1 97.75 69 LEU B N 1
ATOM 3089 C CA . LEU B 1 69 ? -19.812 0.982 6.547 1 97.75 69 LEU B CA 1
ATOM 3090 C C . LEU B 1 69 ? -19.938 2.412 6.031 1 97.75 69 LEU B C 1
ATOM 3092 O O . LEU B 1 69 ? -19.938 2.643 4.82 1 97.75 69 LEU B O 1
ATOM 3096 N N . GLU B 1 70 ? -20.062 3.354 6.906 1 97.19 70 GLU B N 1
ATOM 3097 C CA . GLU B 1 70 ? -20.031 4.754 6.492 1 97.19 70 GLU B CA 1
ATOM 3098 C C . GLU B 1 70 ? -18.703 5.094 5.805 1 97.19 70 GLU B C 1
ATOM 3100 O O . GLU B 1 70 ? -18.688 5.805 4.801 1 97.19 70 GLU B O 1
ATOM 3105 N N . ALA B 1 71 ? -17.625 4.637 6.359 1 97.81 71 ALA B N 1
ATOM 3106 C CA . ALA B 1 71 ? -16.312 4.875 5.758 1 97.81 71 ALA B CA 1
ATOM 3107 C C . ALA B 1 71 ? -16.234 4.254 4.367 1 97.81 71 ALA B C 1
ATOM 3109 O O . ALA B 1 71 ? -15.711 4.871 3.434 1 97.81 71 ALA B O 1
ATOM 3110 N N . LEU B 1 72 ? -16.734 3.021 4.207 1 97.81 72 LEU B N 1
ATOM 3111 C CA . LEU B 1 72 ? -16.75 2.369 2.902 1 97.81 72 LEU B CA 1
ATOM 3112 C C . LEU B 1 72 ? -17.578 3.166 1.902 1 97.81 72 LEU B C 1
ATOM 3114 O O . LEU B 1 72 ? -17.188 3.32 0.744 1 97.81 72 LEU B O 1
ATOM 3118 N N . GLU B 1 73 ? -18.75 3.59 2.363 1 97.19 73 GLU B N 1
ATOM 3119 C CA . GLU B 1 73 ? -19.641 4.375 1.505 1 97.19 73 GLU B CA 1
ATOM 3120 C C . GLU B 1 73 ? -18.984 5.691 1.095 1 97.19 73 GLU B C 1
ATOM 3122 O O . GLU B 1 73 ? -19.016 6.066 -0.079 1 97.19 73 GLU B O 1
ATOM 3127 N N . SER B 1 74 ? -18.375 6.352 2.074 1 97.12 74 SER B N 1
ATOM 3128 C CA . SER B 1 74 ? -17.688 7.605 1.798 1 97.12 74 SER B CA 1
ATOM 3129 C C . SER B 1 74 ? -16.531 7.398 0.813 1 97.12 74 SER B C 1
ATOM 3131 O O . SER B 1 74 ? -16.25 8.273 -0.004 1 97.12 74 SER B O 1
ATOM 3133 N N . ALA B 1 75 ? -15.914 6.25 0.852 1 97.69 75 ALA B N 1
ATOM 3134 C CA . ALA B 1 75 ? -14.789 5.93 -0.018 1 97.69 75 ALA B CA 1
ATOM 3135 C C . ALA B 1 75 ? -15.266 5.52 -1.407 1 97.69 75 ALA B C 1
ATOM 3137 O O . ALA B 1 75 ? -14.469 5.414 -2.342 1 97.69 75 ALA B O 1
ATOM 3138 N N . GLY B 1 76 ? -16.516 5.262 -1.557 1 96.38 76 GLY B N 1
ATOM 3139 C CA . GLY B 1 76 ? -17.062 4.84 -2.836 1 96.38 76 GLY B CA 1
ATOM 3140 C C . GLY B 1 76 ? -16.906 3.35 -3.088 1 96.38 76 GLY B C 1
ATOM 3141 O O . GLY B 1 76 ? -16.953 2.902 -4.234 1 96.38 76 GLY B O 1
ATOM 3142 N N . ILE B 1 77 ? -16.703 2.57 -2.051 1 96.75 77 ILE B N 1
ATOM 3143 C CA . ILE B 1 77 ? -16.547 1.125 -2.164 1 96.75 77 ILE B CA 1
ATOM 3144 C C . ILE B 1 77 ? -17.906 0.446 -2.127 1 96.75 77 ILE B C 1
ATOM 3146 O O . ILE B 1 77 ? -18.125 -0.577 -2.783 1 96.75 77 ILE 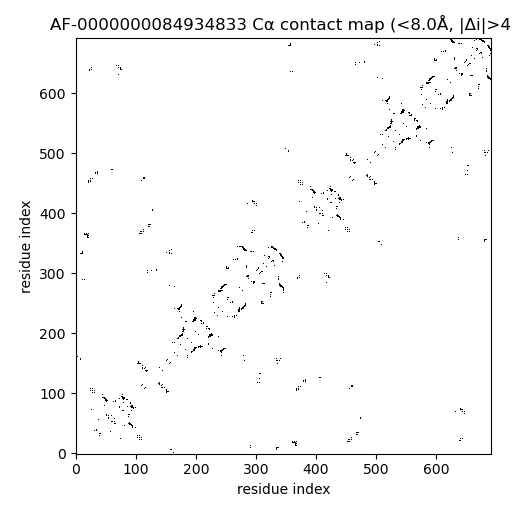B O 1
ATOM 3150 N N . ILE B 1 78 ? -18.766 0.997 -1.34 1 96.88 78 ILE B N 1
ATOM 3151 C CA . ILE B 1 78 ? -20.172 0.624 -1.36 1 96.88 78 ILE B CA 1
ATOM 3152 C C . ILE B 1 78 ? -21.047 1.867 -1.569 1 96.88 78 ILE B C 1
ATOM 3154 O O . ILE B 1 78 ? -20.547 2.994 -1.461 1 96.88 78 ILE B O 1
ATOM 3158 N N . ASP B 1 79 ? -22.281 1.637 -1.912 1 95.94 79 ASP B N 1
ATOM 3159 C CA . ASP B 1 79 ? -23.219 2.732 -2.15 1 95.94 79 ASP B CA 1
ATOM 3160 C C . ASP B 1 79 ? -24.438 2.615 -1.25 1 95.94 79 ASP B C 1
ATOM 3162 O O . ASP B 1 79 ? -24.938 1.511 -1 1 95.94 79 ASP B O 1
ATOM 3166 N N . ALA B 1 80 ? -24.828 3.746 -0.742 1 95.69 80 ALA B N 1
ATOM 3167 C CA . ALA B 1 80 ? -26.141 3.771 -0.096 1 95.69 80 ALA B CA 1
ATOM 3168 C C . ALA B 1 80 ? -27.25 3.473 -1.099 1 95.69 80 ALA B C 1
ATOM 3170 O O . ALA B 1 80 ? -27.203 3.914 -2.248 1 95.69 80 ALA B O 1
ATOM 3171 N N . VAL B 1 81 ? -28.219 2.74 -0.663 1 95.62 81 VAL B N 1
ATOM 3172 C CA . VAL B 1 81 ? -29.359 2.445 -1.527 1 95.62 81 VAL B CA 1
ATOM 3173 C C . VAL B 1 81 ? -30.328 3.629 -1.536 1 95.62 81 VAL B C 1
ATOM 3175 O O . VAL B 1 81 ? -30.797 4.062 -0.482 1 95.62 81 VAL B O 1
ATOM 3178 N N . PRO B 1 82 ? -30.578 4.117 -2.75 1 92.75 82 PRO B N 1
ATOM 3179 C CA . PRO B 1 82 ? -31.5 5.254 -2.807 1 92.75 82 PRO B CA 1
ATOM 3180 C C . PRO B 1 82 ? -32.844 4.953 -2.154 1 92.75 82 PRO B C 1
ATOM 3182 O O . PRO B 1 82 ? -33.438 3.889 -2.389 1 92.75 82 PRO B O 1
ATOM 3185 N N . GLY B 1 83 ? -33.312 5.867 -1.355 1 92.12 83 GLY B N 1
ATOM 3186 C CA . GLY B 1 83 ? -34.625 5.738 -0.744 1 92.12 83 GLY B CA 1
ATOM 3187 C C . GLY B 1 83 ? -34.594 4.926 0.537 1 92.12 83 GLY B C 1
ATOM 3188 O O . GLY B 1 83 ? -35.594 4.887 1.268 1 92.12 83 GLY B O 1
ATOM 3189 N N . ALA B 1 84 ? -33.531 4.258 0.815 1 90.31 84 ALA B N 1
ATOM 3190 C CA . ALA B 1 84 ? -33.438 3.467 2.037 1 90.31 84 ALA B CA 1
ATOM 3191 C C . ALA B 1 84 ? -32.875 4.312 3.191 1 90.31 84 ALA B C 1
ATOM 3193 O O . ALA B 1 84 ? -32.469 5.445 2.986 1 90.31 84 ALA B O 1
ATOM 3194 N N . ALA B 1 85 ? -33.031 3.732 4.375 1 89.5 85 ALA B N 1
ATOM 3195 C CA . ALA B 1 85 ? -32.469 4.387 5.551 1 89.5 85 ALA B CA 1
ATOM 3196 C C . ALA B 1 85 ? -30.953 4.527 5.438 1 89.5 85 ALA B C 1
ATOM 3198 O O . ALA B 1 85 ? -30.281 3.629 4.926 1 89.5 85 ALA B O 1
ATOM 3199 N N . THR B 1 86 ? -30.438 5.625 5.969 1 86.25 86 THR B N 1
ATOM 3200 C CA . THR B 1 86 ? -29 5.863 5.871 1 86.25 86 THR B CA 1
ATOM 3201 C C . THR B 1 86 ? -28.359 5.793 7.25 1 86.25 86 THR B C 1
ATOM 3203 O O . THR B 1 86 ? -27.125 5.902 7.371 1 86.25 86 THR B O 1
ATOM 3206 N N . THR B 1 87 ? -29.203 5.633 8.234 1 87.56 87 THR B N 1
ATOM 3207 C CA . THR B 1 87 ? -28.656 5.578 9.594 1 87.56 87 THR B CA 1
ATOM 3208 C C . THR B 1 87 ? -29.297 4.43 10.375 1 87.56 87 THR B C 1
ATOM 3210 O O . THR B 1 87 ? -30.359 3.934 10.016 1 87.56 87 THR B O 1
ATOM 3213 N N . GLY B 1 88 ? -28.5 4.055 11.383 1 89.56 88 GLY B N 1
ATOM 3214 C CA . GLY B 1 88 ? -29.031 3.02 12.258 1 89.56 88 GLY B CA 1
ATOM 3215 C C . GLY B 1 88 ? -28.922 1.628 11.672 1 89.56 88 GLY B C 1
ATOM 3216 O O . GLY B 1 88 ? -28.328 1.442 10.609 1 89.56 88 GLY B O 1
ATOM 3217 N N . ALA B 1 89 ? -29.531 0.694 12.305 1 92.94 89 ALA B N 1
ATOM 3218 C CA . ALA B 1 89 ? -29.438 -0.715 11.93 1 92.94 89 ALA B CA 1
ATOM 3219 C C . ALA B 1 89 ? -30.062 -0.959 10.562 1 92.94 89 ALA B C 1
ATOM 3221 O O . ALA B 1 89 ? -29.656 -1.886 9.852 1 92.94 89 ALA B O 1
ATOM 3222 N N . SER B 1 90 ? -30.953 -0.073 10.133 1 94.81 90 SER B N 1
ATOM 3223 C CA . SER B 1 90 ? -31.688 -0.281 8.898 1 94.81 90 SER B CA 1
ATOM 3224 C C . SER B 1 90 ? -31 0.388 7.715 1 94.81 90 SER B C 1
ATOM 3226 O O . SER B 1 90 ? -31.438 0.242 6.57 1 94.81 90 SER B O 1
ATOM 3228 N N . ALA B 1 91 ? -29.938 1.105 8 1 96.44 91 ALA B N 1
ATOM 3229 C CA . ALA B 1 91 ? -29.172 1.666 6.887 1 96.44 91 ALA B CA 1
ATOM 3230 C C . ALA B 1 91 ? -28.781 0.579 5.891 1 96.44 91 ALA B C 1
ATOM 3232 O O . ALA B 1 91 ? -28.281 -0.479 6.281 1 96.44 91 ALA B O 1
ATOM 3233 N N . ARG B 1 92 ? -29.016 0.825 4.598 1 96.62 92 ARG B N 1
ATOM 3234 C CA . ARG B 1 92 ? -28.875 -0.2 3.57 1 96.62 92 ARG B CA 1
ATOM 3235 C C . ARG B 1 92 ? -27.844 0.218 2.523 1 96.62 92 ARG B C 1
ATOM 3237 O O . ARG B 1 92 ? -27.828 1.369 2.084 1 96.62 92 ARG B O 1
ATOM 3244 N N . PHE B 1 93 ? -27.016 -0.714 2.178 1 97.62 93 PHE B N 1
ATOM 3245 C CA . PHE B 1 93 ? -25.938 -0.473 1.228 1 97.62 93 PHE B CA 1
ATOM 3246 C C . PHE B 1 93 ? -25.875 -1.589 0.192 1 97.62 93 PHE B C 1
ATOM 3248 O O . PHE B 1 93 ? -26.5 -2.637 0.357 1 97.62 93 PHE B O 1
ATOM 3255 N N . ARG B 1 94 ? -25.203 -1.336 -0.858 1 96.38 94 ARG B N 1
ATOM 3256 C CA . ARG B 1 94 ? -24.812 -2.312 -1.869 1 96.38 94 ARG B CA 1
ATOM 3257 C C . ARG B 1 94 ? -23.375 -2.068 -2.34 1 96.38 94 ARG B C 1
ATOM 3259 O O . ARG B 1 94 ? -22.891 -0.939 -2.281 1 96.38 94 ARG B O 1
ATOM 3266 N N . THR B 1 95 ? -22.75 -3.115 -2.785 1 95.38 95 THR B N 1
ATOM 3267 C CA . THR B 1 95 ? -21.406 -2.938 -3.301 1 95.38 95 THR B CA 1
ATOM 3268 C C . THR B 1 95 ? -21.406 -2.072 -4.559 1 95.38 95 THR B C 1
ATOM 3270 O O . THR B 1 95 ? -22.359 -2.131 -5.352 1 95.38 95 THR B O 1
ATOM 3273 N N . ALA B 1 96 ? -20.359 -1.235 -4.719 1 94.31 96 ALA B N 1
ATOM 3274 C CA . ALA B 1 96 ? -20.203 -0.439 -5.93 1 94.31 96 ALA B CA 1
ATOM 3275 C C . ALA B 1 96 ? -19.953 -1.331 -7.145 1 94.31 96 ALA B C 1
ATOM 3277 O O . ALA B 1 96 ? -19.578 -2.496 -6.996 1 94.31 96 ALA B O 1
ATOM 3278 N N . ALA B 1 97 ? -20.141 -0.792 -8.336 1 92 97 ALA B N 1
ATOM 3279 C CA . ALA B 1 97 ? -20.016 -1.541 -9.586 1 92 97 ALA B CA 1
ATOM 3280 C C . ALA B 1 97 ? -18.594 -2.029 -9.789 1 92 97 ALA B C 1
ATOM 3282 O O . ALA B 1 97 ? -18.359 -3.09 -10.383 1 92 97 ALA B O 1
ATOM 3283 N N . ASP B 1 98 ? -17.688 -1.295 -9.258 1 91.44 98 ASP B N 1
ATOM 3284 C CA . ASP B 1 98 ? -16.297 -1.625 -9.477 1 91.44 98 ASP B CA 1
ATOM 3285 C C . ASP B 1 98 ? -15.68 -2.281 -8.242 1 91.44 98 ASP B C 1
ATOM 3287 O O . ASP B 1 98 ? -14.453 -2.299 -8.078 1 91.44 98 ASP B O 1
ATOM 3291 N N . TYR B 1 99 ? -16.484 -2.855 -7.383 1 94.06 99 TYR B N 1
ATOM 3292 C CA . TYR B 1 99 ? -16.047 -3.461 -6.133 1 94.06 99 TYR B CA 1
ATOM 3293 C C . TYR B 1 99 ? -14.977 -4.523 -6.387 1 94.06 99 TYR B C 1
ATOM 3295 O O . TYR B 1 99 ? -13.953 -4.559 -5.703 1 94.06 99 TYR B O 1
ATOM 3303 N N . ALA B 1 100 ? -15.18 -5.391 -7.352 1 90.56 100 ALA B N 1
ATOM 3304 C CA . ALA B 1 100 ? -14.25 -6.477 -7.652 1 90.56 100 ALA B CA 1
ATOM 3305 C C . ALA B 1 100 ? -12.891 -5.926 -8.078 1 90.56 100 ALA B C 1
ATOM 3307 O O . ALA B 1 100 ? -11.852 -6.469 -7.703 1 90.56 100 ALA B O 1
ATOM 3308 N N . ARG B 1 101 ? -12.938 -4.91 -8.844 1 91.62 101 ARG B N 1
ATOM 3309 C CA . ARG B 1 101 ? -11.703 -4.27 -9.281 1 91.62 101 ARG B CA 1
ATOM 3310 C C . ARG B 1 101 ? -10.961 -3.645 -8.102 1 91.62 101 ARG B C 1
ATOM 3312 O O . ARG B 1 101 ? -9.742 -3.75 -8.008 1 91.62 101 ARG B O 1
ATOM 3319 N N . ILE B 1 102 ? -11.688 -2.979 -7.234 1 93.94 102 ILE B N 1
ATOM 3320 C CA . ILE B 1 102 ? -11.109 -2.344 -6.051 1 93.94 102 ILE B CA 1
ATOM 3321 C C . ILE B 1 102 ? -10.422 -3.393 -5.188 1 93.94 102 ILE B C 1
ATOM 3323 O O . ILE B 1 102 ? -9.281 -3.199 -4.758 1 93.94 102 ILE B O 1
ATOM 3327 N N . GLN B 1 103 ? -11.078 -4.465 -4.988 1 94 103 GLN B N 1
ATOM 3328 C CA . GLN B 1 103 ? -10.531 -5.551 -4.184 1 94 103 GLN B CA 1
ATOM 3329 C C . GLN B 1 103 ? -9.289 -6.148 -4.84 1 94 103 GLN B C 1
ATOM 3331 O O . GLN B 1 103 ? -8.289 -6.418 -4.164 1 94 103 GLN B O 1
ATOM 3336 N N . HIS B 1 104 ? -9.375 -6.328 -6.098 1 93.38 104 HIS B N 1
ATOM 3337 C CA . HIS B 1 104 ? -8.258 -6.852 -6.875 1 93.38 104 HIS B CA 1
ATOM 3338 C C . HIS B 1 104 ? -7.023 -5.969 -6.734 1 93.38 104 HIS B C 1
ATOM 3340 O O . HIS B 1 104 ? -5.934 -6.457 -6.422 1 93.38 104 HIS B O 1
ATOM 3346 N N . GLN B 1 105 ? -7.215 -4.703 -6.883 1 94.94 105 GLN B N 1
ATOM 3347 C CA . GLN B 1 105 ? -6.113 -3.748 -6.793 1 94.94 105 GLN B CA 1
ATOM 3348 C C . GLN B 1 105 ? -5.555 -3.682 -5.375 1 94.94 105 GLN B C 1
ATOM 3350 O O . GLN B 1 105 ? -4.344 -3.559 -5.184 1 94.94 105 GLN B O 1
ATOM 3355 N N . ALA B 1 106 ? -6.434 -3.787 -4.43 1 96.25 106 ALA B N 1
ATOM 3356 C CA . ALA B 1 106 ? -6.023 -3.814 -3.027 1 96.25 106 ALA B CA 1
ATOM 3357 C C . ALA B 1 106 ? -5.109 -5.004 -2.746 1 96.25 106 ALA B C 1
ATOM 3359 O O . ALA B 1 106 ? -4.211 -4.918 -1.905 1 96.25 106 ALA B O 1
ATOM 3360 N N . GLY B 1 107 ? -5.312 -6.039 -3.457 1 96.56 107 GLY B N 1
ATOM 3361 C CA . GLY B 1 107 ? -4.5 -7.234 -3.295 1 96.56 107 GLY B CA 1
ATOM 3362 C C . GLY B 1 107 ? -3.025 -6.996 -3.559 1 96.56 107 GLY B C 1
ATOM 3363 O O . GLY B 1 107 ? -2.17 -7.512 -2.838 1 96.56 107 GLY B O 1
ATOM 3364 N N . TYR B 1 108 ? -2.725 -6.18 -4.547 1 96.69 108 TYR B N 1
ATOM 3365 C CA . TYR B 1 108 ? -1.333 -5.879 -4.863 1 96.69 108 TYR B CA 1
ATOM 3366 C C . TYR B 1 108 ? -0.65 -5.168 -3.701 1 96.69 108 TYR B C 1
ATOM 3368 O O . TYR B 1 108 ? 0.491 -5.484 -3.355 1 96.69 108 TYR B O 1
ATOM 3376 N N . LEU B 1 109 ? -1.371 -4.211 -3.137 1 97.88 109 LEU B N 1
ATOM 3377 C CA . LEU B 1 109 ? -0.803 -3.453 -2.025 1 97.88 109 LEU B CA 1
ATOM 3378 C C . LEU B 1 109 ? -0.667 -4.328 -0.785 1 97.88 109 LEU B C 1
ATOM 3380 O O . LEU B 1 109 ? 0.383 -4.336 -0.138 1 97.88 109 LEU B O 1
ATOM 3384 N N . SER B 1 110 ? -1.687 -5.07 -0.497 1 97.81 110 SER B N 1
ATOM 3385 C CA . SER B 1 110 ? -1.718 -5.902 0.701 1 97.81 110 SER B CA 1
ATOM 3386 C C . SER B 1 110 ? -0.647 -6.988 0.648 1 97.81 110 SER B C 1
ATOM 3388 O O . SER B 1 110 ? 0.041 -7.234 1.641 1 97.81 110 SER B O 1
ATOM 3390 N N . TRP B 1 111 ? -0.489 -7.633 -0.495 1 97.5 111 TRP B N 1
ATOM 3391 C CA . TRP B 1 111 ? 0.514 -8.688 -0.631 1 97.5 111 TRP B CA 1
ATOM 3392 C C . TRP B 1 111 ? 1.922 -8.117 -0.477 1 97.5 111 TRP B C 1
ATOM 3394 O O . TRP B 1 111 ? 2.736 -8.656 0.273 1 97.5 111 TRP B O 1
ATOM 3404 N N . THR B 1 112 ? 2.154 -7.016 -1.121 1 98 112 THR B N 1
ATOM 3405 C CA . THR B 1 112 ? 3.504 -6.469 -1.228 1 98 112 THR B CA 1
ATOM 3406 C C . THR B 1 112 ? 3.934 -5.828 0.09 1 98 112 THR B C 1
ATOM 3408 O O . THR B 1 112 ? 5.059 -6.035 0.547 1 98 112 THR B O 1
ATOM 3411 N N . MET B 1 113 ? 3.029 -5.117 0.705 1 96.75 113 MET B N 1
ATOM 3412 C CA . MET B 1 113 ? 3.416 -4.262 1.824 1 96.75 113 MET B CA 1
ATOM 3413 C C . MET B 1 113 ? 3.129 -4.945 3.156 1 96.75 113 MET B C 1
ATOM 3415 O O . MET B 1 113 ? 3.861 -4.75 4.129 1 96.75 113 MET B O 1
ATOM 3419 N N . ASN B 1 114 ? 2.088 -5.797 3.182 1 95.88 114 ASN B N 1
ATOM 3420 C CA . ASN B 1 114 ? 1.641 -6.258 4.492 1 95.88 114 ASN B CA 1
ATOM 3421 C C . ASN B 1 114 ? 1.869 -7.758 4.668 1 95.88 114 ASN B C 1
ATOM 3423 O O . ASN B 1 114 ? 2.344 -8.203 5.715 1 95.88 114 ASN B O 1
ATOM 3427 N N . ALA B 1 115 ? 1.524 -8.531 3.656 1 95.75 115 ALA B N 1
ATOM 3428 C CA . ALA B 1 115 ? 1.802 -9.961 3.76 1 95.75 115 ALA B CA 1
ATOM 3429 C C . ALA B 1 115 ? 3.299 -10.219 3.912 1 95.75 115 ALA B C 1
ATOM 3431 O O . ALA B 1 115 ? 3.705 -11.148 4.605 1 95.75 115 ALA B O 1
ATOM 3432 N N . ASN B 1 116 ? 4.094 -9.359 3.322 1 96.12 116 ASN B N 1
ATOM 3433 C CA . ASN B 1 116 ? 5.547 -9.492 3.322 1 96.12 116 ASN B CA 1
ATOM 3434 C C . ASN B 1 116 ? 6.211 -8.461 4.23 1 96.12 116 ASN B C 1
ATOM 3436 O O . ASN B 1 116 ? 7.41 -8.219 4.121 1 96.12 116 ASN B O 1
ATOM 3440 N N . ARG B 1 117 ? 5.492 -7.934 5.18 1 94.88 117 ARG B N 1
ATOM 3441 C CA . ARG B 1 117 ? 5.934 -6.836 6.031 1 94.88 117 ARG B CA 1
ATOM 3442 C C . ARG B 1 117 ? 7.191 -7.219 6.809 1 94.88 117 ARG B C 1
ATOM 3444 O O . ARG B 1 117 ? 8.094 -6.395 6.988 1 94.88 117 ARG B O 1
ATOM 3451 N N . PRO B 1 118 ? 7.355 -8.461 7.312 1 94 118 PRO B N 1
ATOM 3452 C CA . PRO B 1 118 ? 8.562 -8.828 8.062 1 94 118 PRO B CA 1
ATOM 3453 C C . PRO B 1 118 ? 9.836 -8.672 7.234 1 94 118 PRO B C 1
ATOM 3455 O O . PRO B 1 118 ? 10.898 -8.367 7.785 1 94 118 PRO B O 1
ATOM 3458 N N . PHE B 1 119 ? 9.734 -8.836 5.922 1 94.81 119 PHE B N 1
ATOM 3459 C CA . PHE B 1 119 ? 10.883 -8.656 5.047 1 94.81 119 PHE B CA 1
ATOM 3460 C C . PHE B 1 119 ? 11.305 -7.191 5.004 1 94.81 119 PHE B C 1
ATOM 3462 O O . PHE B 1 119 ? 12.5 -6.879 5.09 1 94.81 119 PHE B O 1
ATOM 3469 N N . ILE B 1 120 ? 10.305 -6.328 4.93 1 95.5 120 ILE B N 1
ATOM 3470 C CA . ILE B 1 120 ? 10.555 -4.895 4.848 1 95.5 120 ILE B CA 1
ATOM 3471 C C . ILE B 1 120 ? 11.125 -4.395 6.172 1 95.5 120 ILE B C 1
ATOM 3473 O O . ILE B 1 120 ? 12.148 -3.699 6.195 1 95.5 120 ILE B O 1
ATOM 3477 N N . GLU B 1 121 ? 10.562 -4.824 7.246 1 93.5 121 GLU B N 1
ATOM 3478 C CA . GLU B 1 121 ? 10.922 -4.359 8.578 1 93.5 121 GLU B CA 1
ATOM 3479 C C . GLU B 1 121 ? 12.312 -4.859 8.984 1 93.5 121 GLU B C 1
ATOM 3481 O O . GLU B 1 121 ? 13.016 -4.199 9.742 1 93.5 121 GLU B O 1
ATOM 3486 N N . ASN B 1 122 ? 12.695 -5.984 8.453 1 94.38 122 ASN B N 1
ATOM 3487 C CA . ASN B 1 122 ? 13.945 -6.594 8.883 1 94.38 122 ASN B CA 1
ATOM 3488 C C . ASN B 1 122 ? 14.961 -6.645 7.746 1 94.38 122 ASN B C 1
ATOM 3490 O O . ASN B 1 122 ? 15.844 -7.504 7.734 1 94.38 122 ASN B O 1
ATOM 3494 N N . ALA B 1 123 ? 14.812 -5.805 6.805 1 95.06 123 ALA B N 1
ATOM 3495 C CA . ALA B 1 123 ? 15.688 -5.785 5.633 1 95.06 123 ALA B CA 1
ATOM 3496 C C . ALA B 1 123 ? 17.156 -5.711 6.043 1 95.06 123 ALA B C 1
ATOM 3498 O O . ALA B 1 123 ? 18 -6.395 5.465 1 95.06 123 ALA B O 1
ATOM 3499 N N . ARG B 1 124 ? 17.469 -4.91 7.062 1 95.25 124 ARG B N 1
ATOM 3500 C CA . ARG B 1 124 ? 18.859 -4.746 7.488 1 95.25 124 ARG B CA 1
ATOM 3501 C C . ARG B 1 124 ? 19.422 -6.055 8.031 1 95.25 124 ARG B C 1
ATOM 3503 O O . ARG B 1 124 ? 20.562 -6.41 7.738 1 95.25 124 ARG B O 1
ATOM 3510 N N . ALA B 1 125 ? 18.656 -6.738 8.805 1 93.75 125 ALA B N 1
ATOM 3511 C CA . ALA B 1 125 ? 19.094 -8.016 9.367 1 93.75 125 ALA B CA 1
ATOM 3512 C C . ALA B 1 125 ? 19.406 -9.016 8.258 1 93.75 125 ALA B C 1
ATOM 3514 O O . ALA B 1 125 ? 20.391 -9.758 8.344 1 93.75 125 ALA B O 1
ATOM 3515 N N . TYR B 1 126 ? 18.641 -9.023 7.227 1 91.56 126 TYR B N 1
ATOM 3516 C CA . TYR B 1 126 ? 18.844 -9.961 6.125 1 91.56 126 TYR B CA 1
ATOM 3517 C C . TYR B 1 126 ? 20.094 -9.609 5.328 1 91.56 126 TYR B C 1
ATOM 3519 O O . TYR B 1 126 ? 20.766 -10.492 4.789 1 91.56 126 TYR B O 1
ATOM 3527 N N . LEU B 1 127 ? 20.375 -8.32 5.242 1 93.06 127 LEU B N 1
ATOM 3528 C CA . LEU B 1 127 ? 21.562 -7.918 4.496 1 93.06 127 LEU B CA 1
ATOM 3529 C C . LEU B 1 127 ? 22.828 -8.141 5.316 1 93.06 127 LEU B C 1
ATOM 3531 O O . LEU B 1 127 ? 23.875 -8.484 4.77 1 93.06 127 LEU B O 1
ATOM 3535 N N . THR B 1 128 ? 22.75 -7.992 6.605 1 94.19 128 THR B N 1
ATOM 3536 C CA . THR B 1 128 ? 23.938 -8.07 7.449 1 94.19 128 THR B CA 1
ATOM 3537 C C . THR B 1 128 ? 24.219 -9.516 7.848 1 94.19 128 THR B C 1
ATOM 3539 O O . THR B 1 128 ? 25.344 -9.852 8.234 1 94.19 128 THR B O 1
ATOM 3542 N N . GLU B 1 129 ? 23.219 -10.336 7.785 1 90.56 129 GLU B N 1
ATOM 3543 C CA . GLU B 1 129 ? 23.344 -11.758 8.078 1 90.56 129 GLU B CA 1
ATOM 3544 C C . GLU B 1 129 ? 22.875 -12.609 6.906 1 90.56 129 GLU B C 1
ATOM 3546 O O . GLU B 1 129 ? 21.844 -13.289 7.004 1 90.56 129 GLU B O 1
ATOM 3551 N N . PRO B 1 130 ? 23.641 -12.68 5.945 1 79.5 130 PRO B N 1
ATOM 3552 C CA . PRO B 1 130 ? 23.203 -13.367 4.73 1 79.5 130 PRO B CA 1
ATOM 3553 C C . PRO B 1 130 ? 22.875 -14.844 4.969 1 79.5 130 PRO B C 1
ATOM 3555 O O . PRO B 1 130 ? 22.109 -15.445 4.207 1 79.5 130 PRO B O 1
ATOM 3558 N N . GLY B 1 131 ? 23.391 -15.406 6.016 1 79.44 131 GLY B N 1
ATOM 3559 C CA . GLY B 1 131 ? 23.125 -16.797 6.332 1 79.44 131 GLY B CA 1
ATOM 3560 C C . GLY B 1 131 ? 21.891 -17 7.188 1 79.44 131 GLY B C 1
ATOM 3561 O O . GLY B 1 131 ? 21.562 -18.125 7.57 1 79.44 131 GLY B O 1
ATOM 3562 N N . ARG B 1 132 ? 21.219 -15.961 7.418 1 79.69 132 ARG B N 1
ATOM 3563 C CA . ARG B 1 132 ? 20.016 -16.062 8.234 1 79.69 132 ARG B CA 1
ATOM 3564 C C . ARG B 1 132 ? 18.984 -16.984 7.586 1 79.69 132 ARG B C 1
ATOM 3566 O O . ARG B 1 132 ? 18.75 -16.922 6.379 1 79.69 132 ARG B O 1
ATOM 3573 N N . PRO B 1 133 ? 18.422 -17.812 8.438 1 77.12 133 PRO B N 1
ATOM 3574 C CA . PRO B 1 133 ? 17.422 -18.734 7.895 1 77.12 133 PRO B CA 1
ATOM 3575 C C . PRO B 1 133 ? 16.156 -18.031 7.414 1 77.12 133 PRO B C 1
ATOM 3577 O O . PRO B 1 133 ? 15.797 -16.984 7.949 1 77.12 133 PRO B O 1
ATOM 3580 N N . THR B 1 134 ? 15.477 -18.484 6.398 1 75.38 134 THR B N 1
ATOM 3581 C CA . THR B 1 134 ? 14.25 -17.938 5.82 1 75.38 134 THR B CA 1
ATOM 3582 C C . THR B 1 134 ? 13.141 -17.891 6.867 1 75.38 134 THR B C 1
ATOM 3584 O O . THR B 1 134 ? 12.242 -17.047 6.785 1 75.38 134 THR B O 1
ATOM 3587 N N . GLY B 1 135 ? 13.312 -18.625 7.902 1 77.5 135 GLY B N 1
ATOM 3588 C CA . GLY B 1 135 ? 12.242 -18.734 8.883 1 77.5 135 GLY B CA 1
ATOM 3589 C C . GLY B 1 135 ? 12.43 -17.781 10.062 1 77.5 135 GLY B C 1
ATOM 3590 O O . GLY B 1 135 ? 11.562 -17.719 10.938 1 77.5 135 GLY B O 1
ATOM 3591 N N . ALA B 1 136 ? 13.359 -16.953 9.992 1 78.88 136 ALA B N 1
ATOM 3592 C CA . ALA B 1 136 ? 13.617 -16.047 11.109 1 78.88 136 ALA B CA 1
ATOM 3593 C C . ALA B 1 136 ? 12.508 -15 11.227 1 78.88 136 ALA B C 1
ATOM 3595 O O . ALA B 1 136 ? 12.094 -14.648 12.336 1 78.88 136 ALA B O 1
ATOM 3596 N N . TYR B 1 137 ? 12.047 -14.539 10.062 1 86.12 137 TYR B N 1
ATOM 3597 C CA . TYR B 1 137 ? 10.93 -13.609 9.984 1 86.12 137 TYR B CA 1
ATOM 3598 C C . TYR B 1 137 ? 9.891 -14.094 8.977 1 86.12 137 TYR B C 1
ATOM 3600 O O . TYR B 1 137 ? 10.039 -13.898 7.77 1 86.12 137 TYR B O 1
ATOM 3608 N N . THR B 1 138 ? 8.891 -14.625 9.516 1 86.06 138 THR B N 1
ATOM 3609 C CA . THR B 1 138 ? 7.91 -15.281 8.656 1 86.06 138 THR B CA 1
ATOM 3610 C C . THR B 1 138 ? 6.859 -14.289 8.172 1 86.06 138 THR B C 1
ATOM 3612 O O . THR B 1 138 ? 6.422 -13.422 8.93 1 86.06 138 THR B O 1
ATOM 3615 N N . ARG B 1 139 ? 6.551 -14.469 6.918 1 89.81 139 ARG B N 1
ATOM 3616 C CA . ARG B 1 139 ? 5.441 -13.695 6.363 1 89.81 139 ARG B CA 1
ATOM 3617 C C . ARG B 1 139 ? 4.129 -14.055 7.051 1 89.81 139 ARG B C 1
ATOM 3619 O O . ARG B 1 139 ? 4.035 -15.07 7.734 1 89.81 139 ARG B O 1
ATOM 3626 N N . ASP B 1 140 ? 3.18 -13.141 6.906 1 88.12 140 ASP B N 1
ATOM 3627 C CA . ASP B 1 140 ? 1.833 -13.391 7.414 1 88.12 140 ASP B CA 1
ATOM 3628 C C . ASP B 1 140 ? 1.06 -14.312 6.477 1 88.12 140 ASP B C 1
ATOM 3630 O O . ASP B 1 140 ? 0.427 -13.852 5.523 1 88.12 140 ASP B O 1
ATOM 3634 N N . GLY B 1 141 ? 1.046 -15.602 6.828 1 86 141 GLY B N 1
ATOM 3635 C CA . GLY B 1 141 ? 0.46 -16.609 5.965 1 86 141 GLY B CA 1
ATOM 3636 C C . GLY B 1 141 ? -0.989 -16.328 5.613 1 86 141 GLY B C 1
ATOM 3637 O O . GLY B 1 141 ? -1.409 -16.531 4.473 1 86 141 GLY B O 1
ATOM 3638 N N . ARG B 1 142 ? -1.744 -15.938 6.566 1 85.75 142 ARG B N 1
ATOM 3639 C CA . ARG B 1 142 ? -3.143 -15.602 6.324 1 85.75 142 ARG B CA 1
ATOM 3640 C C . ARG B 1 142 ? -3.266 -14.461 5.32 1 85.75 142 ARG B C 1
ATOM 3642 O O . ARG B 1 142 ? -4.062 -14.531 4.383 1 85.75 142 ARG B O 1
ATOM 3649 N N . GLN B 1 143 ? -2.473 -13.43 5.523 1 92 143 GLN B N 1
ATOM 3650 C CA . GLN B 1 143 ? -2.529 -12.273 4.633 1 92 143 GLN B CA 1
ATOM 3651 C C . GLN B 1 143 ? -2.008 -12.625 3.242 1 92 143 GLN B C 1
ATOM 3653 O O . GLN B 1 143 ? -2.484 -12.086 2.24 1 92 143 GLN B O 1
ATOM 3658 N N . VAL B 1 144 ? -1.024 -13.531 3.176 1 92.25 144 VAL B N 1
ATOM 3659 C CA . VAL B 1 144 ? -0.549 -14.016 1.883 1 92.25 144 VAL B CA 1
ATOM 3660 C C . VAL B 1 144 ? -1.695 -14.68 1.126 1 92.25 144 VAL B C 1
ATOM 3662 O O . VAL B 1 144 ? -1.929 -14.383 -0.048 1 92.25 144 VAL B O 1
ATOM 3665 N N . ALA B 1 145 ? -2.42 -15.5 1.802 1 87.69 145 ALA B N 1
ATOM 3666 C CA . ALA B 1 145 ? -3.512 -16.234 1.171 1 87.69 145 ALA B CA 1
ATOM 3667 C C . ALA B 1 145 ? -4.598 -15.297 0.668 1 87.69 145 ALA B C 1
ATOM 3669 O O . ALA B 1 145 ? -5.02 -15.383 -0.487 1 87.69 145 ALA B O 1
ATOM 3670 N N . ILE B 1 146 ? -4.988 -14.375 1.47 1 90.62 146 ILE B N 1
ATOM 3671 C CA . ILE B 1 146 ? -6.09 -13.469 1.153 1 90.62 146 ILE B CA 1
ATOM 3672 C C . ILE B 1 146 ? -5.672 -12.523 0.028 1 90.62 146 ILE B C 1
ATOM 3674 O O . ILE B 1 146 ? -6.406 -12.352 -0.948 1 90.62 146 ILE B O 1
ATOM 3678 N N . SER B 1 147 ? -4.527 -11.914 0.167 1 95 147 SER B N 1
ATOM 3679 C CA . SER B 1 147 ? -4.074 -10.953 -0.835 1 95 147 SER B CA 1
ATOM 3680 C C . SER B 1 147 ? -3.793 -11.641 -2.168 1 95 147 SER B C 1
ATOM 3682 O O . SER B 1 147 ? -4.043 -11.062 -3.23 1 95 147 SER B O 1
ATOM 3684 N N . SER B 1 148 ? -3.281 -12.852 -2.154 1 93.06 148 SER B N 1
ATOM 3685 C CA . SER B 1 148 ? -3.068 -13.617 -3.381 1 93.06 148 SER B CA 1
ATOM 3686 C C . SER B 1 148 ? -4.391 -13.914 -4.082 1 93.06 148 SER B C 1
ATOM 3688 O O . SER B 1 148 ? -4.473 -13.844 -5.312 1 93.06 148 SER B O 1
ATOM 3690 N N . GLN B 1 149 ? -5.355 -14.297 -3.301 1 90.25 149 GLN B N 1
ATOM 3691 C CA . GLN B 1 149 ? -6.688 -14.523 -3.855 1 90.25 149 GLN B CA 1
ATOM 3692 C C . GLN B 1 149 ? -7.23 -13.258 -4.516 1 90.25 149 GLN B C 1
ATOM 3694 O O . GLN B 1 149 ? -7.781 -13.32 -5.617 1 90.25 149 GLN B O 1
ATOM 3699 N N . TRP B 1 150 ? -7.098 -12.133 -3.842 1 93.31 150 TRP B N 1
ATOM 3700 C CA . TRP B 1 150 ? -7.586 -10.859 -4.371 1 93.31 150 TRP B CA 1
ATOM 3701 C C . TRP B 1 150 ? -6.871 -10.5 -5.672 1 93.31 150 TRP B C 1
ATOM 3703 O O . TRP B 1 150 ? -7.516 -10.141 -6.66 1 93.31 150 TRP B O 1
ATOM 3713 N N . MET B 1 151 ? -5.57 -10.656 -5.695 1 92.62 151 MET B N 1
ATOM 3714 C CA . MET B 1 151 ? -4.789 -10.367 -6.898 1 92.62 151 MET B CA 1
ATOM 3715 C C . MET B 1 151 ? -5.148 -11.336 -8.023 1 92.62 151 MET B C 1
ATOM 3717 O O . MET B 1 151 ? -5.375 -10.914 -9.156 1 92.62 151 MET B O 1
ATOM 3721 N N . GLY B 1 152 ? -5.23 -12.531 -7.688 1 89.94 152 GLY B N 1
ATOM 3722 C CA . GLY B 1 152 ? -5.328 -13.602 -8.672 1 89.94 152 GLY B CA 1
ATOM 3723 C C . GLY B 1 152 ? -6.703 -13.703 -9.305 1 89.94 152 GLY B C 1
ATOM 3724 O O . GLY B 1 152 ? -6.84 -14.188 -10.43 1 89.94 152 GLY B O 1
ATOM 3725 N N . ALA B 1 153 ? -7.695 -13.219 -8.594 1 86 153 ALA B N 1
ATOM 3726 C CA . ALA B 1 153 ? -9.07 -13.352 -9.062 1 86 153 ALA B CA 1
ATOM 3727 C C . ALA B 1 153 ? -9.234 -12.758 -10.453 1 86 153 ALA B C 1
ATOM 3729 O O . ALA B 1 153 ? -10.016 -13.266 -11.266 1 86 153 ALA B O 1
ATOM 3730 N N . GLU B 1 154 ? -8.391 -11.773 -10.75 1 86.06 154 GLU B N 1
ATOM 3731 C CA . GLU B 1 154 ? -8.531 -11.117 -12.047 1 86.06 154 GLU B CA 1
ATOM 3732 C C . GLU B 1 154 ? -7.246 -11.211 -12.859 1 86.06 154 GLU B C 1
ATOM 3734 O O . GLU B 1 154 ? -7.254 -11 -14.07 1 86.06 154 GLU B O 1
ATOM 3739 N N . ALA B 1 155 ? -6.207 -11.578 -12.211 1 85.62 155 ALA B N 1
ATOM 3740 C CA . ALA B 1 155 ? -4.949 -11.32 -12.906 1 85.62 155 ALA B CA 1
ATOM 3741 C C . ALA B 1 155 ? -4.281 -12.625 -13.336 1 85.62 155 ALA B C 1
ATOM 3743 O O . ALA B 1 155 ? -3.539 -12.656 -14.32 1 85.62 155 ALA B O 1
ATOM 3744 N N . PHE B 1 156 ? -4.41 -13.672 -12.648 1 81.81 156 PHE B N 1
ATOM 3745 C CA . PHE B 1 156 ? -3.688 -14.836 -13.156 1 81.81 156 PHE B CA 1
ATOM 3746 C C . PHE B 1 156 ? -4.574 -16.078 -13.133 1 81.81 156 PHE B C 1
ATOM 3748 O O . PHE B 1 156 ? -4.391 -16.984 -13.938 1 81.81 156 PHE B O 1
ATOM 3755 N N . TYR B 1 157 ? -5.598 -16.203 -12.422 1 85.19 157 TYR B N 1
ATOM 3756 C CA . TYR B 1 157 ? -6.426 -17.406 -12.383 1 85.19 157 TYR B CA 1
ATOM 3757 C C . TYR B 1 157 ? -7.27 -17.531 -13.648 1 85.19 157 TYR B C 1
ATOM 3759 O O . TYR B 1 157 ? -7.391 -18.625 -14.219 1 85.19 157 TYR B O 1
ATOM 3767 N N . PRO B 1 158 ? -7.75 -16.469 -14.133 1 86 158 PRO B N 1
ATOM 3768 C CA . PRO B 1 158 ? -8.648 -16.578 -15.281 1 86 158 PRO B CA 1
ATOM 3769 C C . PRO B 1 158 ? -7.957 -17.156 -16.516 1 86 158 PRO B C 1
ATOM 3771 O O . PRO B 1 158 ? -8.547 -17.953 -17.25 1 86 158 PRO B O 1
ATOM 3774 N N . ALA B 1 159 ? -6.754 -16.766 -16.75 1 88.06 159 ALA B N 1
ATOM 3775 C CA . ALA B 1 159 ? -6.035 -17.266 -17.922 1 88.06 159 ALA B CA 1
ATOM 3776 C C . ALA B 1 159 ? -5.816 -18.781 -17.812 1 88.06 159 ALA B C 1
ATOM 3778 O O . ALA B 1 159 ? -5.965 -19.5 -18.812 1 88.06 159 ALA B O 1
ATOM 3779 N N . ALA B 1 160 ? -5.398 -19.203 -16.672 1 91.62 160 ALA B N 1
ATOM 3780 C CA . ALA B 1 160 ? -5.199 -20.625 -16.453 1 91.62 160 ALA B CA 1
ATOM 3781 C C . ALA B 1 160 ? -6.512 -21.391 -16.594 1 91.62 160 ALA B C 1
ATOM 3783 O O . ALA B 1 160 ? -6.559 -22.438 -17.234 1 91.62 160 ALA B O 1
ATOM 3784 N N . LEU B 1 161 ? -7.566 -20.875 -16.016 1 93 161 LEU B N 1
ATOM 3785 C CA . LEU B 1 161 ? -8.875 -21.516 -16.078 1 93 161 LEU B CA 1
ATOM 3786 C C . LEU B 1 161 ? -9.375 -21.578 -17.516 1 93 161 LEU B C 1
ATOM 3788 O O . LEU B 1 161 ? -9.906 -22.609 -17.953 1 93 161 LEU B O 1
ATOM 3792 N N . ASP B 1 162 ? -9.227 -20.516 -18.188 1 91.81 162 ASP B N 1
ATOM 3793 C CA . ASP B 1 162 ? -9.656 -20.484 -19.578 1 91.81 162 ASP B CA 1
ATOM 3794 C C . ASP B 1 162 ? -8.945 -21.547 -20.406 1 91.81 162 ASP B C 1
ATOM 3796 O O . ASP B 1 162 ? -9.562 -22.219 -21.219 1 91.81 162 ASP B O 1
ATOM 3800 N N . ALA B 1 163 ? -7.656 -21.641 -20.234 1 92 163 ALA B N 1
ATOM 3801 C CA . ALA B 1 163 ? -6.871 -22.641 -20.938 1 92 163 ALA B CA 1
ATOM 3802 C C . ALA B 1 163 ? -7.34 -24.062 -20.578 1 92 163 ALA B C 1
ATOM 3804 O O . ALA B 1 163 ? -7.465 -24.922 -21.469 1 92 163 ALA B O 1
ATOM 3805 N N . ILE B 1 164 ? -7.59 -24.266 -19.344 1 94.44 164 ILE B N 1
ATOM 3806 C CA . ILE B 1 164 ? -8.016 -25.578 -18.859 1 94.44 164 ILE B CA 1
ATOM 3807 C C . ILE B 1 164 ? -9.406 -25.906 -19.406 1 94.44 164 ILE B C 1
ATOM 3809 O O . ILE B 1 164 ? -9.648 -27.016 -19.859 1 94.44 164 ILE B O 1
ATOM 3813 N N . PHE B 1 165 ? -10.281 -24.938 -19.391 1 94.69 165 PHE B N 1
ATOM 3814 C CA . PHE B 1 165 ? -11.648 -25.125 -19.859 1 94.69 165 PHE B CA 1
ATOM 3815 C C . PHE B 1 165 ? -11.672 -25.516 -21.328 1 94.69 165 PHE B C 1
ATOM 3817 O O . PHE B 1 165 ? -12.453 -26.359 -21.75 1 94.69 165 PHE B O 1
ATOM 3824 N N . ARG B 1 166 ? -10.836 -24.906 -22.031 1 93.12 166 ARG B N 1
ATOM 3825 C CA . ARG B 1 166 ? -10.781 -25.188 -23.453 1 93.12 166 ARG B CA 1
ATOM 3826 C C . ARG B 1 166 ? -10.359 -26.625 -23.734 1 93.12 166 ARG B C 1
ATOM 3828 O O . ARG B 1 166 ? -10.711 -27.203 -24.766 1 93.12 166 ARG B O 1
ATOM 3835 N N . LEU B 1 167 ? -9.633 -27.219 -22.828 1 94 167 LEU B N 1
ATOM 3836 C CA . LEU B 1 167 ? -9.133 -28.578 -22.984 1 94 167 LEU B CA 1
ATOM 3837 C C . LEU B 1 167 ? -10.195 -29.594 -22.562 1 94 167 LEU B C 1
ATOM 3839 O O . LEU B 1 167 ? -10.062 -30.781 -22.859 1 94 167 LEU B O 1
ATOM 3843 N N . GLU B 1 168 ? -11.234 -29.141 -21.875 1 95.19 168 GLU B N 1
ATOM 3844 C CA . GLU B 1 168 ? -12.328 -30 -21.422 1 95.19 168 GLU B CA 1
ATOM 3845 C C . GLU B 1 168 ? -11.812 -31.266 -20.766 1 95.19 168 GLU B C 1
ATOM 3847 O O . GLU B 1 168 ? -12.148 -32.375 -21.188 1 95.19 168 GLU B O 1
ATOM 3852 N N . PRO B 1 169 ? -11.062 -31.094 -19.75 1 97.25 169 PRO B N 1
ATOM 3853 C CA . PRO B 1 169 ? -10.391 -32.25 -19.188 1 97.25 169 PRO B CA 1
ATOM 3854 C C . PRO B 1 169 ? -11.359 -33.25 -18.531 1 97.25 169 PRO B C 1
ATOM 3856 O O . PRO B 1 169 ? -12.281 -32.844 -17.828 1 97.25 169 PRO B O 1
ATOM 3859 N N . GLY B 1 170 ? -11.133 -34.562 -18.828 1 98.06 170 GLY B N 1
ATOM 3860 C CA . GLY B 1 170 ? -11.797 -35.594 -18.062 1 98.06 170 GLY B CA 1
ATOM 3861 C C . GLY B 1 170 ? -11.195 -35.812 -16.688 1 98.06 170 GLY B C 1
ATOM 3862 O O . GLY B 1 170 ? -11.922 -36.031 -15.711 1 98.06 170 GLY B O 1
ATOM 3863 N N . HIS B 1 171 ? -9.93 -35.719 -16.578 1 98.69 171 HIS B N 1
ATOM 3864 C CA . HIS B 1 171 ? -9.18 -35.875 -15.328 1 98.69 171 HIS B CA 1
ATOM 3865 C C . HIS B 1 171 ? -8.094 -34.812 -15.203 1 98.69 171 HIS B C 1
ATOM 3867 O O . HIS B 1 171 ? -7.25 -34.688 -16.094 1 98.69 171 HIS B O 1
ATOM 3873 N N . ILE B 1 172 ? -8.148 -34.031 -14.117 1 98.75 172 ILE B N 1
ATOM 3874 C CA . ILE B 1 172 ? -7.223 -32.906 -13.93 1 98.75 172 ILE B CA 1
ATOM 3875 C C . ILE B 1 172 ? -6.52 -33.062 -12.578 1 98.75 172 ILE B C 1
ATOM 3877 O O . ILE B 1 172 ? -7.129 -33.5 -11.602 1 98.75 172 ILE B O 1
ATOM 3881 N N . VAL B 1 173 ? -5.262 -32.688 -12.57 1 98.81 173 VAL B N 1
ATOM 3882 C CA . VAL B 1 173 ? -4.449 -32.656 -11.359 1 98.81 173 VAL B CA 1
ATOM 3883 C C . VAL B 1 173 ? -3.9 -31.266 -11.117 1 98.81 173 VAL B C 1
ATOM 3885 O O . VAL B 1 173 ? -3.5 -30.578 -12.062 1 98.81 173 VAL B O 1
ATOM 3888 N N . ASP B 1 174 ? -3.936 -30.797 -9.859 1 98.69 174 ASP B N 1
ATOM 3889 C CA . ASP B 1 174 ? -3.334 -29.531 -9.469 1 98.69 174 ASP B CA 1
ATOM 3890 C C . ASP B 1 174 ? -2.268 -29.734 -8.391 1 98.69 174 ASP B C 1
ATOM 3892 O O . ASP B 1 174 ? -2.564 -30.234 -7.305 1 98.69 174 ASP B O 1
ATOM 3896 N N . LEU B 1 175 ? -1.027 -29.391 -8.719 1 98.5 175 LEU B N 1
ATOM 3897 C CA . LEU B 1 175 ? 0.104 -29.469 -7.805 1 98.5 175 LEU B CA 1
ATOM 3898 C C . LEU B 1 175 ? 0.243 -28.172 -7.004 1 98.5 175 LEU B C 1
ATOM 3900 O O . LEU B 1 175 ? 0.336 -27.094 -7.582 1 98.5 175 LEU B O 1
ATOM 3904 N N . GLY B 1 176 ? 0.333 -28.297 -5.688 1 96.94 176 GLY B N 1
ATOM 3905 C CA . GLY B 1 176 ? 0.22 -27.109 -4.855 1 96.94 176 GLY B CA 1
ATOM 3906 C C . GLY B 1 176 ? -1.157 -26.469 -4.902 1 96.94 176 GLY B C 1
ATOM 3907 O O . GLY B 1 176 ? -1.284 -25.266 -5.129 1 96.94 176 GLY B O 1
ATOM 3908 N N . ALA B 1 177 ? -2.15 -27.266 -4.598 1 96.5 177 ALA B N 1
ATOM 3909 C CA . ALA B 1 177 ? -3.525 -26.922 -4.961 1 96.5 177 ALA B CA 1
ATOM 3910 C C . ALA B 1 177 ? -4.164 -26.031 -3.902 1 96.5 177 ALA B C 1
ATOM 3912 O O . ALA B 1 177 ? -5.211 -25.422 -4.145 1 96.5 177 ALA B O 1
ATOM 3913 N N . GLY B 1 178 ? -3.498 -25.891 -2.715 1 93.25 178 GLY B N 1
ATOM 3914 C CA . GLY B 1 178 ? -4.117 -25.141 -1.637 1 93.25 178 GLY B CA 1
ATOM 3915 C C . GLY B 1 178 ? -5.484 -25.672 -1.246 1 93.25 178 GLY B C 1
ATOM 3916 O O . GLY B 1 178 ? -5.637 -26.859 -0.963 1 93.25 178 GLY B O 1
ATOM 3917 N N . THR B 1 179 ? -6.477 -24.828 -1.311 1 92.38 179 THR B N 1
ATOM 3918 C CA . THR B 1 179 ? -7.828 -25.234 -0.938 1 92.38 179 THR B CA 1
ATOM 3919 C C . THR B 1 179 ? -8.594 -25.766 -2.148 1 92.38 179 THR B C 1
ATOM 3921 O O . THR B 1 179 ? -9.812 -25.906 -2.107 1 92.38 179 THR B O 1
ATOM 3924 N N . CYS B 1 180 ? -7.949 -25.922 -3.213 1 96.5 180 CYS B N 1
ATOM 3925 C CA . CYS B 1 180 ? -8.445 -26.562 -4.43 1 96.5 180 CYS B CA 1
ATOM 3926 C C . CYS B 1 180 ? -9.555 -25.734 -5.07 1 96.5 180 CYS B C 1
ATOM 3928 O O . CYS B 1 180 ? -10.461 -26.297 -5.688 1 96.5 180 CYS B O 1
ATOM 3930 N N . ARG B 1 181 ? -9.508 -24.469 -4.953 1 93.06 181 ARG B N 1
ATOM 3931 C CA . ARG B 1 181 ? -10.539 -23.609 -5.531 1 93.06 181 ARG B CA 1
ATOM 3932 C C . ARG B 1 181 ? -10.578 -23.75 -7.051 1 93.06 181 ARG B C 1
ATOM 3934 O O . ARG B 1 181 ? -11.656 -23.797 -7.645 1 93.06 181 ARG B O 1
ATOM 3941 N N . LEU B 1 182 ? -9.438 -23.75 -7.672 1 94.69 182 LEU B N 1
ATOM 3942 C CA . LEU B 1 182 ? -9.359 -23.906 -9.117 1 94.69 182 LEU B CA 1
ATOM 3943 C C . LEU B 1 182 ? -10.023 -25.219 -9.555 1 94.69 182 LEU B C 1
ATOM 3945 O O . LEU B 1 182 ? -10.836 -25.219 -10.484 1 94.69 182 LEU B O 1
ATOM 3949 N N . LEU B 1 183 ? -9.727 -26.281 -8.875 1 97.88 183 LEU B N 1
ATOM 3950 C CA . LEU B 1 183 ? -10.266 -27.578 -9.227 1 97.88 183 LEU B CA 1
ATOM 3951 C C . LEU B 1 183 ? -11.781 -27.625 -9.031 1 97.88 183 LEU B C 1
ATOM 3953 O O . LEU B 1 183 ? -12.5 -28.219 -9.844 1 97.88 183 LEU B O 1
ATOM 3957 N N . ILE B 1 184 ? -12.195 -27.062 -7.969 1 97.31 184 ILE B N 1
ATOM 3958 C CA . ILE B 1 184 ? -13.633 -27.031 -7.688 1 97.31 184 ILE B CA 1
ATOM 3959 C C . ILE B 1 184 ? -14.359 -26.297 -8.812 1 97.31 184 ILE B C 1
ATOM 3961 O O . ILE B 1 184 ? -15.398 -26.75 -9.289 1 97.31 184 ILE B O 1
ATOM 3965 N N . GLU B 1 185 ? -13.812 -25.234 -9.266 1 95.69 185 GLU B N 1
ATOM 3966 C CA . GLU B 1 185 ? -14.406 -24.484 -10.367 1 95.69 185 GLU B CA 1
ATOM 3967 C C . GLU B 1 185 ? -14.453 -25.328 -11.641 1 95.69 185 GLU B C 1
ATOM 3969 O O . GLU B 1 185 ? -15.438 -25.297 -12.375 1 95.69 185 GLU B O 1
ATOM 3974 N N . VAL B 1 186 ? -13.461 -26.031 -11.93 1 97.25 186 VAL B N 1
ATOM 3975 C CA . VAL B 1 186 ? -13.406 -26.891 -13.109 1 97.25 186 VAL B CA 1
ATOM 3976 C C . VAL B 1 186 ? -14.453 -28 -13 1 97.25 186 VAL B C 1
ATOM 3978 O O . VAL B 1 186 ? -15.18 -28.266 -13.961 1 97.25 186 VAL B O 1
ATOM 3981 N N . LEU B 1 187 ? -14.5 -28.594 -11.812 1 98.25 187 LEU B N 1
ATOM 3982 C CA . LEU B 1 187 ? -15.43 -29.703 -11.602 1 98.25 187 LEU B CA 1
ATOM 3983 C C . LEU B 1 187 ? -16.875 -29.219 -11.711 1 98.25 187 LEU B C 1
ATOM 3985 O O . LEU B 1 187 ? -17.75 -29.984 -12.141 1 98.25 187 LEU B O 1
ATOM 3989 N N . GLN B 1 188 ? -17.109 -28.031 -11.344 1 97.5 188 GLN B N 1
ATOM 3990 C CA . GLN B 1 188 ? -18.453 -27.453 -11.492 1 97.5 188 GLN B CA 1
ATOM 3991 C C . GLN B 1 188 ? -18.797 -27.234 -12.961 1 97.5 188 GLN B C 1
ATOM 3993 O O . GLN B 1 188 ? -19.938 -27.406 -13.367 1 97.5 188 GLN B O 1
ATOM 3998 N N . ALA B 1 189 ? -17.859 -26.906 -13.75 1 96.62 189 ALA B N 1
ATOM 3999 C CA . ALA B 1 189 ? -18.062 -26.609 -15.164 1 96.62 189 ALA B CA 1
ATOM 4000 C C . ALA B 1 189 ? -18.203 -27.906 -15.984 1 96.62 189 ALA B C 1
ATOM 4002 O O . ALA B 1 189 ? -18.891 -27.922 -17 1 96.62 189 ALA B O 1
ATOM 4003 N N . PHE B 1 190 ? -17.547 -28.938 -15.508 1 97.94 190 PHE B N 1
ATOM 4004 C CA . PHE B 1 190 ? -17.531 -30.203 -16.234 1 97.94 190 PHE B CA 1
ATOM 4005 C C . PHE B 1 190 ? -18 -31.344 -15.336 1 97.94 190 PHE B C 1
ATOM 4007 O O . PHE B 1 190 ? -17.188 -32.031 -14.703 1 97.94 190 PHE B O 1
ATOM 4014 N N . PRO B 1 191 ? -19.203 -31.719 -15.406 1 97.12 191 PRO B N 1
ATOM 4015 C CA . PRO B 1 191 ? -19.812 -32.625 -14.453 1 97.12 191 PRO B CA 1
ATOM 4016 C C . PRO B 1 191 ? -19.219 -34.031 -14.523 1 97.12 191 PRO B C 1
ATOM 4018 O O . PRO B 1 191 ? -19.344 -34.812 -13.578 1 97.12 191 PRO B O 1
ATOM 4021 N N . ASP B 1 192 ? -18.609 -34.375 -15.57 1 97.56 192 ASP B N 1
ATOM 4022 C CA . ASP B 1 192 ? -18.094 -35.75 -15.734 1 97.56 192 ASP B CA 1
ATOM 4023 C C . ASP B 1 192 ? -16.594 -35.812 -15.406 1 97.56 192 ASP B C 1
ATOM 4025 O O . ASP B 1 192 ? -15.992 -36.875 -15.453 1 97.56 192 ASP B O 1
ATOM 4029 N N . SER B 1 193 ? -16 -34.688 -15.031 1 98.44 193 SER B N 1
ATOM 4030 C CA . SER B 1 193 ? -14.57 -34.625 -14.758 1 98.44 193 SER B CA 1
ATOM 4031 C C . SER B 1 193 ? -14.266 -35.094 -13.328 1 98.44 193 SER B C 1
ATOM 4033 O O . SER B 1 193 ? -15.125 -35 -12.453 1 98.44 193 SER B O 1
ATOM 4035 N N . THR B 1 194 ? -13.078 -35.625 -13.117 1 98.75 194 THR B N 1
ATOM 4036 C CA . THR B 1 194 ? -12.516 -35.906 -11.797 1 98.75 194 THR B CA 1
ATOM 4037 C C . THR B 1 194 ? -11.211 -35.125 -11.594 1 98.75 194 THR B C 1
ATOM 4039 O O . THR B 1 194 ? -10.609 -34.656 -12.555 1 98.75 194 THR B O 1
ATOM 4042 N N . ALA B 1 195 ? -10.859 -34.969 -10.297 1 98.81 195 ALA B N 1
ATOM 4043 C CA . ALA B 1 195 ? -9.688 -34.156 -10.039 1 98.81 195 ALA B CA 1
ATOM 4044 C C . ALA B 1 195 ? -8.898 -34.688 -8.844 1 98.81 195 ALA B C 1
ATOM 4046 O O . ALA B 1 195 ? -9.461 -35.344 -7.961 1 98.81 195 ALA B O 1
ATOM 4047 N N . VAL B 1 196 ? -7.625 -34.406 -8.891 1 98.88 196 VAL B N 1
ATOM 4048 C CA . VAL B 1 196 ? -6.723 -34.656 -7.77 1 98.88 196 VAL B CA 1
ATOM 4049 C C . VAL B 1 196 ? -6 -33.344 -7.414 1 98.88 196 VAL B C 1
ATOM 4051 O O . VAL B 1 196 ? -5.457 -32.688 -8.297 1 98.88 196 VAL B O 1
ATOM 4054 N N . GLY B 1 197 ? -6.062 -32.969 -6.18 1 98.69 197 GLY B N 1
ATOM 4055 C CA . GLY B 1 197 ? -5.277 -31.859 -5.664 1 98.69 197 GLY B CA 1
ATOM 4056 C C . GLY B 1 197 ? -4.215 -32.281 -4.668 1 98.69 197 GLY B C 1
ATOM 4057 O O . GLY B 1 197 ? -4.512 -33 -3.709 1 98.69 197 GLY B O 1
ATOM 4058 N N . LEU B 1 198 ? -3.014 -31.922 -4.91 1 98.44 198 LEU B N 1
ATOM 4059 C CA . LEU B 1 198 ? -1.888 -32.219 -4.039 1 98.44 198 LEU B CA 1
ATOM 4060 C C . LEU B 1 198 ? -1.369 -30.969 -3.348 1 98.44 198 LEU B C 1
ATOM 4062 O O . LEU B 1 198 ? -1.127 -29.953 -4 1 98.44 198 LEU B O 1
ATOM 4066 N N . ASP B 1 199 ? -1.248 -30.984 -2.021 1 97.31 199 ASP B N 1
ATOM 4067 C CA . ASP B 1 199 ? -0.692 -29.875 -1.259 1 97.31 199 ASP B CA 1
ATOM 4068 C C . ASP B 1 199 ? -0.009 -30.375 0.015 1 97.31 199 ASP B C 1
ATOM 4070 O O . ASP B 1 199 ? -0.439 -31.359 0.614 1 97.31 199 ASP B O 1
ATOM 4074 N N . LEU B 1 200 ? 0.999 -29.641 0.459 1 96.31 200 LEU B N 1
ATOM 4075 C CA . LEU B 1 200 ? 1.783 -30.078 1.61 1 96.31 200 LEU B CA 1
ATOM 4076 C C . LEU B 1 200 ? 1.124 -29.625 2.914 1 96.31 200 LEU B C 1
ATOM 4078 O O . LEU B 1 200 ? 1.401 -30.188 3.975 1 96.31 200 LEU B O 1
ATOM 4082 N N . ASP B 1 201 ? 0.296 -28.641 2.916 1 94 201 ASP B N 1
ATOM 4083 C CA . ASP B 1 201 ? -0.266 -28.047 4.121 1 94 201 ASP B CA 1
ATOM 4084 C C . ASP B 1 201 ? -1.537 -28.766 4.559 1 94 201 ASP B C 1
ATOM 4086 O O . ASP B 1 201 ? -2.561 -28.703 3.875 1 94 201 ASP B O 1
ATOM 4090 N N . PRO B 1 202 ? -1.549 -29.328 5.746 1 96.12 202 PRO B N 1
ATOM 4091 C CA . PRO B 1 202 ? -2.713 -30.094 6.195 1 96.12 202 PRO B CA 1
ATOM 4092 C C . PRO B 1 202 ? -3.963 -29.219 6.352 1 96.12 202 PRO B C 1
ATOM 4094 O O . PRO B 1 202 ? -5.074 -29.688 6.066 1 96.12 202 PRO B O 1
ATOM 4097 N N . ALA B 1 203 ? -3.797 -28.078 6.766 1 92.56 203 ALA B N 1
ATOM 4098 C CA . ALA B 1 203 ? -4.945 -27.188 6.945 1 92.56 203 ALA B CA 1
ATOM 4099 C C . ALA B 1 203 ? -5.605 -26.875 5.605 1 92.56 203 ALA B C 1
ATOM 4101 O O . ALA B 1 203 ? -6.836 -26.859 5.5 1 92.56 203 ALA B O 1
ATOM 4102 N N . SER B 1 204 ? -4.824 -26.672 4.613 1 93.38 204 SER B N 1
ATOM 4103 C CA . SER B 1 204 ? -5.344 -26.422 3.273 1 93.38 204 SER B CA 1
ATOM 4104 C C . SER B 1 204 ? -6.051 -27.641 2.713 1 93.38 204 SER B C 1
ATOM 4106 O O . SER B 1 204 ? -7.105 -27.531 2.08 1 93.38 204 SER B O 1
ATOM 4108 N N . CYS B 1 205 ? -5.5 -28.75 2.986 1 97.25 205 CYS B N 1
ATOM 4109 C CA . CYS B 1 205 ? -6.098 -30 2.506 1 97.25 205 CYS B CA 1
ATOM 4110 C C . CYS B 1 205 ? -7.469 -30.219 3.135 1 97.25 205 CYS B C 1
ATOM 4112 O O . CYS B 1 205 ? -8.43 -30.547 2.438 1 97.25 205 CYS B O 1
ATOM 4114 N N . ARG B 1 206 ? -7.539 -29.984 4.402 1 97.25 206 ARG B N 1
ATOM 4115 C CA . ARG B 1 206 ? -8.812 -30.125 5.094 1 97.25 206 ARG B CA 1
ATOM 4116 C C . ARG B 1 206 ? -9.836 -29.125 4.578 1 97.25 206 ARG B C 1
ATOM 4118 O O . ARG B 1 206 ? -11 -29.469 4.367 1 97.25 206 ARG B O 1
ATOM 4125 N N . ALA B 1 207 ? -9.383 -27.984 4.363 1 94.25 207 ALA B N 1
ATOM 4126 C CA . ALA B 1 207 ? -10.258 -26.938 3.828 1 94.25 207 ALA B CA 1
ATOM 4127 C C . ALA B 1 207 ? -10.75 -27.297 2.428 1 94.25 207 ALA B C 1
ATOM 4129 O O . ALA B 1 207 ? -11.898 -27.031 2.07 1 94.25 207 ALA B O 1
ATOM 4130 N N . ALA B 1 208 ? -9.914 -27.859 1.68 1 96.5 208 ALA B N 1
ATOM 4131 C CA . ALA B 1 208 ? -10.25 -28.281 0.324 1 96.5 208 ALA B CA 1
ATOM 4132 C C . ALA B 1 208 ? -11.352 -29.344 0.341 1 96.5 208 ALA B C 1
ATOM 4134 O O . ALA B 1 208 ? -12.32 -29.25 -0.417 1 96.5 208 ALA B O 1
ATOM 4135 N N . GLU B 1 209 ? -11.18 -30.266 1.194 1 98.06 209 GLU B N 1
ATOM 4136 C CA . GLU B 1 209 ? -12.172 -31.328 1.311 1 98.06 209 GLU B CA 1
ATOM 4137 C C . GLU B 1 209 ? -13.531 -30.781 1.741 1 98.06 209 GLU B C 1
ATOM 4139 O O . GLU B 1 209 ? -14.562 -31.141 1.171 1 98.06 209 GLU B O 1
ATOM 4144 N N . LYS B 1 210 ? -13.492 -29.953 2.701 1 97.44 210 LYS B N 1
ATOM 4145 C CA . LYS B 1 210 ? -14.727 -29.328 3.184 1 97.44 210 LYS B CA 1
ATOM 4146 C C . LYS B 1 210 ? -15.398 -28.516 2.082 1 97.44 210 LYS B C 1
ATOM 4148 O O . LYS B 1 210 ? -16.609 -28.609 1.886 1 97.44 210 LYS B O 1
ATOM 4153 N N . ALA B 1 211 ? -14.648 -27.781 1.406 1 95.69 211 ALA B N 1
ATOM 4154 C CA . ALA B 1 211 ? -15.188 -26.953 0.327 1 95.69 211 ALA B CA 1
ATOM 4155 C C . ALA B 1 211 ? -15.766 -27.812 -0.788 1 95.69 211 ALA B C 1
ATOM 4157 O O . ALA B 1 211 ? -16.812 -27.484 -1.352 1 95.69 211 ALA B O 1
ATOM 4158 N N . ALA B 1 212 ? -15.102 -28.859 -1.103 1 97.88 212 ALA B N 1
ATOM 4159 C CA . ALA B 1 212 ? -15.555 -29.75 -2.164 1 97.88 212 ALA B CA 1
ATOM 4160 C C . ALA B 1 212 ? -16.922 -30.344 -1.837 1 97.88 212 ALA B C 1
ATOM 4162 O O . ALA B 1 212 ? -17.797 -30.438 -2.705 1 97.88 212 ALA B O 1
ATOM 4163 N N . VAL B 1 213 ? -17.078 -30.703 -0.594 1 97.94 213 VAL B N 1
ATOM 4164 C CA . VAL B 1 213 ? -18.344 -31.25 -0.144 1 97.94 213 VAL B CA 1
ATOM 4165 C C . VAL B 1 213 ? -19.438 -30.172 -0.215 1 97.94 213 VAL B C 1
ATOM 4167 O O . VAL B 1 213 ? -20.531 -30.422 -0.729 1 97.94 213 VAL B O 1
ATOM 4170 N N . GLN B 1 214 ? -19.109 -29.078 0.269 1 96.38 214 GLN B N 1
ATOM 4171 C CA . GLN B 1 214 ? -20.062 -27.969 0.297 1 96.38 214 GLN B CA 1
ATOM 4172 C C . GLN B 1 214 ? -20.5 -27.594 -1.114 1 96.38 214 GLN B C 1
ATOM 4174 O O . GLN B 1 214 ? -21.641 -27.188 -1.332 1 96.38 214 GLN B O 1
ATOM 4179 N N . GLU B 1 215 ? -19.594 -27.766 -2.045 1 96.56 215 GLU B N 1
ATOM 4180 C CA . GLU B 1 215 ? -19.859 -27.328 -3.412 1 96.56 215 GLU B CA 1
ATOM 4181 C C . GLU B 1 215 ? -20.391 -28.469 -4.266 1 96.56 215 GLU B C 1
ATOM 4183 O O . GLU B 1 215 ? -20.641 -28.297 -5.461 1 96.56 215 GLU B O 1
ATOM 4188 N N . GLY B 1 216 ? -20.516 -29.594 -3.719 1 97.31 216 GLY B N 1
ATOM 4189 C CA . GLY B 1 216 ? -21.203 -30.703 -4.371 1 97.31 216 GLY B CA 1
ATOM 4190 C C . GLY B 1 216 ? -20.281 -31.516 -5.277 1 97.31 216 GLY B C 1
ATOM 4191 O O . GLY B 1 216 ? -20.766 -32.188 -6.18 1 97.31 216 GLY B O 1
ATOM 4192 N N . VAL B 1 217 ? -18.969 -31.422 -5.086 1 98.25 217 VAL B N 1
ATOM 4193 C CA . VAL B 1 217 ? -18.062 -32.156 -5.977 1 98.25 217 VAL B CA 1
ATOM 4194 C C . VAL B 1 217 ? -17.156 -33.062 -5.164 1 98.25 217 VAL B C 1
ATOM 4196 O O . VAL B 1 217 ? -16.125 -33.531 -5.656 1 98.25 217 VAL B O 1
ATOM 4199 N N . GLY B 1 218 ? -17.469 -33.312 -3.957 1 98.06 218 GLY B N 1
ATOM 4200 C CA . GLY B 1 218 ? -16.641 -34.062 -3.021 1 98.06 218 GLY B CA 1
ATOM 4201 C C . GLY B 1 218 ? -16.281 -35.469 -3.514 1 98.06 218 GLY B C 1
ATOM 4202 O O . GLY B 1 218 ? -15.18 -35.938 -3.266 1 98.06 218 GLY B O 1
ATOM 4203 N N . SER B 1 219 ? -17.188 -36.125 -4.199 1 98.06 219 SER B N 1
ATOM 4204 C CA . SER B 1 219 ? -16.984 -37.469 -4.648 1 98.06 219 SER B CA 1
ATOM 4205 C C . SER B 1 219 ? -16.047 -37.531 -5.848 1 98.06 219 SER B C 1
ATOM 4207 O O . SER B 1 219 ? -15.539 -38.594 -6.195 1 98.06 219 SER B O 1
ATOM 4209 N N . ARG B 1 220 ? -15.781 -36.375 -6.441 1 98.56 220 ARG B N 1
ATOM 4210 C CA . ARG B 1 220 ? -15 -36.344 -7.672 1 98.56 220 ARG B CA 1
ATOM 4211 C C . ARG B 1 220 ? -13.648 -35.688 -7.445 1 98.56 220 ARG B C 1
ATOM 4213 O O . ARG B 1 220 ? -12.828 -35.594 -8.359 1 98.56 220 ARG B O 1
ATOM 4220 N N . LEU B 1 221 ? -13.43 -35.188 -6.234 1 98.75 221 LEU B N 1
ATOM 4221 C CA . LEU B 1 221 ? -12.156 -34.562 -5.883 1 98.75 221 LEU B CA 1
ATOM 4222 C C . LEU B 1 221 ? -11.391 -35.406 -4.871 1 98.75 221 LEU B C 1
ATOM 4224 O O . LEU B 1 221 ? -11.906 -35.688 -3.789 1 98.75 221 LEU B O 1
ATOM 4228 N N . THR B 1 222 ? -10.242 -35.812 -5.223 1 98.75 222 THR B N 1
ATOM 4229 C CA . THR B 1 222 ? -9.328 -36.469 -4.293 1 98.75 222 THR B CA 1
ATOM 4230 C C . THR B 1 222 ? -8.242 -35.5 -3.832 1 98.75 222 THR B C 1
ATOM 4232 O O . THR B 1 222 ? -7.559 -34.875 -4.652 1 98.75 222 THR B O 1
ATOM 4235 N N . VAL B 1 223 ? -8.094 -35.344 -2.551 1 98.75 223 VAL B N 1
ATOM 4236 C CA . VAL B 1 223 ? -7.074 -34.5 -1.979 1 98.75 223 VAL B CA 1
ATOM 4237 C C 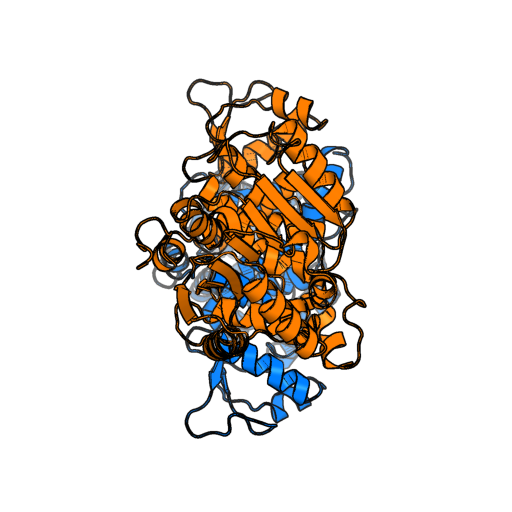. VAL B 1 223 ? -5.938 -35.344 -1.407 1 98.75 223 VAL B C 1
ATOM 4239 O O . VAL B 1 223 ? -6.176 -36.25 -0.611 1 98.75 223 VAL B O 1
ATOM 4242 N N . VAL B 1 224 ? -4.758 -35.031 -1.817 1 98.5 224 VAL B N 1
ATOM 4243 C CA . VAL B 1 224 ? -3.572 -35.75 -1.369 1 98.5 224 VAL B CA 1
ATOM 4244 C C . VAL B 1 224 ? -2.658 -34.812 -0.59 1 98.5 224 VAL B C 1
ATOM 4246 O O . VAL B 1 224 ? -2.182 -33.812 -1.131 1 98.5 224 VAL B O 1
ATOM 4249 N N . GLU B 1 225 ? -2.441 -35.125 0.726 1 98.31 225 GLU B N 1
ATOM 4250 C CA . GLU B 1 225 ? -1.509 -34.344 1.535 1 98.31 225 GLU B CA 1
ATOM 4251 C C . GLU B 1 225 ? -0.07 -34.781 1.312 1 98.31 225 GLU B C 1
ATOM 4253 O O . GLU B 1 225 ? 0.367 -35.781 1.888 1 98.31 225 GLU B O 1
ATOM 4258 N N . ALA B 1 226 ? 0.65 -34.062 0.501 1 98 226 ALA B N 1
ATOM 4259 C CA . ALA B 1 226 ? 2.037 -34.375 0.165 1 98 226 ALA B CA 1
ATOM 4260 C C . ALA B 1 226 ? 2.725 -33.188 -0.493 1 98 226 ALA B C 1
ATOM 4262 O O . ALA B 1 226 ? 2.07 -32.375 -1.13 1 98 226 ALA B O 1
ATOM 4263 N N . PRO B 1 227 ? 3.977 -33.094 -0.342 1 97.5 227 PRO B N 1
ATOM 4264 C CA . PRO B 1 227 ? 4.711 -32.062 -1.076 1 97.5 227 PRO B CA 1
ATOM 4265 C C . PRO B 1 227 ? 4.844 -32.375 -2.564 1 97.5 227 PRO B C 1
ATOM 4267 O O . PRO B 1 227 ? 4.859 -33.531 -2.949 1 97.5 227 PRO B O 1
ATOM 4270 N N . ILE B 1 228 ? 4.953 -31.391 -3.379 1 97.75 228 ILE B N 1
ATOM 4271 C CA . ILE B 1 228 ? 5.09 -31.578 -4.82 1 97.75 228 ILE B CA 1
ATOM 4272 C C . ILE B 1 228 ? 6.336 -32.406 -5.121 1 97.75 228 ILE B C 1
ATOM 4274 O O . ILE B 1 228 ? 6.375 -33.125 -6.117 1 97.75 228 ILE B O 1
ATOM 4278 N N . GLN B 1 229 ? 7.312 -32.375 -4.281 1 98 229 GLN B N 1
ATOM 4279 C CA . GLN B 1 229 ? 8.555 -33.125 -4.438 1 98 229 GLN B CA 1
ATOM 4280 C C . GLN B 1 229 ? 8.281 -34.625 -4.461 1 98 229 GLN B C 1
ATOM 4282 O O . GLN B 1 229 ? 9.031 -35.406 -5.082 1 98 229 GLN B O 1
ATOM 4287 N N . SER B 1 230 ? 7.27 -35 -3.801 1 98.06 230 SER B N 1
ATOM 4288 C CA . SER B 1 230 ? 6.949 -36.438 -3.693 1 98.06 230 SER B CA 1
ATOM 4289 C C . SER B 1 230 ? 6.633 -37.031 -5.059 1 98.06 230 SER B C 1
ATOM 4291 O O . SER B 1 230 ? 6.793 -38.219 -5.266 1 98.06 230 SER B O 1
ATOM 4293 N N . VAL B 1 231 ? 6.195 -36.25 -5.984 1 98.06 231 VAL B N 1
ATOM 4294 C CA . VAL B 1 231 ? 5.82 -36.688 -7.324 1 98.06 231 VAL B CA 1
ATOM 4295 C C . VAL B 1 231 ? 7.039 -37.281 -8.031 1 98.06 231 VAL B C 1
ATOM 4297 O O . VAL B 1 231 ? 6.906 -38.156 -8.875 1 98.06 231 VAL B O 1
ATOM 4300 N N . ALA B 1 232 ? 8.203 -36.812 -7.695 1 98.06 232 ALA B N 1
ATOM 4301 C CA . ALA B 1 232 ? 9.43 -37.281 -8.32 1 98.06 232 ALA B CA 1
ATOM 4302 C C . ALA B 1 232 ? 9.594 -38.781 -8.156 1 98.06 232 ALA B C 1
ATOM 4304 O O . ALA B 1 232 ? 10.086 -39.469 -9.055 1 98.06 232 ALA B O 1
ATOM 4305 N N . THR B 1 233 ? 9.117 -39.281 -7 1 97.19 233 THR B N 1
ATOM 4306 C CA . THR B 1 233 ? 9.328 -40.719 -6.707 1 97.19 233 THR B CA 1
ATOM 4307 C C . THR B 1 233 ? 8 -41.469 -6.75 1 97.19 233 THR B C 1
ATOM 4309 O O . THR B 1 233 ? 7.988 -42.688 -6.93 1 97.19 233 THR B O 1
ATOM 4312 N N . ASP B 1 234 ? 6.918 -40.719 -6.586 1 97.44 234 ASP B N 1
ATOM 4313 C CA . ASP B 1 234 ? 5.598 -41.344 -6.625 1 97.44 234 ASP B CA 1
ATOM 4314 C C . ASP B 1 234 ? 4.645 -40.562 -7.512 1 97.44 234 ASP B C 1
ATOM 4316 O O . ASP B 1 234 ? 3.836 -39.781 -7.012 1 97.44 234 ASP B O 1
ATOM 4320 N N . PRO B 1 235 ? 4.617 -40.875 -8.781 1 96.5 235 PRO B N 1
ATOM 4321 C CA . PRO B 1 235 ? 3.748 -40.125 -9.695 1 96.5 235 PRO B CA 1
ATOM 4322 C C . PRO B 1 235 ? 2.32 -40.656 -9.727 1 96.5 235 PRO B C 1
ATOM 4324 O O . PRO B 1 235 ? 1.521 -40.25 -10.578 1 96.5 235 PRO B O 1
ATOM 4327 N N . GLY B 1 236 ? 1.944 -41.562 -8.828 1 97.06 236 GLY B N 1
ATOM 4328 C CA . GLY B 1 236 ? 0.642 -42.219 -8.789 1 97.06 236 GLY B CA 1
ATOM 4329 C C . GLY B 1 236 ? -0.514 -41.219 -8.875 1 97.06 236 GLY B C 1
ATOM 4330 O O . GLY B 1 236 ? -1.427 -41.406 -9.68 1 97.06 236 GLY B O 1
ATOM 4331 N N . PRO B 1 237 ? -0.461 -40.25 -8.109 1 97.19 237 PRO B N 1
ATOM 4332 C CA . PRO B 1 237 ? -1.563 -39.281 -8.094 1 97.19 237 PRO B CA 1
ATOM 4333 C C . PRO B 1 237 ? -1.79 -38.625 -9.453 1 97.19 237 PRO B C 1
ATOM 4335 O O . PRO B 1 237 ? -2.854 -38.031 -9.695 1 97.19 237 PRO B O 1
ATOM 4338 N N . LEU B 1 238 ? -0.838 -38.656 -10.367 1 98.19 238 LEU B N 1
ATOM 4339 C CA . LEU B 1 238 ? -0.917 -37.969 -11.648 1 98.19 238 LEU B CA 1
ATOM 4340 C C . LEU B 1 238 ? -1.496 -38.875 -12.727 1 98.19 238 LEU B C 1
ATOM 4342 O O . LEU B 1 238 ? -1.861 -38.406 -13.812 1 98.19 238 LEU B O 1
ATOM 4346 N N . ALA B 1 239 ? -1.654 -40.125 -12.445 1 95.69 239 ALA B N 1
ATOM 4347 C CA . ALA B 1 239 ? -1.938 -41.125 -13.453 1 95.69 239 ALA B CA 1
ATOM 4348 C C . ALA B 1 239 ? -3.209 -40.781 -14.227 1 95.69 239 ALA B C 1
ATOM 4350 O O . ALA B 1 239 ? -4.262 -40.562 -13.633 1 95.69 239 ALA B O 1
ATOM 4351 N N . GLY B 1 240 ? -3.029 -40.719 -15.555 1 93.94 240 GLY B N 1
ATOM 4352 C CA . GLY B 1 240 ? -4.18 -40.594 -16.422 1 93.94 240 GLY B CA 1
ATOM 4353 C C . GLY B 1 240 ? -4.668 -39.156 -16.547 1 93.94 240 GLY B C 1
ATOM 4354 O O . GLY B 1 240 ? -5.793 -38.906 -16.984 1 93.94 240 GLY B O 1
ATOM 4355 N N . ALA B 1 241 ? -3.893 -38.219 -16.25 1 98.38 241 ALA B N 1
ATOM 4356 C CA . ALA B 1 241 ? -4.305 -36.812 -16.266 1 98.38 241 ALA B CA 1
ATOM 4357 C C . ALA B 1 241 ? -4.402 -36.312 -17.703 1 98.38 241 ALA B C 1
ATOM 4359 O O . ALA B 1 241 ? -3.564 -36.625 -18.547 1 98.38 241 ALA B O 1
ATOM 4360 N N . ASP B 1 242 ? -5.488 -35.562 -17.969 1 98.44 242 ASP B N 1
ATOM 4361 C CA . ASP B 1 242 ? -5.594 -34.781 -19.203 1 98.44 242 ASP B CA 1
ATOM 4362 C C . ASP B 1 242 ? -4.852 -33.438 -19.078 1 98.44 242 ASP B C 1
ATOM 4364 O O . ASP B 1 242 ? -4.316 -32.938 -20.047 1 98.44 242 ASP B O 1
ATOM 4368 N N . VAL B 1 243 ? -4.93 -32.938 -17.891 1 98.62 243 VAL B N 1
ATOM 4369 C CA . VAL B 1 243 ? -4.293 -31.656 -17.578 1 98.62 243 VAL B CA 1
ATOM 4370 C C . VAL B 1 243 ? -3.623 -31.734 -16.203 1 98.62 243 VAL B C 1
ATOM 4372 O O . VAL B 1 243 ? -4.188 -32.281 -15.266 1 98.62 243 VAL B O 1
ATOM 4375 N N . ILE B 1 244 ? -2.451 -31.297 -16.125 1 98.81 244 ILE B N 1
ATOM 4376 C CA . ILE B 1 244 ? -1.758 -31.062 -14.867 1 98.81 244 ILE B CA 1
ATOM 4377 C C . ILE B 1 244 ? -1.448 -29.578 -14.719 1 98.81 244 ILE B C 1
ATOM 4379 O O . ILE B 1 244 ? -0.848 -28.969 -15.609 1 98.81 244 ILE B O 1
ATOM 4383 N N . HIS B 1 245 ? -1.928 -29.031 -13.656 1 98.44 245 HIS B N 1
ATOM 4384 C CA . HIS B 1 245 ? -1.684 -27.625 -13.367 1 98.44 245 HIS B CA 1
ATOM 4385 C C . HIS B 1 245 ? -0.756 -27.453 -12.164 1 98.44 245 HIS B C 1
ATOM 4387 O O . HIS B 1 245 ? -0.782 -28.281 -11.242 1 98.44 245 HIS B O 1
ATOM 4393 N N . ALA B 1 246 ? 0.109 -26.531 -12.188 1 98.25 246 ALA B N 1
ATOM 4394 C CA . ALA B 1 246 ? 0.94 -26.094 -11.07 1 98.25 246 ALA B CA 1
ATOM 4395 C C . ALA B 1 246 ? 1.045 -24.562 -11.031 1 98.25 246 ALA B C 1
ATOM 4397 O O . ALA B 1 246 ? 1.681 -23.969 -11.898 1 98.25 246 ALA B O 1
ATOM 4398 N N . GLY B 1 247 ? 0.435 -23.984 -10.039 1 96.31 247 GLY B N 1
ATOM 4399 C CA . GLY B 1 247 ? 0.429 -22.547 -9.945 1 96.31 247 GLY B CA 1
ATOM 4400 C C . GLY B 1 247 ? 1.278 -22.016 -8.805 1 96.31 247 GLY B C 1
ATOM 4401 O O . GLY B 1 247 ? 0.938 -22.188 -7.629 1 96.31 247 GLY B O 1
ATOM 4402 N N . PHE B 1 248 ? 2.346 -21.297 -9.141 1 95.06 248 PHE B N 1
ATOM 4403 C CA . PHE B 1 248 ? 3.207 -20.609 -8.195 1 95.06 248 PHE B CA 1
ATOM 4404 C C . PHE B 1 248 ? 3.717 -21.562 -7.121 1 95.06 248 PHE B C 1
ATOM 4406 O O . PHE B 1 248 ? 3.631 -21.25 -5.93 1 95.06 248 PHE B O 1
ATOM 4413 N N . VAL B 1 249 ? 4.273 -22.703 -7.543 1 96.06 249 VAL B N 1
ATOM 4414 C CA . VAL B 1 249 ? 4.723 -23.688 -6.555 1 96.06 249 VAL B CA 1
ATOM 4415 C C . VAL B 1 249 ? 6.09 -24.234 -6.957 1 96.06 249 VAL B C 1
ATOM 4417 O O . VAL B 1 249 ? 6.898 -24.594 -6.094 1 96.06 249 VAL B O 1
ATOM 4420 N N . PHE B 1 250 ? 6.414 -24.281 -8.258 1 96.94 250 PHE B N 1
ATOM 4421 C CA . PHE B 1 250 ? 7.633 -24.938 -8.711 1 96.94 250 PHE B CA 1
ATOM 4422 C C . PHE B 1 250 ? 8.867 -24.188 -8.227 1 96.94 250 PHE B C 1
ATOM 4424 O O . PHE B 1 250 ? 9.906 -24.797 -7.965 1 96.94 250 PHE B O 1
ATOM 4431 N N . HIS B 1 251 ? 8.734 -22.891 -8.148 1 95.31 251 HIS B N 1
ATOM 4432 C CA . HIS B 1 251 ? 9.875 -22.078 -7.734 1 95.31 251 HIS B CA 1
ATOM 4433 C C . HIS B 1 251 ? 10.312 -22.438 -6.312 1 95.31 251 HIS B C 1
ATOM 4435 O O . HIS B 1 251 ? 11.422 -22.094 -5.898 1 95.31 251 HIS B O 1
ATOM 4441 N N . ASP B 1 252 ? 9.516 -23.094 -5.59 1 93.44 252 ASP B N 1
ATOM 4442 C CA . ASP B 1 252 ? 9.852 -23.5 -4.227 1 93.44 252 ASP B CA 1
ATOM 4443 C C . ASP B 1 252 ? 10.977 -24.531 -4.227 1 93.44 252 ASP B C 1
ATOM 4445 O O . ASP B 1 252 ? 11.609 -24.781 -3.191 1 93.44 252 ASP B O 1
ATOM 4449 N N . MET B 1 253 ? 11.195 -25.094 -5.305 1 96.56 253 MET B N 1
ATOM 4450 C CA . MET B 1 253 ? 12.227 -26.125 -5.398 1 96.56 253 MET B CA 1
ATOM 4451 C C . MET B 1 253 ? 13.531 -25.547 -5.93 1 96.56 253 MET B C 1
ATOM 4453 O O . MET B 1 253 ? 14.562 -26.219 -5.938 1 96.56 253 MET B O 1
ATOM 4457 N N . MET B 1 254 ? 13.453 -24.344 -6.379 1 95.81 254 MET B N 1
ATOM 4458 C CA . MET B 1 254 ? 14.625 -23.703 -6.969 1 95.81 254 MET B CA 1
ATOM 4459 C C . MET B 1 254 ? 15.336 -22.828 -5.941 1 95.81 254 MET B C 1
ATOM 4461 O O . MET B 1 254 ? 14.695 -22.109 -5.176 1 95.81 254 MET B O 1
ATOM 4465 N N . PRO B 1 255 ? 16.734 -22.781 -5.723 1 94.19 255 PRO B N 1
ATOM 4466 C CA . PRO B 1 255 ? 17.656 -23.5 -6.613 1 94.19 255 PRO B CA 1
ATOM 4467 C C . PRO B 1 255 ? 18.094 -24.844 -6.039 1 94.19 255 PRO B C 1
ATOM 4469 O O . PRO B 1 255 ? 18.594 -25.703 -6.773 1 94.19 255 PRO B O 1
ATOM 4472 N N . GLU B 1 256 ? 17.797 -25.109 -4.844 1 93.62 256 GLU B N 1
ATOM 4473 C CA . GLU B 1 256 ? 18.469 -26.188 -4.113 1 93.62 256 GLU B CA 1
ATOM 4474 C C . GLU B 1 256 ? 18 -27.562 -4.582 1 93.62 256 GLU B C 1
ATOM 4476 O O . GLU B 1 256 ? 18.75 -28.516 -4.57 1 93.62 256 GLU B O 1
ATOM 4481 N N . GLU B 1 257 ? 16.75 -27.656 -4.965 1 97.44 257 GLU B N 1
ATOM 4482 C CA . GLU B 1 257 ? 16.172 -28.922 -5.375 1 97.44 257 GLU B CA 1
ATOM 4483 C C . GLU B 1 257 ? 15.812 -28.906 -6.859 1 97.44 257 GLU B C 1
ATOM 4485 O O . GLU B 1 257 ? 14.789 -29.453 -7.262 1 97.44 257 GLU B O 1
ATOM 4490 N N . GLU B 1 258 ? 16.594 -28.25 -7.57 1 97.44 258 GLU B N 1
ATOM 4491 C CA . GLU B 1 258 ? 16.344 -28.109 -9 1 97.44 258 GLU B CA 1
ATOM 4492 C C . GLU B 1 258 ? 16.25 -29.469 -9.68 1 97.44 258 GLU B C 1
ATOM 4494 O O . GLU B 1 258 ? 15.438 -29.672 -10.578 1 97.44 258 GLU B O 1
ATOM 4499 N N . HIS B 1 259 ? 17.078 -30.422 -9.305 1 97.44 259 HIS B N 1
ATOM 4500 C CA . HIS B 1 259 ? 17.062 -31.766 -9.883 1 97.44 259 HIS B CA 1
ATOM 4501 C C . HIS B 1 259 ? 15.742 -32.469 -9.586 1 97.44 259 HIS B C 1
ATOM 4503 O O . HIS B 1 259 ? 15.234 -33.219 -10.414 1 97.44 259 HIS B O 1
ATOM 4509 N N . VAL B 1 260 ? 15.195 -32.25 -8.414 1 98.25 260 VAL B N 1
ATOM 4510 C CA . VAL B 1 260 ? 13.898 -32.812 -8.047 1 98.25 260 VAL B CA 1
ATOM 4511 C C . VAL B 1 260 ? 12.805 -32.188 -8.922 1 98.25 260 VAL B C 1
ATOM 4513 O O . VAL B 1 260 ? 11.906 -32.906 -9.391 1 98.25 260 VAL B O 1
ATOM 4516 N N . ALA B 1 261 ? 12.883 -30.906 -9.141 1 98.38 261 ALA B N 1
ATOM 4517 C CA . ALA B 1 261 ? 11.93 -30.234 -10.023 1 98.38 261 ALA B CA 1
ATOM 4518 C C . ALA B 1 261 ? 11.953 -30.844 -11.422 1 98.38 261 ALA B C 1
ATOM 4520 O O . ALA B 1 261 ? 10.898 -31.047 -12.031 1 98.38 261 ALA B O 1
ATOM 4521 N N . ASP B 1 262 ? 13.133 -31.125 -11.914 1 98.5 262 ASP B N 1
ATOM 4522 C CA . ASP B 1 262 ? 13.273 -31.734 -13.227 1 98.5 262 ASP B CA 1
ATOM 4523 C C . ASP B 1 262 ? 12.625 -33.125 -13.266 1 98.5 262 ASP B C 1
ATOM 4525 O O . ASP B 1 262 ? 11.969 -33.469 -14.242 1 98.5 262 ASP B O 1
ATOM 4529 N N . GLN B 1 263 ? 12.82 -33.844 -12.211 1 98.5 263 GLN B N 1
ATOM 4530 C CA . GLN B 1 263 ? 12.211 -35.156 -12.117 1 98.5 263 GLN B CA 1
ATOM 4531 C C . GLN B 1 263 ? 10.695 -35.062 -12.055 1 98.5 263 GLN B C 1
ATOM 4533 O O . GLN B 1 263 ? 9.984 -35.875 -12.664 1 98.5 263 GLN B O 1
ATOM 4538 N N . VAL B 1 264 ? 10.18 -34.094 -11.281 1 98.75 264 VAL B N 1
ATOM 4539 C CA . VAL B 1 264 ? 8.742 -33.875 -11.188 1 98.75 264 VAL B CA 1
ATOM 4540 C C . VAL B 1 264 ? 8.172 -33.562 -12.57 1 98.75 264 VAL B C 1
ATOM 4542 O O . VAL B 1 264 ? 7.145 -34.094 -12.961 1 98.75 264 VAL B O 1
ATOM 4545 N N . LEU B 1 265 ? 8.836 -32.688 -13.328 1 98.75 265 LEU B N 1
ATOM 4546 C CA . LEU B 1 265 ? 8.391 -32.344 -14.672 1 98.75 265 LEU B CA 1
ATOM 4547 C C . LEU B 1 265 ? 8.359 -33.562 -15.578 1 98.75 265 LEU B C 1
ATOM 4549 O O . LEU B 1 265 ? 7.422 -33.75 -16.344 1 98.75 265 LEU B O 1
ATOM 4553 N N . ALA B 1 266 ? 9.375 -34.438 -15.469 1 98.44 266 ALA B N 1
ATOM 4554 C CA . ALA B 1 266 ? 9.438 -35.656 -16.266 1 98.44 266 ALA B CA 1
ATOM 4555 C C . ALA B 1 266 ? 8.273 -36.562 -15.938 1 98.44 266 ALA B C 1
ATOM 4557 O O . ALA B 1 266 ? 7.668 -37.156 -16.828 1 98.44 266 ALA B O 1
ATOM 4558 N N . GLN B 1 267 ? 8.062 -36.688 -14.656 1 98.62 267 GLN B N 1
ATOM 4559 C CA . GLN B 1 267 ? 6.957 -37.562 -14.219 1 98.62 267 GLN B CA 1
ATOM 4560 C C . GLN B 1 267 ? 5.617 -37 -14.695 1 98.62 267 GLN B C 1
ATOM 4562 O O . GLN B 1 267 ? 4.723 -37.75 -15.07 1 98.62 267 GLN B O 1
ATOM 4567 N N . CYS B 1 268 ? 5.434 -35.688 -14.641 1 98.75 268 CYS B N 1
ATOM 4568 C CA . CYS B 1 268 ? 4.223 -35.062 -15.156 1 98.75 268 CYS B CA 1
ATOM 4569 C C . CYS B 1 268 ? 4.027 -35.375 -16.625 1 98.75 268 CYS B C 1
ATOM 4571 O O . CYS B 1 268 ? 2.93 -35.781 -17.047 1 98.75 268 CYS B O 1
ATOM 4573 N N . ARG B 1 269 ? 5.078 -35.219 -17.438 1 98.25 269 ARG B N 1
ATOM 4574 C CA . ARG B 1 269 ? 5.02 -35.531 -18.859 1 98.25 269 ARG B CA 1
ATOM 4575 C C . ARG B 1 269 ? 4.602 -37 -19.078 1 98.25 269 ARG B C 1
ATOM 4577 O O . ARG B 1 269 ? 3.729 -37.281 -19.906 1 98.25 269 ARG B O 1
ATOM 4584 N N . GLU B 1 270 ? 5.199 -37.844 -18.312 1 97.88 270 GLU B N 1
ATOM 4585 C CA . GLU B 1 270 ? 4.938 -39.281 -18.469 1 97.88 270 GLU B CA 1
ATOM 4586 C C . GLU B 1 270 ? 3.51 -39.625 -18.062 1 97.88 270 GLU B C 1
ATOM 4588 O O . GLU B 1 270 ? 2.887 -40.5 -18.656 1 97.88 270 GLU B O 1
ATOM 4593 N N . ALA B 1 271 ? 3.029 -39 -17.094 1 98 271 ALA B N 1
ATOM 4594 C CA . ALA B 1 271 ? 1.723 -39.312 -16.531 1 98 271 ALA B CA 1
ATOM 4595 C C . ALA B 1 271 ? 0.597 -38.781 -17.406 1 98 271 ALA B C 1
ATOM 4597 O O . ALA B 1 271 ? -0.534 -39.281 -17.344 1 98 271 ALA B O 1
ATOM 4598 N N . LEU B 1 272 ? 0.856 -37.781 -18.172 1 98.12 272 LEU B N 1
ATOM 4599 C CA . LEU B 1 272 ? -0.155 -37.188 -19.047 1 98.12 272 LEU B CA 1
ATOM 4600 C C . LEU B 1 272 ? -0.566 -38.156 -20.141 1 98.12 272 LEU B C 1
ATOM 4602 O O . LEU B 1 272 ? 0.28 -38.844 -20.703 1 98.12 272 LEU B O 1
ATOM 4606 N N . ARG B 1 273 ? -1.817 -38.281 -20.453 1 96.69 273 ARG B N 1
ATOM 4607 C CA . ARG B 1 273 ? -2.271 -39.031 -21.609 1 96.69 273 ARG B CA 1
ATOM 4608 C C . ARG B 1 273 ? -1.77 -38.406 -22.906 1 96.69 273 ARG B C 1
ATOM 4610 O O . ARG B 1 273 ? -1.369 -37.25 -22.922 1 96.69 273 ARG B O 1
ATOM 4617 N N . PRO B 1 274 ? -1.869 -39.219 -23.969 1 95 274 PRO B N 1
ATOM 4618 C CA . PRO B 1 274 ? -1.557 -38.594 -25.25 1 95 274 PRO B CA 1
ATOM 4619 C C . PRO B 1 274 ? -2.434 -37.375 -25.547 1 95 274 PRO B C 1
ATOM 4621 O O . PRO B 1 274 ? -3.656 -37.438 -25.391 1 95 274 PRO B O 1
ATOM 4624 N N . GLY B 1 275 ? -1.795 -36.312 -25.797 1 94.19 275 GLY B N 1
ATOM 4625 C CA . GLY B 1 275 ? -2.523 -35.062 -26.062 1 94.19 275 GLY B CA 1
ATOM 4626 C C . GLY B 1 275 ? -2.74 -34.219 -24.812 1 94.19 275 GLY B C 1
ATOM 4627 O O . GLY B 1 275 ? -3.246 -33.125 -24.891 1 94.19 275 GLY B O 1
ATOM 4628 N N . GLY B 1 276 ? -2.324 -34.719 -23.688 1 97.44 276 GLY B N 1
ATOM 4629 C CA . GLY B 1 276 ? -2.469 -34 -22.438 1 97.44 276 GLY B CA 1
ATOM 4630 C C . GLY B 1 276 ? -1.572 -32.781 -22.359 1 97.44 276 GLY B C 1
ATOM 4631 O O . GLY B 1 276 ? -0.66 -32.625 -23.172 1 97.44 276 GLY B O 1
ATOM 4632 N N . VAL B 1 277 ? -1.923 -31.859 -21.406 1 98.25 277 VAL B N 1
ATOM 4633 C CA . VAL B 1 277 ? -1.224 -30.578 -21.328 1 98.25 277 VAL B CA 1
ATOM 4634 C C . VAL B 1 277 ? -0.835 -30.297 -19.875 1 98.25 277 VAL B C 1
ATOM 4636 O O . VAL B 1 277 ? -1.614 -30.562 -18.953 1 98.25 277 VAL B O 1
ATOM 4639 N N . MET B 1 278 ? 0.346 -29.859 -19.75 1 98.5 278 MET B N 1
ATOM 4640 C CA . MET B 1 278 ? 0.757 -29.266 -18.469 1 98.5 278 MET B CA 1
ATOM 4641 C C . MET B 1 278 ? 0.65 -27.75 -18.516 1 98.5 278 MET B C 1
ATOM 4643 O O . MET B 1 278 ? 1.12 -27.109 -19.453 1 98.5 278 MET B O 1
ATOM 4647 N N . ALA B 1 279 ? -0.033 -27.219 -17.531 1 98 279 ALA B N 1
ATOM 4648 C CA . ALA B 1 279 ? -0.17 -25.766 -17.375 1 98 279 ALA B CA 1
ATOM 4649 C C . ALA B 1 279 ? 0.557 -25.281 -16.125 1 98 279 ALA B C 1
ATOM 4651 O O . ALA B 1 279 ? 0.178 -25.625 -15.008 1 98 279 ALA B O 1
ATOM 4652 N N . ILE B 1 280 ? 1.592 -24.453 -16.312 1 98.19 280 ILE B N 1
ATOM 4653 C CA . ILE B 1 280 ? 2.346 -23.922 -15.18 1 98.19 280 ILE B CA 1
ATOM 4654 C C . ILE B 1 280 ? 2.176 -22.406 -15.125 1 98.19 280 ILE B C 1
ATOM 4656 O O . ILE B 1 280 ? 2.451 -21.703 -16.109 1 98.19 280 ILE B O 1
ATOM 4660 N N . THR B 1 281 ? 1.683 -21.938 -14.07 1 96.44 281 THR B N 1
ATOM 4661 C CA . THR B 1 281 ? 1.656 -20.516 -13.789 1 96.44 281 THR B CA 1
ATOM 4662 C C . THR B 1 281 ? 2.752 -20.141 -12.797 1 96.44 281 THR B C 1
ATOM 4664 O O . THR B 1 281 ? 2.809 -20.672 -11.688 1 96.44 281 THR B O 1
ATOM 4667 N N . ASP B 1 282 ? 3.623 -19.219 -13.148 1 97.19 282 ASP B N 1
ATOM 4668 C CA . ASP B 1 282 ? 4.684 -18.766 -12.25 1 97.19 282 ASP B CA 1
ATOM 4669 C C . ASP B 1 282 ? 5.176 -17.375 -12.625 1 97.19 282 ASP B C 1
ATOM 4671 O O . ASP B 1 282 ? 4.676 -16.766 -13.57 1 97.19 282 ASP B O 1
ATOM 4675 N N . ALA B 1 283 ? 6.031 -16.859 -11.82 1 97.19 283 ALA B N 1
ATOM 4676 C CA . ALA B 1 283 ? 6.605 -15.531 -12.07 1 97.19 283 ALA B CA 1
ATOM 4677 C C . ALA B 1 283 ? 7.98 -15.648 -12.719 1 97.19 283 ALA B C 1
ATOM 4679 O O . ALA B 1 283 ? 8.727 -16.594 -12.453 1 97.19 283 ALA B O 1
ATOM 4680 N N . VAL B 1 284 ? 8.32 -14.711 -13.586 1 97.69 284 VAL B N 1
ATOM 4681 C CA . VAL B 1 284 ? 9.648 -14.617 -14.188 1 97.69 284 VAL B CA 1
ATOM 4682 C C . VAL B 1 284 ? 10.391 -13.414 -13.609 1 97.69 284 VAL B C 1
ATOM 4684 O O . VAL B 1 284 ? 9.773 -12.414 -13.242 1 97.69 284 VAL B O 1
ATOM 4687 N N . PRO B 1 285 ? 11.727 -13.516 -13.547 1 97.81 285 PRO B N 1
ATOM 4688 C CA . PRO B 1 285 ? 12.484 -12.539 -12.758 1 97.81 285 PRO B CA 1
ATOM 4689 C C . PRO B 1 285 ? 12.859 -11.297 -13.562 1 97.81 285 PRO B C 1
ATOM 4691 O O . PRO B 1 285 ? 13.156 -11.398 -14.758 1 97.81 285 PRO B O 1
ATOM 4694 N N . TYR B 1 286 ? 12.922 -10.086 -12.914 1 96 286 TYR B N 1
ATOM 4695 C CA . TYR B 1 286 ? 13.523 -8.805 -13.266 1 96 286 TYR B CA 1
ATOM 4696 C C . TYR B 1 286 ? 13.266 -8.453 -14.727 1 96 286 TYR B C 1
ATOM 4698 O O . TYR B 1 286 ? 14.195 -8.211 -15.492 1 96 286 TYR B O 1
ATOM 4706 N N . LEU B 1 287 ? 12.031 -8.367 -15.055 1 95.38 287 LEU B N 1
ATOM 4707 C CA . LEU B 1 287 ? 11.648 -7.816 -16.359 1 95.38 287 LEU B CA 1
ATOM 4708 C C . LEU B 1 287 ? 11.922 -6.316 -16.406 1 95.38 287 LEU B C 1
ATOM 4710 O O . LEU B 1 287 ? 11.711 -5.609 -15.414 1 95.38 287 LEU B O 1
ATOM 4714 N N . ARG B 1 288 ? 12.453 -5.809 -17.438 1 91.62 288 ARG B N 1
ATOM 4715 C CA . ARG B 1 288 ? 12.852 -4.406 -17.484 1 91.62 288 ARG B CA 1
ATOM 4716 C C . ARG B 1 288 ? 12.031 -3.639 -18.516 1 91.62 288 ARG B C 1
ATOM 4718 O O . ARG B 1 288 ? 12.492 -2.633 -19.062 1 91.62 288 ARG B O 1
ATOM 4725 N N . ASN B 1 289 ? 10.867 -4.078 -18.781 1 92.81 289 ASN B N 1
ATOM 4726 C CA . ASN B 1 289 ? 9.953 -3.297 -19.609 1 92.81 289 ASN B CA 1
ATOM 4727 C C . ASN B 1 289 ? 9.055 -2.4 -18.75 1 92.81 289 ASN B C 1
ATOM 4729 O O . ASN B 1 289 ? 8.75 -2.732 -17.609 1 92.81 289 ASN B O 1
ATOM 4733 N N . PRO B 1 290 ? 8.617 -1.27 -19.25 1 89.19 290 PRO B N 1
ATOM 4734 C CA . PRO B 1 290 ? 7.941 -0.241 -18.453 1 89.19 290 PRO B CA 1
ATOM 4735 C C . PRO B 1 290 ? 6.656 -0.746 -17.797 1 89.19 290 PRO B C 1
ATOM 4737 O O . PRO B 1 290 ? 6.262 -0.258 -16.734 1 89.19 290 PRO B O 1
ATOM 4740 N N . ARG B 1 291 ? 6.078 -1.745 -18.359 1 90.12 291 ARG B N 1
ATOM 4741 C CA . ARG B 1 291 ? 4.766 -2.182 -17.891 1 90.12 291 ARG B CA 1
ATOM 4742 C C . ARG B 1 291 ? 4.902 -3.121 -16.688 1 90.12 291 ARG B C 1
ATOM 4744 O O . ARG B 1 291 ? 4.043 -3.133 -15.805 1 90.12 291 ARG B O 1
ATOM 4751 N N . GLU B 1 292 ? 6.055 -3.867 -16.641 1 95.44 292 GLU B N 1
ATOM 4752 C CA . GLU B 1 292 ? 6.121 -4.957 -15.672 1 95.44 292 GLU B CA 1
ATOM 4753 C C . GLU B 1 292 ? 7.227 -4.719 -14.648 1 95.44 292 GLU B C 1
ATOM 4755 O O . GLU B 1 292 ? 7.258 -5.359 -13.594 1 95.44 292 GLU B O 1
ATOM 4760 N N . ARG B 1 293 ? 8.078 -3.809 -14.922 1 96.5 293 ARG B N 1
ATOM 4761 C CA . ARG B 1 293 ? 9.398 -3.809 -14.297 1 96.5 293 ARG B CA 1
ATOM 4762 C C . ARG B 1 293 ? 9.281 -3.615 -12.789 1 96.5 293 ARG B C 1
ATOM 4764 O O . ARG B 1 293 ? 9.969 -4.289 -12.016 1 96.5 293 ARG B O 1
ATOM 4771 N N . ALA B 1 294 ? 8.43 -2.732 -12.336 1 96.56 294 ALA B N 1
ATOM 4772 C CA . ALA B 1 294 ? 8.406 -2.414 -10.914 1 96.56 294 ALA B CA 1
ATOM 4773 C C . ALA B 1 294 ? 7.965 -3.621 -10.086 1 96.56 294 ALA B C 1
ATOM 4775 O O . ALA B 1 294 ? 8.656 -4.023 -9.148 1 96.56 294 ALA B O 1
ATOM 4776 N N . PHE B 1 295 ? 6.895 -4.215 -10.461 1 97.31 295 PHE B N 1
ATOM 4777 C CA . PHE B 1 295 ? 6.379 -5.344 -9.688 1 97.31 295 PHE B CA 1
ATOM 4778 C C . PHE B 1 295 ? 7.262 -6.57 -9.867 1 97.31 295 PHE B C 1
ATOM 4780 O O . PHE B 1 295 ? 7.453 -7.348 -8.93 1 97.31 295 PHE B O 1
ATOM 4787 N N . SER B 1 296 ? 7.781 -6.758 -11.07 1 98.06 296 SER B N 1
ATOM 4788 C CA . SER B 1 296 ? 8.742 -7.836 -11.305 1 98.06 296 SER B CA 1
ATOM 4789 C C . SER B 1 296 ? 9.938 -7.715 -10.367 1 98.06 296 SER B C 1
ATOM 4791 O O . SER B 1 296 ? 10.422 -8.719 -9.836 1 98.06 296 SER B O 1
ATOM 4793 N N . ALA B 1 297 ? 10.359 -6.52 -10.148 1 98.44 297 ALA B N 1
ATOM 4794 C CA . ALA B 1 297 ? 11.531 -6.266 -9.312 1 98.44 297 ALA B CA 1
ATOM 4795 C C . ALA B 1 297 ? 11.273 -6.68 -7.863 1 98.44 297 ALA B C 1
ATOM 4797 O O . ALA B 1 297 ? 12.086 -7.383 -7.258 1 98.44 297 ALA B O 1
ATOM 4798 N N . ILE B 1 298 ? 10.133 -6.309 -7.309 1 98.62 298 ILE B N 1
ATOM 4799 C CA . ILE B 1 298 ? 9.891 -6.57 -5.895 1 98.62 298 ILE B CA 1
ATOM 4800 C C . ILE B 1 298 ? 9.609 -8.055 -5.688 1 98.62 298 ILE B C 1
ATOM 4802 O O . ILE B 1 298 ? 10.039 -8.648 -4.691 1 98.62 298 ILE B O 1
ATOM 4806 N N . VAL B 1 299 ? 8.883 -8.641 -6.609 1 98.31 299 VAL B N 1
ATOM 4807 C CA . VAL B 1 299 ? 8.617 -10.07 -6.523 1 98.31 299 VAL B CA 1
ATOM 4808 C C . VAL B 1 299 ? 9.93 -10.852 -6.566 1 98.31 299 VAL B C 1
ATOM 4810 O O . VAL B 1 299 ? 10.156 -11.742 -5.75 1 98.31 299 VAL B O 1
ATOM 4813 N N . THR B 1 300 ? 10.797 -10.5 -7.492 1 98.5 300 THR B N 1
ATOM 4814 C CA . THR B 1 300 ? 12.086 -11.172 -7.625 1 98.5 300 THR B CA 1
ATOM 4815 C C . THR B 1 300 ? 12.938 -10.961 -6.379 1 98.5 300 THR B C 1
ATOM 4817 O O . THR B 1 300 ? 13.523 -11.906 -5.859 1 98.5 300 THR B O 1
ATOM 4820 N N . TYR B 1 301 ? 12.984 -9.742 -5.891 1 98 301 TYR B N 1
ATOM 4821 C CA . TYR B 1 301 ? 13.82 -9.422 -4.734 1 98 301 TYR B CA 1
ATOM 4822 C C . TYR B 1 301 ? 13.352 -10.172 -3.496 1 98 301 TYR B C 1
ATOM 4824 O O . TYR B 1 301 ? 14.164 -10.711 -2.744 1 98 301 TYR B O 1
ATOM 4832 N N . TYR B 1 302 ? 12.055 -10.219 -3.23 1 96.75 302 TYR B N 1
ATOM 4833 C CA . TYR B 1 302 ? 11.523 -10.977 -2.104 1 96.75 302 TYR B CA 1
ATOM 4834 C C . TYR B 1 302 ? 11.938 -12.445 -2.184 1 96.75 302 TYR B C 1
ATOM 4836 O O . TYR B 1 302 ? 12.391 -13.023 -1.194 1 96.75 302 TYR B O 1
ATOM 4844 N N . HIS B 1 303 ? 11.766 -13.023 -3.352 1 96.25 303 HIS B N 1
ATOM 4845 C CA . HIS B 1 303 ? 12.055 -14.445 -3.518 1 96.25 303 HIS B CA 1
ATOM 4846 C C . HIS B 1 303 ? 13.547 -14.727 -3.359 1 96.25 303 HIS B C 1
ATOM 4848 O O . HIS B 1 303 ? 13.938 -15.664 -2.66 1 96.25 303 HIS B O 1
ATOM 4854 N N . ARG B 1 304 ? 14.336 -13.898 -3.928 1 94.56 304 ARG B N 1
ATOM 4855 C CA . ARG B 1 304 ? 15.773 -14.148 -3.93 1 94.56 304 ARG B CA 1
ATOM 4856 C C . ARG B 1 304 ? 16.391 -13.805 -2.576 1 94.56 304 ARG B C 1
ATOM 4858 O O . ARG B 1 304 ? 17.094 -14.625 -1.985 1 94.56 304 ARG B O 1
ATOM 4865 N N . GLN B 1 305 ? 16.109 -12.625 -2.025 1 92.25 305 GLN B N 1
ATOM 4866 C CA . GLN B 1 305 ? 16.812 -12.094 -0.867 1 92.25 305 GLN B CA 1
ATOM 4867 C C . GLN B 1 305 ? 16.266 -12.672 0.431 1 92.25 305 GLN B C 1
ATOM 4869 O O . GLN B 1 305 ? 17.016 -12.953 1.365 1 92.25 305 GLN B O 1
ATOM 4874 N N . PHE B 1 306 ? 15.008 -12.883 0.488 1 90.44 306 PHE B N 1
ATOM 4875 C CA . PHE B 1 306 ? 14.406 -13.203 1.778 1 90.44 306 PHE B CA 1
ATOM 4876 C C . PHE B 1 306 ? 13.938 -14.648 1.817 1 90.44 306 PHE B C 1
ATOM 4878 O O . PHE B 1 306 ? 14.094 -15.336 2.834 1 90.44 306 PHE B O 1
ATOM 4885 N N . MET B 1 307 ? 13.445 -15.164 0.667 1 90.69 307 MET B N 1
ATOM 4886 C CA . MET B 1 307 ? 12.898 -16.516 0.632 1 90.69 307 MET B CA 1
ATOM 4887 C C . MET B 1 307 ? 13.945 -17.516 0.123 1 90.69 307 MET B C 1
ATOM 4889 O O . MET B 1 307 ? 13.75 -18.719 0.218 1 90.69 307 MET B O 1
ATOM 4893 N N . LYS B 1 308 ? 15.039 -16.969 -0.429 1 91.88 308 LYS B N 1
ATOM 4894 C CA . LYS B 1 308 ? 16.141 -17.781 -0.945 1 91.88 308 LYS B CA 1
ATOM 4895 C C . LYS B 1 308 ? 15.672 -18.719 -2.055 1 91.88 308 LYS B C 1
ATOM 4897 O O . LYS B 1 308 ? 16.016 -19.906 -2.061 1 91.88 308 LYS B O 1
ATOM 4902 N N . ARG B 1 309 ? 14.828 -18.125 -2.922 1 94.88 309 ARG B N 1
ATOM 4903 C CA . ARG B 1 309 ? 14.312 -18.844 -4.082 1 94.88 309 ARG B CA 1
ATOM 4904 C C . ARG B 1 309 ? 14.742 -18.188 -5.383 1 94.88 309 ARG B C 1
ATOM 4906 O O . ARG B 1 309 ? 14.867 -16.953 -5.445 1 94.88 309 ARG B O 1
ATOM 4913 N N . LYS B 1 310 ? 14.945 -19 -6.305 1 97.31 310 LYS B N 1
ATOM 4914 C CA . LYS B 1 310 ? 15.281 -18.516 -7.645 1 97.31 310 LYS B CA 1
ATOM 4915 C C . LYS B 1 310 ? 14.078 -18.641 -8.578 1 97.31 310 LYS B C 1
ATOM 4917 O O . LYS B 1 310 ? 13.523 -19.719 -8.75 1 97.31 310 LYS B O 1
ATOM 4922 N N . LEU B 1 311 ? 13.656 -17.547 -9.164 1 98.31 311 LEU B N 1
ATOM 4923 C CA . LEU B 1 311 ? 12.672 -17.562 -10.242 1 98.31 311 LEU B CA 1
ATOM 4924 C C . LEU B 1 311 ? 13.344 -17.875 -11.578 1 98.31 311 LEU B C 1
ATOM 4926 O O . LEU B 1 311 ? 14.453 -17.406 -11.844 1 98.31 311 LEU B O 1
ATOM 4930 N N . LEU B 1 312 ? 12.688 -18.625 -12.352 1 98.38 312 LEU B N 1
ATOM 4931 C CA . LEU B 1 312 ? 13.234 -19 -13.656 1 98.38 312 LEU B CA 1
ATOM 4932 C C . LEU B 1 312 ? 12.773 -18.016 -14.727 1 98.38 312 LEU B C 1
ATOM 4934 O O . LEU B 1 312 ? 11.625 -17.562 -14.711 1 98.38 312 LEU B O 1
ATOM 4938 N N . THR B 1 313 ? 13.664 -17.75 -15.672 1 98.06 313 THR B N 1
ATOM 4939 C CA . THR B 1 313 ? 13.281 -16.953 -16.844 1 98.06 313 THR B CA 1
ATOM 4940 C C . THR B 1 313 ? 12.344 -17.734 -17.75 1 98.06 313 THR B C 1
ATOM 4942 O O . THR B 1 313 ? 12.195 -18.953 -17.594 1 98.06 313 THR B O 1
ATOM 4945 N N . GLU B 1 314 ? 11.711 -17.031 -18.703 1 97.62 314 GLU B N 1
ATOM 4946 C CA . GLU B 1 314 ? 10.883 -17.703 -19.703 1 97.62 314 GLU B CA 1
ATOM 4947 C C . GLU B 1 314 ? 11.672 -18.766 -20.453 1 97.62 314 GLU B C 1
ATOM 4949 O O . GLU B 1 314 ? 11.18 -19.891 -20.656 1 97.62 314 GLU B O 1
ATOM 4954 N N . GLN B 1 315 ? 12.852 -18.406 -20.781 1 98.12 315 GLN B N 1
ATOM 4955 C CA . GLN B 1 315 ? 13.695 -19.328 -21.531 1 98.12 315 GLN B CA 1
ATOM 4956 C C . GLN B 1 315 ? 14.062 -20.547 -20.703 1 98.12 315 GLN B C 1
ATOM 4958 O O . GLN B 1 315 ? 14.047 -21.672 -21.188 1 98.12 315 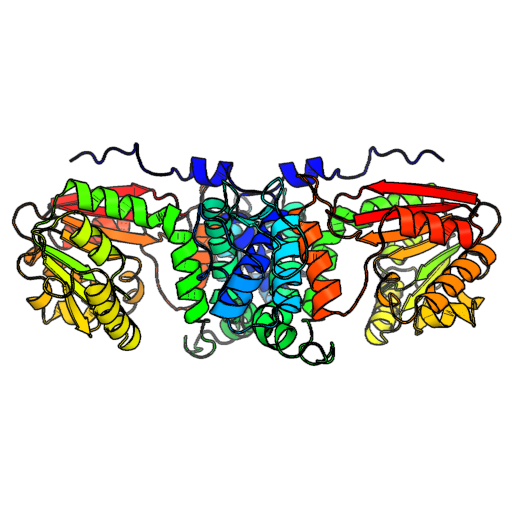GLN B O 1
ATOM 4963 N N . GLU B 1 316 ? 14.422 -20.297 -19.469 1 98.25 316 GLU B N 1
ATOM 4964 C CA . GLU B 1 316 ? 14.758 -21.406 -18.594 1 98.25 316 GLU B CA 1
ATOM 4965 C C . GLU B 1 316 ? 13.57 -22.359 -18.438 1 98.25 316 GLU B C 1
ATOM 4967 O O . GLU B 1 316 ? 13.75 -23.578 -18.422 1 98.25 316 GLU B O 1
ATOM 4972 N N . TRP B 1 317 ? 12.359 -21.891 -18.281 1 98.5 317 TRP B N 1
ATOM 4973 C CA . TRP B 1 317 ? 11.156 -22.703 -18.203 1 98.5 317 TRP B CA 1
ATOM 4974 C C . TRP B 1 317 ? 10.977 -23.531 -19.484 1 98.5 317 TRP B C 1
ATOM 4976 O O . TRP B 1 317 ? 10.734 -24.734 -19.422 1 98.5 317 TRP B O 1
ATOM 4986 N N . GLN B 1 318 ? 11.07 -22.844 -20.594 1 98.38 318 GLN B N 1
ATOM 4987 C CA . GLN B 1 318 ? 10.922 -23.547 -21.859 1 98.38 318 GLN B CA 1
ATOM 4988 C C . GLN B 1 318 ? 11.953 -24.656 -22 1 98.38 318 GLN B C 1
ATOM 4990 O O . GLN B 1 318 ? 11.617 -25.781 -22.406 1 98.38 318 GLN B O 1
ATOM 4995 N N . ASP B 1 319 ? 13.188 -24.344 -21.656 1 98.56 319 ASP B N 1
ATOM 4996 C CA . ASP B 1 319 ? 14.258 -25.328 -21.75 1 98.56 319 ASP B CA 1
ATOM 4997 C C . ASP B 1 319 ? 13.969 -26.531 -20.844 1 98.56 319 ASP B C 1
ATOM 4999 O O . ASP B 1 319 ? 14.141 -27.672 -21.266 1 98.56 319 ASP B O 1
ATOM 5003 N N . LYS B 1 320 ? 13.531 -26.297 -19.625 1 98.56 320 LYS B N 1
ATOM 5004 C CA . LYS B 1 320 ? 13.258 -27.359 -18.672 1 98.56 320 LYS B CA 1
ATOM 5005 C C . LYS B 1 320 ? 12.094 -28.234 -19.156 1 98.56 320 LYS B C 1
ATOM 5007 O O . LYS B 1 320 ? 12.102 -29.453 -18.953 1 98.56 320 LYS B O 1
ATOM 5012 N N . LEU B 1 321 ? 11.062 -27.625 -19.688 1 98.75 321 LEU B N 1
ATOM 5013 C CA . LEU B 1 321 ? 9.883 -28.359 -20.125 1 98.75 321 LEU B CA 1
ATOM 5014 C C . LEU B 1 321 ? 10.211 -29.219 -21.344 1 98.75 321 LEU B C 1
ATOM 5016 O O . LEU B 1 321 ? 9.797 -30.375 -21.438 1 98.75 321 LEU B O 1
ATOM 5020 N N . LEU B 1 322 ? 10.977 -28.672 -22.281 1 98.5 322 LEU B N 1
ATOM 5021 C CA . LEU B 1 322 ? 11.391 -29.438 -23.453 1 98.5 322 LEU B CA 1
ATOM 5022 C C . LEU B 1 322 ? 12.328 -30.578 -23.062 1 98.5 322 LEU B C 1
ATOM 5024 O O . LEU B 1 322 ? 12.211 -31.688 -23.578 1 98.5 322 LEU B O 1
ATOM 5028 N N . ALA B 1 323 ? 13.211 -30.344 -22.141 1 98.44 323 ALA B N 1
ATOM 5029 C CA . ALA B 1 323 ? 14.133 -31.359 -21.656 1 98.44 323 ALA B CA 1
ATOM 5030 C C . ALA B 1 323 ? 13.383 -32.5 -20.969 1 98.44 323 ALA B C 1
ATOM 5032 O O . ALA B 1 323 ? 13.812 -33.656 -21 1 98.44 323 ALA B O 1
ATOM 5033 N N . ALA B 1 324 ? 12.297 -32.188 -20.344 1 98.44 324 ALA B N 1
ATOM 5034 C CA . ALA B 1 324 ? 11.477 -33.156 -19.656 1 98.44 324 ALA B CA 1
ATOM 5035 C C . ALA B 1 324 ? 10.719 -34.031 -20.641 1 98.44 324 ALA B C 1
ATOM 5037 O O . ALA B 1 324 ? 10.141 -35.062 -20.266 1 98.44 324 ALA B O 1
ATOM 5038 N N . GLY B 1 325 ? 10.656 -33.625 -21.922 1 98.12 325 GLY B N 1
ATOM 5039 C CA . GLY B 1 325 ? 10.078 -34.469 -22.953 1 98.12 325 GLY B CA 1
ATOM 5040 C C . GLY B 1 325 ? 8.82 -33.906 -23.562 1 98.12 325 GLY B C 1
ATOM 5041 O O . GLY B 1 325 ? 8.211 -34.531 -24.438 1 98.12 325 GLY B O 1
ATOM 5042 N N . PHE B 1 326 ? 8.383 -32.688 -23.172 1 98.5 326 PHE B N 1
ATOM 5043 C CA . PHE B 1 326 ? 7.219 -32.094 -23.797 1 98.5 326 PHE B CA 1
ATOM 5044 C C . PHE B 1 326 ? 7.523 -31.688 -25.234 1 98.5 326 PHE B C 1
ATOM 5046 O O . PHE B 1 326 ? 8.648 -31.281 -25.547 1 98.5 326 PHE B O 1
ATOM 5053 N N . SER B 1 327 ? 6.543 -31.766 -26.109 1 97.56 327 SER B N 1
ATOM 5054 C CA . SER B 1 327 ? 6.762 -31.594 -27.547 1 97.56 327 SER B CA 1
ATOM 5055 C C . SER B 1 327 ? 6.738 -30.109 -27.938 1 97.56 327 SER B C 1
ATOM 5057 O O . SER B 1 327 ? 7.352 -29.719 -28.938 1 97.56 327 SER B O 1
ATOM 5059 N N . SER B 1 328 ? 5.961 -29.328 -27.188 1 97.31 328 SER B N 1
ATOM 5060 C CA . SER B 1 328 ? 5.855 -27.891 -27.453 1 97.31 328 SER B CA 1
ATOM 5061 C C . SER B 1 328 ? 5.535 -27.125 -26.172 1 97.31 328 SER B C 1
ATOM 5063 O O . SER B 1 328 ? 4.992 -27.688 -25.219 1 97.31 328 SER B O 1
ATOM 5065 N N . VAL B 1 329 ? 5.91 -25.875 -26.188 1 97.94 329 VAL B N 1
ATOM 5066 C CA . VAL B 1 329 ? 5.633 -24.984 -25.062 1 97.94 329 VAL B CA 1
ATOM 5067 C C . VAL B 1 329 ? 5.125 -23.641 -25.594 1 97.94 329 VAL B C 1
ATOM 5069 O O . VAL B 1 329 ? 5.77 -23.016 -26.422 1 97.94 329 VAL B O 1
ATOM 5072 N N . GLU B 1 330 ? 3.992 -23.266 -25.125 1 96.31 330 GLU B N 1
ATOM 5073 C CA . GLU B 1 330 ? 3.443 -21.938 -25.375 1 96.31 330 GLU B CA 1
ATOM 5074 C C . GLU B 1 330 ? 3.492 -21.078 -24.125 1 96.31 330 GLU B C 1
ATOM 5076 O O . GLU B 1 330 ? 3.203 -21.562 -23.016 1 96.31 330 GLU B O 1
ATOM 5081 N N . VAL B 1 331 ? 3.883 -19.844 -24.297 1 95.75 331 VAL B N 1
ATOM 5082 C CA . VAL B 1 331 ? 3.971 -18.922 -23.172 1 95.75 331 VAL B CA 1
ATOM 5083 C C . VAL B 1 331 ? 2.906 -17.828 -23.312 1 95.75 331 VAL B C 1
ATOM 5085 O O . VAL B 1 331 ? 2.816 -17.172 -24.344 1 95.75 331 VAL B O 1
ATOM 5088 N N . VAL B 1 332 ? 2.145 -17.641 -22.234 1 92.56 332 VAL B N 1
ATOM 5089 C CA . VAL B 1 332 ? 1.087 -16.641 -22.203 1 92.56 332 VAL B CA 1
ATOM 5090 C C . VAL B 1 332 ? 1.39 -15.594 -21.109 1 92.56 332 VAL B C 1
ATOM 5092 O O . VAL B 1 332 ? 1.609 -15.945 -19.953 1 92.56 332 VAL B O 1
ATOM 5095 N N . GLU B 1 333 ? 1.434 -14.305 -21.531 1 91.25 333 GLU B N 1
ATOM 5096 C CA . GLU B 1 333 ? 1.557 -13.219 -20.562 1 91.25 333 GLU B CA 1
ATOM 5097 C C . GLU B 1 333 ? 0.261 -13.023 -19.781 1 91.25 333 GLU B C 1
ATOM 5099 O O . GLU B 1 333 ? -0.826 -13.016 -20.359 1 91.25 333 GLU B O 1
ATOM 5104 N N . LEU B 1 334 ? 0.372 -12.883 -18.5 1 91.69 334 LEU B N 1
ATOM 5105 C CA . LEU B 1 334 ? -0.797 -12.727 -17.641 1 91.69 334 LEU B CA 1
ATOM 5106 C C . LEU B 1 334 ? -1.048 -11.258 -17.312 1 91.69 334 LEU B C 1
ATOM 5108 O O . LEU B 1 334 ? -0.189 -10.406 -17.562 1 91.69 334 LEU B O 1
ATOM 5112 N N . GLY B 1 335 ? -2.258 -11.008 -16.828 1 87.44 335 GLY B N 1
ATOM 5113 C CA . GLY B 1 335 ? -2.576 -9.688 -16.312 1 87.44 335 GLY B CA 1
ATOM 5114 C C . GLY B 1 335 ? -1.809 -9.328 -15.055 1 87.44 335 GLY B C 1
ATOM 5115 O O . GLY B 1 335 ? -1.719 -8.156 -14.688 1 87.44 335 GLY B O 1
ATOM 5116 N N . PHE B 1 336 ? -1.245 -10.188 -14.461 1 88.56 336 PHE B N 1
ATOM 5117 C CA . PHE B 1 336 ? -0.35 -10.078 -13.312 1 88.56 336 PHE B CA 1
ATOM 5118 C C . PHE B 1 336 ? 1.071 -9.766 -13.766 1 88.56 336 PHE B C 1
ATOM 5120 O O . PHE B 1 336 ? 1.723 -10.594 -14.406 1 88.56 336 PHE B O 1
ATOM 5127 N N . PRO B 1 337 ? 1.595 -8.57 -13.414 1 92.62 337 PRO B N 1
ATOM 5128 C CA . PRO B 1 337 ? 2.959 -8.312 -13.875 1 92.62 337 PRO B CA 1
ATOM 5129 C C . PRO B 1 337 ? 3.955 -9.367 -13.398 1 92.62 337 PRO B C 1
ATOM 5131 O O . PRO B 1 337 ? 3.938 -9.75 -12.227 1 92.62 337 PRO B O 1
ATOM 5134 N N . THR B 1 338 ? 4.812 -9.875 -14.375 1 95.62 338 THR B N 1
ATOM 5135 C CA . THR B 1 338 ? 5.863 -10.875 -14.203 1 95.62 338 THR B CA 1
ATOM 5136 C C . THR B 1 338 ? 5.281 -12.289 -14.258 1 95.62 338 THR B C 1
ATOM 5138 O O . THR B 1 338 ? 6.027 -13.266 -14.312 1 95.62 338 THR B O 1
ATOM 5141 N N . GLY B 1 339 ? 3.938 -12.391 -14.25 1 95.31 339 GLY B N 1
ATOM 5142 C CA . GLY B 1 339 ? 3.301 -13.695 -14.328 1 95.31 339 GLY B CA 1
ATOM 5143 C C . GLY B 1 339 ? 3.25 -14.25 -15.742 1 95.31 339 GLY B C 1
ATOM 5144 O O . GLY B 1 339 ? 3.01 -13.508 -16.703 1 95.31 339 GLY B O 1
ATOM 5145 N N . ARG B 1 340 ? 3.525 -15.508 -15.867 1 96.06 340 ARG B N 1
ATOM 5146 C CA . ARG B 1 340 ? 3.42 -16.234 -17.125 1 96.06 340 ARG B CA 1
ATOM 5147 C C . ARG B 1 340 ? 2.682 -17.547 -16.938 1 96.06 340 ARG B C 1
ATOM 5149 O O . ARG B 1 340 ? 2.77 -18.172 -15.875 1 96.06 340 ARG B O 1
ATOM 5156 N N . LEU B 1 341 ? 1.931 -17.875 -17.891 1 96.19 341 LEU B N 1
ATOM 5157 C CA . LEU B 1 341 ? 1.355 -19.203 -18.031 1 96.19 341 LEU B CA 1
ATOM 5158 C C . LEU B 1 341 ? 2.072 -20 -19.125 1 96.19 341 LEU B C 1
ATOM 5160 O O . LEU B 1 341 ? 2.158 -19.547 -20.266 1 96.19 341 LEU B O 1
ATOM 5164 N N . PHE B 1 342 ? 2.676 -21.109 -18.734 1 97.81 342 PHE B N 1
ATOM 5165 C CA . PHE B 1 342 ? 3.322 -22.031 -19.656 1 97.81 342 PHE B CA 1
ATOM 5166 C C . PHE B 1 342 ? 2.424 -23.219 -19.953 1 97.81 342 PHE B C 1
ATOM 5168 O O . PHE B 1 342 ? 2.037 -23.953 -19.047 1 97.81 342 PHE B O 1
ATOM 5175 N N . LEU B 1 343 ? 2.096 -23.359 -21.203 1 97.75 343 LEU B N 1
ATOM 5176 C CA . LEU B 1 343 ? 1.323 -24.516 -21.656 1 97.75 343 LEU B CA 1
ATOM 5177 C C . LEU B 1 343 ? 2.199 -25.484 -22.438 1 97.75 343 LEU B C 1
ATOM 5179 O O . LEU B 1 343 ? 2.615 -25.172 -23.562 1 97.75 343 LEU B O 1
ATOM 5183 N N . ALA B 1 344 ? 2.438 -26.656 -21.859 1 98.56 344 ALA B N 1
ATOM 5184 C CA . ALA B 1 344 ? 3.32 -27.641 -22.453 1 98.56 344 ALA B CA 1
ATOM 5185 C C . ALA B 1 344 ? 2.541 -28.891 -22.891 1 98.56 344 ALA B C 1
ATOM 5187 O O . ALA B 1 344 ? 1.828 -29.484 -22.078 1 98.56 344 ALA B O 1
ATOM 5188 N N . SER B 1 345 ? 2.746 -29.25 -24.109 1 97 345 SER B N 1
ATOM 5189 C CA . SER B 1 345 ? 2.008 -30.391 -24.656 1 97 345 SER B CA 1
ATOM 5190 C C . SER B 1 345 ? 2.83 -31.672 -24.578 1 97 345 SER B C 1
ATOM 5192 O O . SER B 1 345 ? 4.039 -31.656 -24.812 1 97 345 SER B O 1
ATOM 5194 N N . ARG B 1 346 ? 2.23 -32.719 -24.266 1 95.06 346 ARG B N 1
ATOM 5195 C CA . ARG B 1 346 ? 2.896 -34 -24.281 1 95.06 346 ARG B CA 1
ATOM 5196 C C . ARG B 1 346 ? 3.25 -34.438 -25.703 1 95.06 346 ARG B C 1
ATOM 5198 O O . ARG B 1 346 ? 2.438 -34.281 -26.609 1 95.06 346 ARG B O 1
#

Foldseek 3Di:
DPPDPPVFDALVNLVVPDDDPVLLVLLLVLVVVCVVQCNVVQADAPDKDFLQSSCVVSVHDSVVSLVSVVSCCVSQQKHFDPPWDCDDRRGMIHGHPCNLSSLQSSLLVQQQCAQLVQCVVCVVVLVVCVVDDLPPGHGDPVSNVSSCCSNCVRWPLVSLLSVVVVLLWQEEEEAQCQLVPSVLVSCVVRVNHAYEYEHQDPVSQVNNLVVCVVSPNNVRYHYHHDHLLVCLVPVPRLAATQEYEYEARLQLCPPVNVVSSLSSLLSNQVRHDAFGKYKYKHFAAQDDDPSQRPVNDSVQCCCCRNVVTHHHHPVRVQVSNVVSPFPDWDWDHISHRRIIMIITTD/DPPDPPVFDALVNLVVPDDDPVLLVLLLVLVVVCVVQCNVVVADAPDKDFLQSSCVVSVHDSVVSLVSVVSCCVSQQKHFDPPWDCDDRRGMIHGHPCNLSSLQSSLLVQQQCAQLVQCVVCVVVLVVCVPDDLPPGHGDPVSNVSSCCSNCVRWPLVSLLSVVVVLLWQEEEEAQCQLVPSVLVSCVVRVNHAYEYEHQDPVSQVNNLVVCVVSPNNVRYHYHHDHLLVCLVPVPRLAATLEYEYEARLQLCPPPNVVSSLSSLLSNQVRHDAFGKYKYKHFAAQDDDPSQRPVNDSVQCCCCRNVVTHHHHPVRVQVSNVVSPFPDWDWDHISHRRMIMIITTD

InterPro domains:
  IPR013217 Methyltransferase type 12 [PF08242] (173-277)
  IPR029063 S-adenosyl-L-methionine-dependent methyltransferase superfamily [G3DSA:3.40.50.150] (144-338)
  IPR029063 S-adenosyl-L-methionine-dependent methyltransferase superfamily [SSF53335] (151-335)
  IPR036390 Winged helix DNA-binding domain superfamily [SSF46785] (32-83)

Nearest PDB structures (foldseek):
  8rpr-assembly1_A  TM=9.396E-01  e=1.444E-42  Streptomyces griseoviridis
  8ftv-assembly1_A-2  TM=8.791E-01  e=1.337E-41  Streptomyces griseoviridis
  4m6x-assembly1_B  TM=7.469E-01  e=1.032E-20  Streptomyces hygroscopicus
  4m71-assembly1_B  TM=7.522E-01  e=1.253E-19  Streptomyces hygroscopicus
  4kib-assembly1_A  TM=7.416E-01  e=9.553E-20  Streptomyces hygroscopicus

Sequence (692 aa):
MTFDKTTQRSLEAEIEASGPAPALAAAAALMEMGDRLGITDAITVGEEFTVGEIAAVTDLPEDGVAGYLEALESAGIIDAVPGAATTGASARFRTAADYARIQHQAGYLSWTMNANRPFIENARAYLTEPGRPTGAYTRDGRQVAISSQWMGAEAFYPAALDAIFRLEPGHIVDLGAGTCRLLIEVLQAFPDSTAVGLDLDPASCRAAEKAAVQEGVGSRLTVVEAPIQSVATDPGPLAGADVIHAGFVFHDMMPEEEHVADQVLAQCREALRPGGVMAITDAVPYLRNPRERAFSAIVTYYHRQFMKRKLLTEQEWQDKLLAAGFSSVEVVELGFPTGRLFLASRMTFDKTTQRSLEAEIEASGPAPALAAAAALMEMGDRLGITDAITVGEEFTVGEIAAVTDLPEDGVAGYLEALESAGIIDAVPGAATTGASARFRTAADYARIQHQAGYLSWTMNANRPFIENARAYLTEPGRPTGAYTRDGRQVAISSQWMGAEAFYPAALDAIFRLEPGHIVDLGAGTCRLLIEVLQAFPDSTAVGLDLDPASCRAAEKAAVQEGVGSRLTVVEAPIQSVATDPGPLAGADVIHAGFVFHDMMPEEEHVADQVLAQCREALRPGGVMAITDAVPYLRNPRERAFSAIVTYYHRQFMKRKLLTEQEWQDKLLAAGFSSVEVVELGFPTGRLFLASR

Radius of gyration: 28.04 Å; Cα contacts (8 Å, |Δi|>4): 1401; chains: 2; bounding box: 67×86×59 Å

Organism: Streptomyces venezuelae (strain ATCC 10712 / CBS 650.69 / DSM 40230 / JCM 4526 / NBRC 13096 / PD 04745) (NCBI:txid953739)

=== Feature glossary ===
Key to the feature types in this record:

— What the protein is —

Primary structure: the covalent order of the twenty standard amino acids along the backbone. Two proteins with the same sequence will (almost always) fold to the same structure; two with 30% identity often share a fold but not the details.

Database cross-references. InterPro integrates a dozen domain/family signature databases into unified entries with residue-range hits. GO terms attach function/process/location labels with evidence codes. CATH codes position the fold in a four-level structural taxonomy. Organism is the NCBI-taxonomy species name.

— Where its atoms are —

The mmCIF block holds the 3D Cartesian coordinates of each backbone atom (N, Cα, C, O) in ångströms. mmCIF is the PDB's canonical archive format — a tagged-loop text representation of the atomic model.

Six rendered views show the 3D structure from the faces of a cube — i.e. along ±x, ±y, ±z. Rendering representation is drawn randomly per protein from cartoon (secondary-structure ribbons), sticks (backbone bonds), or molecular surface; coloring is either N→C rainbow (blue at the N-terminus through red at the C-terminus) or one color per chain.

— Local backbone conformation —

DSSP 8-state secondary structure assigns each residue one of H (α-helix), G (3₁₀-helix), I (π-helix), E (extended β-strand), B (isolated β-bridge), T (hydrogen-bonded turn), S (bend), or '-' (coil). The assignment is computed from backbone hydrogen-bond geometry via the Kabsch–Sander algorithm.

P-SEA three-state annotation labels each residue as helix, strand, or coil based purely on the geometry of the Cα trace. It serves as a fallback when the full backbone (and thus DSSP) is unavailable.

The φ/ψ torsion pair specifies the backbone conformation at each residue. φ rotates about the N–Cα bond, ψ about the Cα–C bond. Steric clashes forbid most of the (φ, ψ) plane — the allowed regions (α-helix basin, β-sheet basin, left-handed helix) are the Ramachandran-allowed regions.

— Global shape and packing —

The geometric summary reports three shape descriptors. Rg (radius of gyration) measures how spread out the Cα atoms are about their centre of mass; compact globular proteins have small Rg, elongated or unfolded ones large. Cα contacts (<8 Å, |i−j|>4) count long-range residue pairs in spatial proximity — high for tightly packed folds, near zero for rods or random coil. The bounding-box extents give the protein's footprint along x, y, z in Å.

Accessible surface area quantifies burial. A residue with SASA near zero is packed into the hydrophobic core; one with SASA >100 Å² sits on the surface. Computed here via the Shrake–Rupley numerical algorithm with a 1.4 Å probe.

Plot images: a contact map (which residues are close in 3D, as an N×N binary image), a Ramachandran scatter (backbone torsion angles, revealing secondary-structure composition at a glance), and — for AlphaFold structures — a PAE heatmap (pairwise prediction confidence).

— Structural neighborhood —

The Foldseek 3Di string encodes local tertiary geometry as a 20-letter alphabet — one character per residue — derived from the relative positions of nearby Cα atoms. Unlike the amino-acid sequence, 3Di is a direct function of the 3D structure, so two proteins with the same fold have similar 3Di strings even at low sequence identity.

Nearest PDB neighbors are the top structural matches found by Foldseek when searching this structure against the entire Protein Data Bank. Each hit reports a TM-score (0 to 1; >0.5 almost always implies the same fold) and an E-value. These are *structural* homologs — they may share no detectable sequence similarity.

— Confidence and disorder —

For AlphaFold models, the B-factor field carries pLDDT — the model's own estimate of local accuracy on a 0–100 scale. Regions with pLDDT<50 should be treated as essentially unmodeled; they often correspond to intrinsically disordered segments.

B-factor (Debye–Waller factor) reflects atomic displacement in the crystal lattice. It is an experimental observable (units Å²), not a prediction; low values mean the atom is pinned down, high values mean it moves or is heterogeneous across the crystal.

Predicted aligned error is AlphaFold's pairwise confidence. Unlike pLDDT (per-residue), PAE is per-residue-pair and captures whether two parts of the structure are correctly placed relative to each other. Units are ångströms of expected positional error.